Protein AF-A0A7R9BCK3-F1 (afdb_monomer_lite)

InterPro domains:
  IPR001380 Large ribosomal subunit protein eL13 [MF_00499] (46-128)
  IPR001380 Large ribosomal subunit protein eL13 [MF_00499] (229-311)
  IPR001380 Large ribosomal subunit protein eL13 [PF01294] (8-184)
  IPR001380 Large ribosomal subunit protein eL13 [PF01294] (191-369)
  IPR001380 Large ribosomal subunit protein eL13 [PTHR11722] (186-388)
  IPR018256 Large ribosomal subunit protein eL13, conserved site [PS01104] (70-84)
  IPR018256 Large ribosomal subunit protein eL13, conserved site [PS01104] (253-267)

Foldseek 3Di:
DDDPDDDDDDDDDDDDDPPPDDDDCPCVVVVVVVVVVVQVVCLVVPPPEASAAAFAWAADPDPVGRLPIDGDQFDEPLLCVLLVHDPVRSVVQRGGYDPPDDDPDPVSSVRSSVVSNVSLVVDAADAPDPVDRDVRHHDPVRVVPRHRDPDHPPDDDSPDDDDPDDDDDPVVVVDVVVVVVVPDPDPDDDDDDPDPPPDVVVVVDDDCPCVVVVVVVVVVVVVVCLVVPPPEASAADFAWDADDDPVGRLDIDGDQFDEPLLCVLLVHDPVNCVVQRGGYDPPDDDPDPVSSVRRNVVSNVVLVVGAADAPDPVDRDPRHHDPVVVVVRHRDDDHPPDDDSDDDDDDDDDDDPVNVVDDPVVVVVVVVVCVVCVVVVVVLVVCCVVPVPVSVVVVVVVVVVCVVVVHD

Structure (mmCIF, N/CA/C/O backbone):
data_AF-A0A7R9BCK3-F1
#
_entry.id   AF-A0A7R9BCK3-F1
#
loop_
_atom_site.group_PDB
_atom_site.id
_atom_site.type_symbol
_atom_site.label_atom_id
_atom_site.label_alt_id
_atom_site.label_comp_id
_atom_site.label_asym_id
_atom_site.label_entity_id
_atom_site.label_seq_id
_atom_site.pdbx_PDB_ins_code
_atom_site.Cartn_x
_atom_site.Cartn_y
_atom_site.Cartn_z
_atom_site.occupancy
_atom_site.B_iso_or_equiv
_atom_site.auth_seq_id
_atom_site.auth_comp_id
_atom_site.auth_asym_id
_atom_site.auth_atom_id
_atom_site.pdbx_PDB_model_num
ATOM 1 N N . MET A 1 1 ? 41.949 -13.911 36.868 1.00 35.81 1 MET A N 1
ATOM 2 C CA . MET A 1 1 ? 42.476 -13.340 35.606 1.00 35.81 1 MET A CA 1
ATOM 3 C C . MET A 1 1 ? 41.602 -13.816 34.442 1.00 35.81 1 MET A C 1
ATOM 5 O O . MET A 1 1 ? 41.817 -14.927 33.976 1.00 35.81 1 MET A O 1
ATOM 9 N N . PRO A 1 2 ? 40.575 -13.063 34.003 1.00 36.38 2 PRO A N 1
ATOM 10 C CA . PRO A 1 2 ? 39.756 -13.450 32.858 1.00 36.38 2 PRO A CA 1
ATOM 11 C C . PRO A 1 2 ? 40.395 -13.014 31.528 1.00 36.38 2 PRO A C 1
ATOM 13 O O . PRO A 1 2 ? 40.961 -11.929 31.403 1.00 36.38 2 PRO A O 1
ATOM 16 N N . SER A 1 3 ? 40.296 -13.904 30.544 1.00 37.00 3 SER A N 1
ATOM 17 C CA . SER A 1 3 ? 40.864 -13.859 29.194 1.00 37.00 3 SER A CA 1
ATOM 18 C C . SER A 1 3 ? 40.577 -12.560 28.433 1.00 37.00 3 SER A C 1
ATOM 20 O O . SER A 1 3 ? 39.418 -12.184 28.244 1.00 37.00 3 SER A O 1
ATOM 22 N N . LYS A 1 4 ? 41.635 -11.927 27.910 1.00 45.34 4 LYS A N 1
ATOM 23 C CA . LYS A 1 4 ? 41.593 -10.784 26.985 1.00 45.34 4 LYS A CA 1
ATOM 24 C C . LYS A 1 4 ? 41.013 -11.198 25.619 1.00 45.34 4 LYS A C 1
ATOM 26 O O . LYS A 1 4 ? 41.740 -11.366 24.646 1.00 45.34 4 LYS A O 1
ATOM 31 N N . GLY A 1 5 ? 39.695 -11.374 25.558 1.00 42.44 5 GLY A N 1
ATOM 32 C CA . GLY A 1 5 ? 38.917 -11.429 24.322 1.00 42.44 5 GLY A CA 1
ATOM 33 C C . GLY A 1 5 ? 38.633 -10.022 23.785 1.00 42.44 5 GLY A C 1
ATOM 34 O O . GLY A 1 5 ? 38.511 -9.063 24.550 1.00 42.44 5 GLY A O 1
ATOM 35 N N . ALA A 1 6 ? 38.561 -9.905 22.458 1.00 49.50 6 ALA A N 1
ATOM 36 C CA . ALA A 1 6 ? 38.445 -8.664 21.693 1.00 49.50 6 ALA A CA 1
ATOM 37 C C . ALA A 1 6 ? 37.470 -7.635 22.298 1.00 49.50 6 ALA A C 1
ATOM 39 O O . ALA A 1 6 ? 36.251 -7.784 22.234 1.00 49.50 6 ALA A O 1
ATOM 40 N N . THR A 1 7 ? 38.023 -6.554 22.849 1.00 50.28 7 THR A N 1
ATOM 41 C CA . THR A 1 7 ? 37.264 -5.447 23.440 1.00 50.28 7 THR A CA 1
ATOM 42 C C . THR A 1 7 ? 37.370 -4.219 22.536 1.00 50.28 7 THR A C 1
ATOM 44 O O . THR A 1 7 ? 38.455 -3.753 22.196 1.00 50.28 7 THR A O 1
ATOM 47 N N . MET A 1 8 ? 36.216 -3.730 22.084 1.00 48.41 8 MET A N 1
ATOM 48 C CA . MET A 1 8 ? 36.068 -2.610 21.154 1.00 48.41 8 MET A CA 1
ATOM 49 C C . MET A 1 8 ? 36.242 -1.280 21.901 1.00 48.41 8 MET A C 1
ATOM 51 O O . MET A 1 8 ? 35.466 -0.995 22.808 1.00 48.41 8 MET A O 1
ATOM 55 N N . VAL A 1 9 ? 37.218 -0.453 21.513 1.00 43.28 9 VAL A N 1
ATOM 56 C CA . VAL A 1 9 ? 37.417 0.887 22.099 1.00 43.28 9 VAL A CA 1
ATOM 57 C C . VAL A 1 9 ? 36.399 1.872 21.491 1.00 43.28 9 VAL A C 1
ATOM 59 O O . VAL A 1 9 ? 36.442 2.101 20.278 1.00 43.28 9 VAL A O 1
ATOM 62 N N . PRO A 1 10 ? 35.468 2.468 22.265 1.00 49.34 10 PRO A N 1
ATOM 63 C CA . PRO A 1 10 ? 34.520 3.450 21.745 1.00 49.34 10 PRO A CA 1
ATOM 64 C C . PRO A 1 10 ? 35.159 4.843 21.700 1.00 49.34 10 PRO A C 1
ATOM 66 O O . PRO A 1 10 ? 35.504 5.403 22.735 1.00 49.34 10 PRO A O 1
ATOM 69 N N . ASN A 1 11 ? 35.257 5.439 20.511 1.00 44.97 11 ASN A N 1
ATOM 70 C CA . ASN A 1 11 ? 35.619 6.849 20.355 1.00 44.97 11 ASN A CA 1
ATOM 71 C C . ASN A 1 11 ? 34.336 7.705 20.283 1.00 44.97 11 ASN A C 1
ATOM 73 O O . ASN A 1 11 ? 33.648 7.706 19.258 1.00 44.97 11 ASN A O 1
ATOM 77 N N . ALA A 1 12 ? 33.960 8.368 21.384 1.00 50.78 12 ALA A N 1
ATOM 78 C CA . ALA A 1 12 ? 32.728 9.155 21.501 1.00 50.78 12 ALA A CA 1
ATOM 79 C C . ALA A 1 12 ? 33.030 10.651 21.700 1.00 50.78 12 ALA A C 1
ATOM 81 O O . ALA A 1 12 ? 33.570 11.052 22.724 1.00 50.78 12 ALA A O 1
ATOM 82 N N . HIS A 1 13 ? 32.619 11.488 20.742 1.00 47.78 13 HIS A N 1
ATOM 83 C CA . HIS A 1 13 ? 32.737 12.950 20.814 1.00 47.78 13 HIS A CA 1
ATOM 84 C C . HIS A 1 13 ? 31.351 13.588 21.059 1.00 47.78 13 HIS A C 1
ATOM 86 O O . HIS A 1 13 ? 30.480 13.545 20.187 1.00 47.78 13 HIS A O 1
ATOM 92 N N . LEU A 1 14 ? 31.126 14.161 22.251 1.00 46.31 14 LEU A N 1
ATOM 93 C CA . LEU A 1 14 ? 29.849 14.727 22.729 1.00 46.31 14 LEU A CA 1
ATOM 94 C C . LEU A 1 14 ? 29.938 16.264 22.874 1.00 46.31 14 LEU A C 1
ATOM 96 O O . LEU A 1 14 ? 30.737 16.736 23.673 1.00 46.31 14 LEU A O 1
ATOM 100 N N . HIS A 1 15 ? 29.080 17.057 22.207 1.00 50.53 15 HIS A N 1
ATOM 101 C CA . HIS A 1 15 ? 28.989 18.518 22.446 1.00 50.53 15 HIS A CA 1
ATOM 102 C C . HIS A 1 15 ? 27.546 19.073 22.615 1.00 50.53 15 HIS A C 1
ATOM 104 O O . HIS A 1 15 ? 26.557 18.434 22.217 1.00 50.53 15 HIS A O 1
ATOM 110 N N . LYS A 1 16 ? 27.475 20.239 23.299 1.00 49.53 16 LYS A N 1
ATOM 111 C CA . LYS A 1 16 ? 26.356 20.886 24.039 1.00 49.53 16 LYS A CA 1
ATOM 112 C C . LYS A 1 16 ? 25.238 21.487 23.135 1.00 49.53 16 LYS A C 1
ATOM 114 O O . LYS A 1 16 ? 25.457 21.716 21.953 1.00 49.53 16 LYS A O 1
ATOM 119 N N . ASP A 1 17 ? 24.030 21.692 23.692 1.00 50.97 17 ASP A N 1
ATOM 120 C CA . ASP A 1 17 ? 22.833 22.391 23.121 1.00 50.97 17 ASP A CA 1
ATOM 121 C C . ASP A 1 17 ? 21.761 21.614 22.316 1.00 50.97 17 ASP A C 1
ATOM 123 O O . ASP A 1 17 ? 21.011 22.170 21.506 1.00 50.97 17 ASP A O 1
ATOM 127 N N . TRP A 1 18 ? 21.582 20.317 22.564 1.00 54.72 18 TRP A N 1
ATOM 128 C CA . TRP A 1 18 ? 20.636 19.476 21.806 1.00 54.72 18 TRP A CA 1
ATOM 129 C C . TRP A 1 18 ? 19.135 19.688 22.110 1.00 54.72 18 TRP A C 1
ATOM 131 O O . TRP A 1 18 ? 18.290 19.270 21.314 1.00 54.72 18 TRP A O 1
ATOM 141 N N . GLN A 1 19 ? 18.789 20.336 23.225 1.00 51.38 19 GLN A N 1
ATOM 142 C CA . GLN A 1 19 ? 17.412 20.447 23.737 1.00 51.38 19 GLN A CA 1
ATOM 143 C C . GLN A 1 19 ? 16.520 21.406 22.923 1.00 51.38 19 GLN A C 1
ATOM 145 O O . GLN A 1 19 ? 15.304 21.247 22.884 1.00 51.38 19 GLN A O 1
ATOM 150 N N . LYS A 1 20 ? 17.104 22.363 22.191 1.00 56.06 20 LYS A N 1
ATOM 151 C CA . LYS A 1 20 ? 16.361 23.441 21.507 1.00 56.06 20 LYS A CA 1
ATOM 152 C C . LYS A 1 20 ? 15.776 23.062 20.130 1.00 56.06 20 LYS A C 1
ATOM 154 O O . LYS A 1 20 ? 15.277 23.932 19.425 1.00 56.06 20 LYS A O 1
ATOM 159 N N . ARG A 1 21 ? 15.874 21.800 19.674 1.00 56.12 21 ARG A N 1
ATOM 160 C CA . ARG A 1 21 ? 15.635 21.429 18.250 1.00 56.12 21 ARG A CA 1
ATOM 161 C C . ARG A 1 21 ? 14.598 20.319 17.996 1.00 56.12 21 ARG A C 1
ATOM 163 O O . ARG A 1 21 ? 14.664 19.639 16.970 1.00 56.12 21 ARG A O 1
ATOM 170 N N . VAL A 1 22 ? 13.623 20.129 18.885 1.00 55.72 22 VAL A N 1
ATOM 171 C CA . VAL A 1 22 ? 12.512 19.173 18.681 1.00 55.72 22 VAL A CA 1
ATOM 172 C C . VAL A 1 22 ? 11.468 19.770 17.719 1.00 55.72 22 VAL A C 1
ATOM 174 O O . VAL A 1 22 ? 10.965 20.861 17.955 1.00 55.72 22 VAL A O 1
ATOM 177 N N . SER A 1 23 ? 11.124 19.075 16.624 1.00 56.28 23 SER A N 1
ATOM 178 C CA . SER A 1 23 ? 10.141 19.550 15.626 1.00 56.28 23 SER A CA 1
ATOM 179 C C . SER A 1 23 ? 9.014 18.534 15.385 1.00 56.28 23 SER A C 1
ATOM 181 O O . SER A 1 23 ? 9.279 17.342 15.210 1.00 56.28 23 SER A O 1
ATOM 183 N N . THR A 1 24 ? 7.758 19.001 15.346 1.00 62.00 24 THR A N 1
ATOM 184 C CA . THR A 1 24 ? 6.539 18.193 15.127 1.00 62.00 24 THR A CA 1
ATOM 185 C C . THR A 1 24 ? 5.952 18.401 13.715 1.00 62.00 24 THR A C 1
ATOM 187 O O . THR A 1 24 ? 6.012 19.485 13.136 1.00 62.00 24 THR A O 1
ATOM 190 N N . TRP A 1 25 ? 5.392 17.341 13.107 1.00 59.47 25 TRP A N 1
ATOM 191 C CA . TRP A 1 25 ? 5.105 17.266 11.655 1.00 59.47 25 TRP A CA 1
ATOM 192 C C . TRP A 1 25 ? 3.617 17.377 11.260 1.00 59.47 25 TRP A C 1
ATOM 194 O O . TRP A 1 25 ? 3.248 17.046 10.131 1.00 59.47 25 TRP A O 1
ATOM 204 N N . PHE A 1 26 ? 2.748 17.861 12.148 1.00 61.06 26 PHE A N 1
ATOM 205 C CA . PHE A 1 26 ? 1.286 17.824 11.969 1.00 61.06 26 PHE A CA 1
ATOM 206 C C . PHE A 1 26 ? 0.753 18.624 10.763 1.00 61.06 26 PHE A C 1
ATOM 208 O O . PHE A 1 26 ? -0.279 18.283 10.195 1.00 61.06 26 PHE A O 1
ATOM 215 N N . THR A 1 27 ? 1.484 19.638 10.292 1.00 72.62 27 THR A N 1
ATOM 216 C CA . THR A 1 27 ? 1.049 20.539 9.202 1.00 72.62 27 THR A CA 1
ATOM 217 C C . THR A 1 27 ? 1.561 20.143 7.810 1.00 72.62 27 THR A C 1
ATOM 219 O O . THR A 1 27 ? 1.348 20.855 6.824 1.00 72.62 27 THR A O 1
ATOM 222 N N . GLN A 1 28 ? 2.245 19.002 7.684 1.00 76.00 28 GLN A N 1
ATOM 223 C CA . GLN A 1 28 ? 2.864 18.567 6.429 1.00 76.00 28 GLN A CA 1
ATOM 224 C C . GLN A 1 28 ? 1.893 18.403 5.230 1.00 76.00 28 GLN A C 1
ATOM 226 O O . GLN A 1 28 ? 2.283 18.827 4.133 1.00 76.00 28 GLN A O 1
ATOM 231 N N . PRO A 1 29 ? 0.667 17.839 5.360 1.00 81.12 29 PRO A N 1
ATOM 232 C CA . PRO A 1 29 ? -0.267 17.728 4.231 1.00 81.12 29 PRO A CA 1
ATOM 233 C C . PRO A 1 29 ? -0.800 19.094 3.772 1.00 81.12 29 PRO A C 1
ATOM 235 O O . PRO A 1 29 ? -0.716 19.402 2.583 1.00 81.12 29 PRO A O 1
ATOM 238 N N . ALA A 1 30 ? -1.207 19.966 4.700 1.00 77.88 30 ALA A N 1
ATOM 239 C CA . ALA A 1 30 ? -1.649 21.328 4.383 1.00 77.88 30 ALA A CA 1
ATOM 240 C C . ALA A 1 30 ? -0.536 22.150 3.699 1.00 77.88 30 ALA A C 1
ATOM 242 O O . ALA A 1 30 ? -0.760 22.830 2.696 1.00 77.88 30 ALA A O 1
ATOM 243 N N . ARG A 1 31 ? 0.718 22.012 4.158 1.00 81.94 31 ARG A N 1
ATOM 244 C CA . ARG A 1 31 ? 1.891 22.625 3.504 1.00 81.94 31 ARG A CA 1
ATOM 245 C C . ARG A 1 31 ? 2.158 22.069 2.099 1.00 81.94 31 ARG A C 1
ATOM 247 O O . ARG A 1 31 ? 2.774 22.758 1.285 1.00 81.94 31 ARG A O 1
ATOM 254 N N . LYS A 1 32 ? 1.771 20.827 1.777 1.00 84.56 32 LYS A N 1
ATOM 255 C CA . LYS A 1 32 ? 1.898 20.281 0.409 1.00 84.56 32 LYS A CA 1
ATOM 256 C C . LYS A 1 32 ? 0.878 20.918 -0.533 1.00 84.56 32 LYS A C 1
ATOM 258 O O . LYS A 1 32 ? 1.271 21.336 -1.620 1.00 84.56 32 LYS A O 1
ATOM 263 N N . GLU A 1 33 ? -0.374 21.044 -0.106 1.00 87.81 33 GLU A N 1
ATOM 264 C CA . GLU A 1 33 ? -1.431 21.663 -0.910 1.00 87.81 33 GLU A CA 1
ATOM 265 C C . GLU A 1 33 ? -1.168 23.154 -1.145 1.00 87.81 33 GLU A C 1
ATOM 267 O O . GLU A 1 33 ? -1.170 23.604 -2.292 1.00 87.81 33 GLU A O 1
ATOM 272 N N . ARG A 1 34 ? -0.798 23.894 -0.089 1.00 88.12 34 ARG A N 1
ATOM 273 C CA . ARG A 1 34 ? -0.417 25.312 -0.189 1.00 88.12 34 ARG A CA 1
ATOM 274 C C . ARG A 1 34 ? 0.716 25.529 -1.196 1.00 88.12 34 ARG A C 1
ATOM 276 O O . ARG A 1 34 ? 0.623 26.391 -2.062 1.00 88.12 34 ARG A O 1
ATOM 283 N N . ARG A 1 35 ? 1.763 24.691 -1.148 1.00 88.81 35 ARG A N 1
ATOM 284 C CA . ARG A 1 35 ? 2.875 24.742 -2.116 1.00 88.81 35 ARG A CA 1
ATOM 285 C C . ARG A 1 35 ? 2.438 24.424 -3.546 1.00 88.81 35 ARG A C 1
ATOM 287 O O . ARG A 1 35 ? 3.059 24.932 -4.471 1.00 88.81 35 ARG A O 1
ATOM 294 N N . ARG A 1 36 ? 1.422 23.579 -3.754 1.00 86.62 36 ARG A N 1
ATOM 295 C CA . ARG A 1 36 ? 0.879 23.294 -5.092 1.00 86.62 36 ARG A CA 1
ATOM 296 C C . ARG A 1 36 ? 0.109 24.499 -5.631 1.00 86.62 36 ARG A C 1
ATOM 298 O O . ARG A 1 36 ? 0.411 24.917 -6.743 1.00 86.62 36 ARG A O 1
ATOM 305 N N . LYS A 1 37 ? -0.804 25.075 -4.840 1.00 89.12 37 LYS A N 1
ATOM 306 C CA . LYS A 1 37 ? -1.583 26.271 -5.213 1.00 89.12 37 LYS A CA 1
ATOM 307 C C . LYS A 1 37 ? -0.664 27.441 -5.577 1.00 89.12 37 LYS A C 1
ATOM 309 O O . LYS A 1 37 ? -0.723 27.913 -6.706 1.00 89.12 37 LYS A O 1
ATOM 314 N N . ALA A 1 38 ? 0.306 27.759 -4.716 1.00 88.00 38 ALA A N 1
ATOM 315 C CA . ALA A 1 38 ? 1.283 28.822 -4.970 1.00 88.00 38 ALA A CA 1
ATOM 316 C C . ALA A 1 38 ? 2.135 28.589 -6.235 1.00 88.00 38 ALA A C 1
ATOM 318 O O . ALA A 1 38 ? 2.500 29.535 -6.925 1.00 88.00 38 ALA A O 1
ATOM 319 N N . ARG A 1 39 ? 2.465 27.331 -6.578 1.00 84.75 39 ARG A N 1
ATOM 320 C CA . ARG A 1 39 ? 3.171 27.022 -7.837 1.00 84.75 39 ARG A CA 1
ATOM 321 C C . ARG A 1 39 ? 2.288 27.226 -9.064 1.00 84.75 39 ARG A C 1
ATOM 323 O O . ARG A 1 39 ? 2.807 27.703 -10.064 1.00 84.75 39 ARG A O 1
ATOM 330 N N . MET A 1 40 ? 1.006 26.857 -9.000 1.00 85.19 40 MET A N 1
ATOM 331 C CA . MET A 1 40 ? 0.061 27.053 -10.109 1.00 85.19 40 MET A CA 1
ATOM 332 C C . MET A 1 40 ? -0.214 28.538 -10.343 1.00 85.19 40 MET A C 1
ATOM 334 O O . MET A 1 40 ? -0.167 28.996 -11.476 1.00 85.19 40 MET A O 1
ATOM 338 N N . GLU A 1 41 ? -0.416 29.299 -9.271 1.00 88.50 41 GLU A N 1
ATOM 339 C CA . GLU A 1 41 ? -0.599 30.750 -9.326 1.00 88.50 41 GLU A CA 1
ATOM 340 C C . GLU A 1 41 ? 0.639 31.453 -9.902 1.00 88.50 41 GLU A C 1
ATOM 342 O O . GLU A 1 41 ? 0.546 32.218 -10.861 1.00 88.50 41 GLU A O 1
ATOM 347 N N . LYS A 1 42 ? 1.830 31.097 -9.404 1.00 86.12 42 LYS A N 1
ATOM 348 C CA . LYS A 1 42 ? 3.104 31.581 -9.944 1.00 86.12 42 LYS A CA 1
ATOM 349 C C . LYS A 1 42 ? 3.298 31.211 -11.422 1.00 86.12 42 LYS A C 1
ATOM 351 O O . LYS A 1 42 ? 3.883 31.996 -12.162 1.00 86.12 42 LYS A O 1
ATOM 356 N N . ALA A 1 43 ? 2.841 30.031 -11.847 1.00 83.50 43 ALA A N 1
ATOM 357 C CA . ALA A 1 43 ? 2.914 29.604 -13.242 1.00 83.50 43 ALA A CA 1
ATOM 358 C C . ALA A 1 43 ? 2.003 30.437 -14.146 1.00 83.50 43 ALA A C 1
ATOM 360 O O . ALA A 1 43 ? 2.475 30.934 -15.165 1.00 83.50 43 ALA A O 1
ATOM 361 N N . ARG A 1 44 ? 0.751 30.657 -13.720 1.00 85.12 44 ARG A N 1
ATOM 362 C CA . ARG A 1 44 ? -0.224 31.502 -14.423 1.00 85.12 44 ARG A CA 1
ATOM 363 C C . ARG A 1 44 ? 0.278 32.935 -14.583 1.00 85.12 44 ARG A C 1
ATOM 365 O O . ARG A 1 44 ? 0.255 33.454 -15.687 1.00 85.12 44 ARG A O 1
ATOM 372 N N . LYS A 1 45 ? 0.828 33.535 -13.520 1.00 86.25 45 LYS A 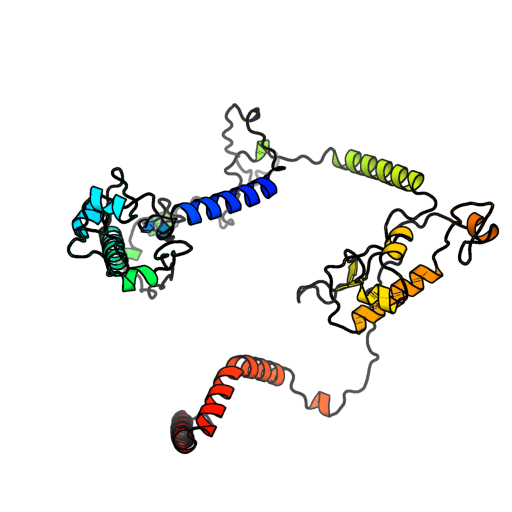N 1
ATOM 373 C CA . LYS A 1 45 ? 1.354 34.914 -13.555 1.00 86.25 45 LYS A CA 1
ATOM 374 C C . LYS A 1 45 ? 2.565 35.095 -14.481 1.00 86.25 45 LYS A C 1
ATOM 376 O O . LYS A 1 45 ? 2.802 36.193 -14.963 1.00 86.25 45 LYS A O 1
ATOM 381 N N . MET A 1 46 ? 3.371 34.050 -14.683 1.00 81.56 46 MET A N 1
ATOM 382 C CA . MET A 1 46 ? 4.567 34.119 -15.534 1.00 81.56 46 MET A CA 1
ATOM 383 C C . MET A 1 46 ? 4.341 33.613 -16.960 1.00 81.56 46 MET A C 1
ATOM 385 O O . MET A 1 46 ? 5.265 33.720 -17.764 1.00 81.56 46 MET A O 1
ATOM 389 N N . ALA A 1 47 ? 3.170 33.054 -17.279 1.00 78.75 47 ALA A N 1
ATOM 390 C CA . ALA A 1 47 ? 2.861 32.601 -18.631 1.00 78.75 47 ALA A CA 1
ATOM 391 C C . ALA A 1 47 ? 2.986 33.775 -19.626 1.00 78.75 47 ALA A C 1
ATOM 393 O O . ALA A 1 47 ? 2.586 34.887 -19.285 1.00 78.75 47 ALA A O 1
ATOM 394 N N . PRO A 1 48 ? 3.582 33.570 -20.817 1.00 77.19 48 PRO A N 1
ATOM 395 C CA . PRO A 1 48 ? 4.002 32.294 -21.417 1.00 77.19 48 PRO A CA 1
ATOM 396 C C . PRO A 1 48 ? 5.401 31.785 -20.999 1.00 77.19 48 PRO A C 1
ATOM 398 O O . PRO A 1 48 ? 5.805 30.691 -21.390 1.00 77.19 48 PRO A O 1
ATOM 401 N N . ARG A 1 49 ? 6.160 32.523 -20.174 1.00 78.25 49 ARG A N 1
ATOM 402 C CA . ARG A 1 49 ? 7.534 32.147 -19.783 1.00 78.25 49 ARG A CA 1
ATOM 403 C C . ARG A 1 49 ? 7.568 30.900 -18.888 1.00 78.25 49 ARG A C 1
ATOM 405 O O . ARG A 1 49 ? 6.687 30.716 -18.040 1.00 78.25 49 ARG A O 1
ATOM 412 N N . PRO A 1 50 ? 8.617 30.062 -18.985 1.00 81.69 50 PRO A N 1
ATOM 413 C CA . PRO A 1 50 ? 8.775 28.911 -18.103 1.00 81.69 50 PRO A CA 1
ATOM 414 C C . PRO A 1 50 ? 8.999 29.336 -16.644 1.00 81.69 50 PRO A C 1
ATOM 416 O O . PRO A 1 50 ? 9.708 30.295 -16.339 1.00 81.69 50 PRO A O 1
ATOM 419 N N . VAL A 1 51 ? 8.421 28.572 -15.712 1.00 81.56 51 VAL A N 1
ATOM 420 C CA . VAL A 1 51 ? 8.445 28.888 -14.269 1.00 81.56 51 VAL A CA 1
ATOM 421 C C . VAL A 1 51 ? 9.838 28.779 -13.657 1.00 81.56 51 VAL A C 1
ATOM 423 O O . VAL A 1 51 ? 10.172 29.482 -12.697 1.00 81.56 51 VAL A O 1
ATOM 426 N N . GLN A 1 52 ? 10.642 27.857 -14.179 1.00 85.06 52 GLN A N 1
ATOM 427 C CA . GLN A 1 52 ? 12.019 27.652 -13.761 1.00 85.06 52 GLN A CA 1
ATOM 428 C C . GLN A 1 52 ? 12.960 28.241 -14.802 1.00 85.06 52 GLN A C 1
ATOM 430 O O . GLN A 1 52 ? 12.785 28.028 -15.995 1.00 85.06 52 GLN A O 1
ATOM 435 N N . ARG A 1 53 ? 13.994 28.938 -14.328 1.00 89.62 53 ARG A N 1
ATOM 436 C CA . ARG A 1 53 ? 15.095 29.395 -15.176 1.00 89.62 53 ARG A CA 1
ATOM 437 C C . ARG A 1 53 ? 15.997 28.225 -15.564 1.00 89.62 53 ARG A C 1
ATOM 439 O O . ARG A 1 53 ? 16.176 27.305 -14.758 1.00 89.62 53 ARG A O 1
ATOM 446 N N . LEU A 1 54 ? 16.621 28.289 -16.739 1.00 91.56 54 LEU A N 1
ATOM 447 C CA . LEU A 1 54 ? 17.641 27.321 -17.133 1.00 91.56 54 LEU A CA 1
ATOM 448 C C . LEU A 1 54 ? 18.800 27.363 -16.129 1.00 91.56 54 LEU A C 1
ATOM 450 O O . LEU A 1 54 ? 19.316 28.430 -15.787 1.00 91.56 54 LEU A O 1
ATOM 454 N N . ARG A 1 55 ? 19.214 26.186 -15.662 1.00 91.62 55 ARG A N 1
ATOM 455 C CA . ARG A 1 55 ? 20.325 25.999 -14.723 1.00 91.62 55 ARG A CA 1
ATOM 456 C C . ARG A 1 55 ? 21.424 25.127 -15.339 1.00 91.62 55 ARG A C 1
ATOM 458 O O . ARG A 1 55 ? 21.102 24.281 -16.182 1.00 91.62 55 ARG A O 1
ATOM 465 N N . PRO A 1 56 ? 22.688 25.307 -14.915 1.00 92.06 56 PRO A N 1
ATOM 466 C CA . PRO A 1 56 ? 23.807 24.509 -15.402 1.00 92.06 56 PRO A CA 1
ATOM 467 C C . PRO A 1 56 ? 23.758 23.098 -14.834 1.00 92.06 56 PRO A C 1
ATOM 469 O O . PRO A 1 56 ? 23.201 22.856 -13.756 1.00 92.06 56 PRO A O 1
ATOM 472 N N . VAL A 1 57 ? 24.424 22.188 -15.526 1.00 90.06 57 VAL A N 1
ATOM 473 C CA . VAL A 1 57 ? 24.707 20.851 -15.030 1.00 90.06 57 VAL A CA 1
ATOM 474 C C . VAL A 1 57 ? 26.013 20.907 -14.240 1.00 90.06 57 VAL A C 1
ATOM 476 O O . VAL A 1 57 ? 27.032 21.398 -14.720 1.00 90.06 57 VAL A O 1
ATOM 479 N N . VAL A 1 58 ? 25.976 20.444 -12.992 1.00 88.56 58 VAL A N 1
ATOM 480 C CA . VAL A 1 58 ? 27.127 20.453 -12.080 1.00 88.56 58 VAL A CA 1
ATOM 481 C C . VAL A 1 58 ? 27.227 19.094 -11.391 1.00 88.56 58 VAL A C 1
ATOM 483 O O . VAL A 1 58 ? 26.211 18.497 -11.029 1.00 88.56 58 VAL A O 1
ATOM 486 N N . ARG A 1 59 ? 28.448 18.599 -11.176 1.00 85.00 59 ARG A N 1
ATOM 487 C CA . ARG A 1 59 ? 28.694 17.382 -10.389 1.00 85.00 59 ARG A CA 1
ATOM 488 C C . ARG A 1 59 ? 28.524 17.655 -8.891 1.00 85.00 59 ARG A C 1
ATOM 490 O O . ARG A 1 59 ? 28.695 18.779 -8.409 1.00 85.00 59 ARG A O 1
ATOM 497 N N . CYS A 1 60 ? 28.131 16.644 -8.123 1.00 82.38 60 CYS A N 1
ATOM 498 C CA . CYS A 1 60 ? 28.130 16.779 -6.666 1.00 82.38 60 CYS A CA 1
ATOM 499 C C . CYS A 1 60 ? 29.580 16.844 -6.138 1.00 82.38 60 CYS A C 1
ATOM 501 O O . CYS A 1 60 ? 30.437 16.154 -6.678 1.00 82.38 60 CYS A O 1
ATOM 503 N N . PRO A 1 61 ? 29.862 17.636 -5.087 1.00 79.19 61 PRO A N 1
ATOM 504 C CA . PRO A 1 61 ? 31.235 17.889 -4.635 1.00 79.19 61 PRO A CA 1
ATOM 505 C C . PRO A 1 61 ? 31.903 16.703 -3.923 1.00 79.19 61 PRO A C 1
ATOM 507 O O . PRO A 1 61 ? 33.122 16.641 -3.862 1.00 79.19 61 PRO A O 1
ATOM 510 N N . THR A 1 62 ? 31.138 15.764 -3.361 1.00 79.06 62 THR A N 1
ATOM 511 C CA . THR A 1 62 ? 31.706 14.662 -2.573 1.00 79.06 62 THR A CA 1
ATOM 512 C C . THR A 1 62 ? 32.036 13.452 -3.438 1.00 79.06 62 THR A C 1
ATOM 514 O O . THR A 1 62 ? 31.275 13.105 -4.344 1.00 79.06 62 THR A O 1
ATOM 517 N N . GLN A 1 63 ? 33.108 12.729 -3.095 1.00 76.62 63 GLN A N 1
ATOM 518 C CA . GLN A 1 63 ? 33.515 11.514 -3.812 1.00 76.62 63 GLN A CA 1
ATOM 519 C C . GLN A 1 63 ? 32.392 10.469 -3.908 1.00 76.62 63 GLN A C 1
ATOM 521 O O . GLN A 1 63 ? 32.215 9.838 -4.940 1.00 76.62 63 GLN A O 1
ATOM 526 N N . ARG A 1 64 ? 31.531 10.332 -2.899 1.00 74.75 64 ARG A N 1
ATOM 527 C CA . ARG A 1 64 ? 30.392 9.399 -2.970 1.00 74.75 64 ARG A CA 1
ATOM 528 C C . ARG A 1 64 ? 29.383 9.735 -4.078 1.00 74.75 64 ARG A C 1
ATOM 530 O O . ARG A 1 64 ? 28.687 8.852 -4.575 1.00 74.75 64 ARG A O 1
ATOM 537 N N . TYR A 1 65 ? 29.253 11.010 -4.441 1.00 81.19 65 TYR A N 1
ATOM 538 C CA . TYR A 1 65 ? 28.211 11.490 -5.350 1.00 81.19 65 TYR A CA 1
ATOM 539 C C . TYR A 1 65 ? 28.758 12.197 -6.595 1.00 81.19 65 TYR A C 1
ATOM 541 O O . TYR A 1 65 ? 27.956 12.672 -7.394 1.00 81.19 65 TYR A O 1
ATOM 549 N N . HIS A 1 66 ? 30.075 12.245 -6.806 1.00 78.19 66 HIS A N 1
ATOM 550 C CA . HIS A 1 66 ? 30.706 12.970 -7.919 1.00 78.19 66 HIS A CA 1
ATOM 551 C C . HIS A 1 66 ? 30.250 12.496 -9.313 1.00 78.19 66 HIS A C 1
ATOM 553 O O . HIS A 1 66 ? 30.269 13.263 -10.277 1.00 78.19 66 HIS A O 1
ATOM 559 N N . ARG A 1 67 ? 29.784 11.243 -9.422 1.00 78.12 67 ARG A N 1
ATOM 560 C CA . ARG A 1 67 ? 29.189 10.682 -10.649 1.00 78.12 67 ARG A CA 1
ATOM 561 C C . ARG A 1 67 ? 27.755 11.150 -10.902 1.00 78.12 67 ARG A C 1
ATOM 563 O O . ARG A 1 67 ? 27.248 11.003 -12.006 1.00 78.12 67 ARG A O 1
ATOM 570 N N . LYS A 1 68 ? 27.078 11.707 -9.895 1.00 82.44 68 LYS A N 1
ATOM 571 C CA . LYS A 1 68 ? 25.717 12.230 -10.033 1.00 82.44 68 LYS A CA 1
ATOM 572 C C . LYS A 1 68 ? 25.765 13.670 -10.525 1.00 82.44 68 LYS A C 1
ATOM 574 O O . LYS A 1 68 ? 26.306 14.548 -9.846 1.00 82.44 68 LYS A O 1
ATOM 579 N N . LEU A 1 69 ? 25.119 13.910 -11.660 1.00 85.12 69 LEU A N 1
ATOM 580 C CA . LEU A 1 69 ? 24.835 15.254 -12.142 1.00 85.12 69 LEU A CA 1
ATOM 581 C C . LEU A 1 69 ? 23.630 15.835 -11.393 1.00 85.12 69 LEU A C 1
ATOM 583 O O . LEU A 1 69 ? 22.651 15.136 -11.114 1.00 85.12 69 LEU A O 1
ATOM 587 N N . ARG A 1 70 ? 23.703 17.125 -11.067 1.00 86.81 70 ARG A N 1
ATOM 588 C CA . ARG A 1 70 ? 22.614 17.907 -10.476 1.00 86.81 70 ARG A CA 1
ATOM 589 C C . ARG A 1 70 ? 22.508 19.269 -11.150 1.00 86.81 70 ARG A C 1
ATOM 591 O O . ARG A 1 70 ? 23.473 19.773 -11.719 1.00 86.81 70 ARG A O 1
ATOM 598 N N . MET A 1 71 ? 21.348 19.901 -11.009 1.00 88.38 71 MET A N 1
ATOM 599 C CA . MET A 1 71 ? 21.164 21.283 -11.445 1.00 88.38 71 MET A CA 1
ATOM 600 C C . MET A 1 71 ? 21.860 22.227 -10.459 1.00 88.38 71 MET A C 1
ATOM 602 O O . MET A 1 71 ? 21.561 22.224 -9.260 1.00 88.38 71 MET A O 1
ATOM 606 N N . GLY A 1 72 ? 22.802 23.019 -10.960 1.00 88.31 72 GLY A N 1
ATOM 607 C CA . GLY A 1 72 ? 23.508 24.035 -10.188 1.00 88.31 72 GLY A CA 1
ATOM 608 C C . GLY A 1 72 ? 22.649 25.268 -9.897 1.00 88.31 72 GLY A C 1
ATOM 609 O O . GLY A 1 72 ? 21.475 25.351 -10.265 1.00 88.31 72 GLY A O 1
ATOM 610 N N . ARG A 1 73 ? 23.240 26.250 -9.208 1.00 89.00 73 ARG A N 1
ATOM 611 C CA . ARG A 1 73 ? 22.561 27.509 -8.859 1.00 89.00 73 ARG A CA 1
ATOM 612 C C . ARG A 1 73 ? 22.391 28.428 -10.074 1.00 89.00 73 ARG A C 1
ATOM 614 O O . ARG A 1 73 ? 21.288 28.941 -10.260 1.00 89.00 73 ARG A O 1
ATOM 621 N N . GLY A 1 74 ? 23.434 28.564 -10.896 1.00 92.06 74 GLY A N 1
ATOM 622 C CA . GLY A 1 74 ? 23.454 29.354 -12.130 1.00 92.06 74 GLY A CA 1
ATOM 623 C C . GLY A 1 74 ? 24.752 29.171 -12.932 1.00 92.06 74 GLY A C 1
ATOM 624 O O . GLY A 1 74 ? 25.751 28.666 -12.404 1.00 92.06 74 GLY A O 1
ATOM 625 N N . PHE A 1 75 ? 24.706 29.523 -14.216 1.00 93.56 75 PHE A N 1
ATOM 626 C CA . PHE A 1 75 ? 25.832 29.482 -15.152 1.00 93.56 75 PHE A CA 1
ATOM 627 C C . PHE A 1 75 ? 26.908 30.499 -14.762 1.00 93.56 75 PHE A C 1
ATOM 629 O O . PHE A 1 75 ? 26.582 31.563 -14.227 1.00 93.56 75 PHE A O 1
ATOM 636 N N . THR A 1 76 ? 28.174 30.154 -14.989 1.00 93.25 76 THR A N 1
ATOM 637 C CA . THR A 1 76 ? 29.300 31.073 -14.762 1.00 93.25 76 THR A CA 1
ATOM 638 C C . THR A 1 76 ? 29.352 32.136 -15.859 1.00 93.25 76 THR A C 1
ATOM 640 O O . THR A 1 76 ? 28.747 31.984 -16.921 1.00 93.25 76 THR A O 1
ATOM 643 N N . LEU A 1 77 ? 30.081 33.229 -15.619 1.00 92.50 77 LEU A N 1
ATOM 644 C CA . LEU A 1 77 ? 30.301 34.249 -16.651 1.00 92.50 77 LEU A CA 1
ATOM 645 C C . LEU A 1 77 ? 31.126 33.700 -17.825 1.00 92.50 77 LEU A C 1
ATOM 647 O O . LEU A 1 77 ? 30.849 34.046 -18.967 1.00 92.50 77 LEU A O 1
ATOM 651 N N . GLU A 1 78 ? 32.068 32.796 -17.551 1.00 91.56 78 GLU A N 1
ATOM 652 C CA . GLU A 1 78 ? 32.862 32.089 -18.566 1.00 91.56 78 GLU A CA 1
ATOM 653 C C . GLU A 1 78 ? 31.983 31.233 -19.489 1.00 91.56 78 GLU A C 1
ATOM 655 O O . GLU A 1 78 ? 32.111 31.314 -20.706 1.00 91.56 78 GLU A O 1
ATOM 660 N N . GLU A 1 79 ? 31.039 30.463 -18.927 1.00 92.75 79 GLU A N 1
ATOM 661 C CA . GLU A 1 79 ? 30.081 29.654 -19.702 1.00 92.75 79 GLU A CA 1
ATOM 662 C C . GLU A 1 79 ? 29.210 30.527 -20.613 1.00 92.75 79 GLU A C 1
ATOM 664 O O . GLU A 1 79 ? 28.939 30.157 -21.753 1.00 92.75 79 GLU A O 1
ATOM 669 N N . LEU A 1 80 ? 28.776 31.691 -20.121 1.00 93.12 80 LEU A N 1
ATOM 670 C CA . LEU A 1 80 ? 27.954 32.628 -20.889 1.00 93.12 80 LEU A CA 1
ATOM 671 C C . LEU A 1 80 ? 28.752 33.319 -21.997 1.00 93.12 80 LEU A C 1
ATOM 673 O O . LEU A 1 80 ? 28.269 33.395 -23.126 1.00 93.12 80 LEU A O 1
ATOM 677 N N . LYS A 1 81 ? 29.983 33.758 -21.700 1.00 92.56 81 LYS A N 1
ATOM 678 C CA . LYS A 1 81 ? 30.885 34.374 -22.681 1.00 92.56 81 LYS A CA 1
ATOM 679 C C . LYS A 1 81 ? 31.212 33.391 -23.808 1.00 92.56 81 LYS A C 1
ATOM 681 O O . LYS A 1 81 ? 31.062 33.741 -24.972 1.00 92.56 81 LYS A O 1
ATOM 686 N N . ALA A 1 82 ? 31.540 32.141 -23.475 1.00 92.62 82 ALA A N 1
ATOM 687 C CA . ALA A 1 82 ? 31.802 31.082 -24.456 1.00 92.62 82 ALA A CA 1
ATOM 688 C C . ALA A 1 82 ? 30.558 30.676 -25.277 1.00 92.62 82 ALA A C 1
ATOM 690 O O . ALA A 1 82 ? 30.680 30.164 -26.390 1.00 92.62 82 ALA A O 1
ATOM 691 N N . ALA A 1 83 ? 29.350 30.901 -24.751 1.00 91.69 83 ALA A N 1
ATOM 692 C CA . ALA A 1 83 ? 28.096 30.703 -25.478 1.00 91.69 83 ALA A CA 1
ATOM 693 C C . ALA A 1 83 ? 27.638 31.942 -26.278 1.00 91.69 83 ALA A C 1
ATOM 695 O O . ALA A 1 83 ? 26.603 31.871 -26.943 1.00 91.69 83 ALA A O 1
ATOM 696 N N . GLY A 1 84 ? 28.367 33.064 -26.213 1.00 91.31 84 GLY A N 1
ATOM 697 C CA . GLY A 1 84 ? 27.998 34.317 -26.878 1.00 91.31 84 GLY A CA 1
ATOM 698 C C . GLY A 1 84 ? 26.727 34.959 -26.310 1.00 91.31 84 GLY A C 1
ATOM 699 O O . GLY A 1 84 ? 25.924 35.501 -27.067 1.00 91.31 84 GLY A O 1
ATOM 700 N N . ILE A 1 85 ? 26.497 34.832 -24.997 1.00 89.88 85 ILE A N 1
ATOM 701 C CA . ILE A 1 85 ? 25.328 35.386 -24.298 1.00 89.88 85 ILE A CA 1
ATOM 702 C C . ILE A 1 85 ? 25.801 36.431 -23.290 1.00 89.88 85 ILE A C 1
ATOM 704 O O . ILE A 1 85 ? 26.622 36.142 -22.415 1.00 89.88 85 ILE A O 1
ATOM 708 N N . ASN A 1 86 ? 25.237 37.638 -23.347 1.00 91.00 86 ASN A N 1
ATOM 709 C CA . ASN A 1 86 ? 25.565 38.675 -22.372 1.00 91.00 86 ASN A CA 1
ATOM 710 C C . ASN A 1 86 ? 24.886 38.394 -21.010 1.00 91.00 86 ASN A C 1
ATOM 712 O O . ASN A 1 86 ? 23.773 37.876 -20.931 1.00 91.00 86 ASN A O 1
ATOM 716 N N . ARG A 1 87 ? 25.514 38.778 -19.893 1.00 87.62 87 ARG A N 1
ATOM 717 C CA . ARG A 1 87 ? 24.992 38.602 -18.522 1.00 87.62 87 ARG A CA 1
ATOM 718 C C . ARG A 1 87 ? 23.590 39.192 -18.328 1.00 87.62 87 ARG A C 1
ATOM 720 O O . ARG A 1 87 ? 22.756 38.593 -17.644 1.00 87.62 87 ARG A O 1
ATOM 727 N N . ASN A 1 88 ? 23.350 40.382 -18.874 1.00 87.38 88 ASN A N 1
ATOM 728 C CA . ASN A 1 88 ? 22.073 41.088 -18.719 1.00 87.38 88 ASN A CA 1
ATOM 729 C C . ASN A 1 88 ? 20.984 40.468 -19.610 1.00 87.38 88 ASN A C 1
ATOM 731 O O . ASN A 1 88 ? 19.832 40.311 -19.197 1.00 87.38 88 ASN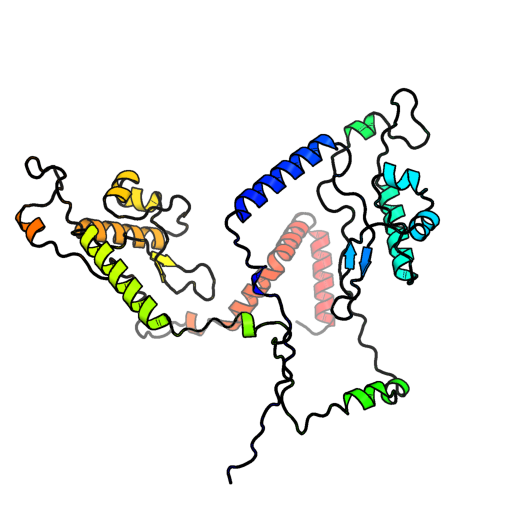 A O 1
ATOM 735 N N . GLU A 1 89 ? 21.379 40.027 -20.801 1.00 86.56 89 GLU A N 1
ATOM 736 C CA . GLU A 1 89 ? 20.543 39.286 -21.741 1.00 86.56 89 GLU A CA 1
ATOM 737 C C . GLU A 1 89 ? 20.125 37.925 -21.158 1.00 86.56 89 GLU A C 1
ATOM 739 O O . GLU A 1 89 ? 18.937 37.609 -21.112 1.00 86.56 89 GLU A O 1
ATOM 744 N N . ALA A 1 90 ? 21.062 37.177 -20.568 1.00 88.38 90 ALA A N 1
ATOM 745 C CA . ALA A 1 90 ? 20.817 35.877 -19.943 1.00 88.38 90 ALA A CA 1
ATOM 746 C C . ALA A 1 90 ? 19.673 35.920 -18.913 1.00 88.38 90 ALA A C 1
ATOM 748 O O . ALA A 1 90 ? 18.795 35.055 -18.906 1.00 88.38 90 ALA A O 1
ATOM 749 N N . LYS A 1 91 ? 19.632 36.956 -18.060 1.00 85.50 91 LYS A N 1
ATOM 750 C CA . LYS A 1 91 ? 18.554 37.132 -17.068 1.00 85.50 91 LYS A CA 1
ATOM 751 C C . LYS A 1 91 ? 17.189 37.356 -17.726 1.00 85.50 91 LYS A C 1
ATOM 753 O O . LYS A 1 91 ? 16.187 36.883 -17.187 1.00 85.50 91 LYS A O 1
ATOM 758 N N . THR A 1 92 ? 17.161 38.051 -18.861 1.00 84.25 92 THR A N 1
ATOM 759 C CA . THR A 1 92 ? 15.943 38.378 -19.621 1.00 84.25 92 THR A CA 1
ATOM 760 C C . THR A 1 92 ? 15.361 37.135 -20.291 1.00 84.25 92 THR A C 1
ATOM 762 O O . THR A 1 92 ? 14.157 36.907 -20.233 1.00 84.25 92 THR A O 1
ATOM 765 N N . ILE A 1 93 ? 16.235 36.283 -20.825 1.00 84.81 93 ILE A N 1
ATOM 766 C CA . ILE A 1 93 ? 15.902 35.053 -21.557 1.00 84.81 93 ILE A CA 1
ATOM 767 C C . ILE A 1 93 ? 15.627 33.859 -20.601 1.00 84.81 93 ILE A C 1
ATOM 769 O O . ILE A 1 93 ? 15.347 32.725 -20.994 1.00 84.81 93 ILE A O 1
ATOM 773 N N . GLY A 1 94 ? 15.660 34.102 -19.286 1.00 86.94 94 GLY A N 1
ATOM 774 C CA . GLY A 1 94 ? 15.321 33.092 -18.284 1.00 86.94 94 GLY A CA 1
ATOM 775 C C . GLY A 1 94 ? 16.463 32.125 -17.966 1.00 86.94 94 GLY A C 1
ATOM 776 O O . GLY A 1 94 ? 16.214 30.999 -17.546 1.00 86.94 94 GLY A O 1
ATOM 777 N N . ILE A 1 95 ? 17.716 32.555 -18.104 1.00 91.38 95 ILE A N 1
ATOM 778 C CA . ILE A 1 95 ? 18.908 31.804 -17.696 1.00 91.38 95 ILE A CA 1
ATOM 779 C C . ILE A 1 95 ? 19.317 32.244 -16.281 1.00 91.38 95 ILE A C 1
ATOM 781 O O . ILE A 1 95 ? 19.333 33.431 -15.940 1.00 91.38 95 ILE A O 1
ATOM 785 N N . ALA A 1 96 ? 19.614 31.285 -15.402 1.00 92.94 96 ALA A N 1
ATOM 786 C CA . ALA A 1 96 ? 20.129 31.574 -14.067 1.00 92.94 96 ALA A CA 1
ATOM 787 C C . ALA A 1 96 ? 21.638 31.817 -14.135 1.00 92.94 96 ALA A C 1
ATOM 789 O O . ALA A 1 96 ? 22.369 30.956 -14.614 1.00 92.94 96 ALA A O 1
ATOM 790 N N . VAL A 1 97 ? 22.112 32.940 -13.602 1.00 93.12 97 VAL A N 1
ATOM 791 C CA . VAL A 1 97 ? 23.536 33.303 -13.602 1.00 93.12 97 VAL A CA 1
ATOM 792 C C . VAL A 1 97 ? 24.075 33.263 -12.175 1.00 93.12 97 VAL A C 1
ATOM 794 O O . VAL A 1 97 ? 23.407 33.735 -11.254 1.00 93.12 97 VAL A O 1
ATOM 797 N N . ASP A 1 98 ? 25.262 32.691 -11.981 1.00 92.00 98 ASP A N 1
ATOM 798 C CA . ASP A 1 98 ? 25.976 32.699 -10.704 1.00 92.00 98 ASP A CA 1
ATOM 799 C C . ASP A 1 98 ? 27.379 33.285 -10.880 1.00 92.00 98 ASP A C 1
ATOM 801 O O . ASP A 1 98 ? 28.285 32.631 -11.389 1.00 92.00 98 ASP A O 1
ATOM 805 N N . HIS A 1 99 ? 27.555 34.526 -10.427 1.00 86.56 99 HIS A N 1
ATOM 806 C CA . HIS A 1 99 ? 28.821 35.260 -10.527 1.00 86.56 99 HIS A CA 1
ATOM 807 C C . HIS A 1 99 ? 29.924 34.696 -9.626 1.00 86.56 99 HIS A C 1
ATOM 809 O O . HIS A 1 99 ? 31.083 35.050 -9.792 1.00 86.56 99 HIS A O 1
ATOM 815 N N . ARG A 1 100 ? 29.575 33.830 -8.666 1.00 83.88 100 ARG A N 1
ATOM 816 C CA . ARG A 1 100 ? 30.514 33.326 -7.655 1.00 83.88 100 ARG A CA 1
ATOM 817 C C . ARG A 1 100 ? 31.148 31.991 -8.024 1.00 83.88 100 ARG A C 1
ATOM 819 O O . ARG A 1 100 ? 32.105 31.572 -7.382 1.00 83.88 100 ARG A O 1
ATOM 826 N N . ARG A 1 101 ? 30.599 31.279 -9.012 1.00 85.06 101 ARG A N 1
ATOM 827 C CA . ARG A 1 101 ? 31.135 29.980 -9.432 1.00 85.06 101 ARG A CA 1
ATOM 828 C C . ARG A 1 101 ? 32.214 30.201 -10.493 1.00 85.06 101 ARG A C 1
ATOM 830 O O . ARG A 1 101 ? 31.952 30.860 -11.492 1.00 85.06 101 ARG A O 1
ATOM 837 N N . LYS A 1 102 ? 33.386 29.603 -10.279 1.00 83.75 102 LYS A N 1
ATOM 838 C CA . LYS A 1 102 ? 34.484 29.511 -11.255 1.00 83.75 102 LYS A CA 1
ATOM 839 C C . LYS A 1 102 ? 34.538 28.091 -11.816 1.00 83.75 102 LYS A C 1
ATOM 841 O O . LYS A 1 102 ? 34.312 27.144 -11.052 1.00 83.75 102 LYS A O 1
ATOM 846 N N . ASN A 1 103 ? 34.794 27.926 -13.112 1.00 81.62 103 ASN A N 1
ATOM 847 C CA . ASN A 1 103 ? 34.987 26.594 -13.675 1.00 81.62 103 ASN A CA 1
ATOM 848 C C . ASN A 1 103 ? 36.435 26.148 -13.515 1.00 81.62 103 ASN A C 1
ATOM 850 O O . ASN A 1 103 ? 37.366 26.914 -13.703 1.00 81.62 103 ASN A O 1
ATOM 854 N N . LYS A 1 104 ? 36.602 24.882 -13.136 1.00 82.25 104 LYS A N 1
ATOM 855 C CA . LYS A 1 104 ? 37.909 24.227 -12.987 1.00 82.25 104 LYS A CA 1
ATOM 856 C C . LYS A 1 104 ? 38.044 22.992 -13.883 1.00 82.25 104 LYS A C 1
ATOM 858 O O . LYS A 1 104 ? 38.992 22.237 -13.748 1.00 82.25 104 LYS A O 1
ATOM 863 N N . ASN A 1 105 ? 37.045 22.733 -14.726 1.00 82.88 105 ASN A N 1
ATOM 864 C CA . ASN A 1 105 ? 36.974 21.554 -15.582 1.00 82.88 105 ASN A CA 1
ATOM 865 C C . ASN A 1 105 ? 36.452 21.963 -16.966 1.00 82.88 105 ASN A C 1
ATOM 867 O O . ASN A 1 105 ? 35.367 22.546 -17.072 1.00 82.88 105 ASN A O 1
ATOM 871 N N . VAL A 1 106 ? 37.220 21.615 -17.998 1.00 87.81 106 VAL A N 1
ATOM 872 C CA . VAL A 1 106 ? 36.935 21.896 -19.409 1.00 87.81 106 VAL A CA 1
ATOM 873 C C . VAL A 1 106 ? 35.704 21.132 -19.905 1.00 87.81 106 VAL A C 1
ATOM 875 O O . VAL A 1 106 ? 34.840 21.725 -20.545 1.00 87.81 106 VAL A O 1
ATOM 878 N N . GLU A 1 107 ? 35.540 19.857 -19.545 1.00 85.19 107 GLU A N 1
ATOM 879 C CA . GLU A 1 107 ? 34.376 19.054 -19.951 1.00 85.19 107 GLU A CA 1
ATOM 880 C C . GLU A 1 107 ? 33.067 19.653 -19.426 1.00 85.19 107 GLU A C 1
ATOM 882 O O . GLU A 1 107 ? 32.062 19.749 -20.132 1.00 85.19 107 GLU A O 1
ATOM 887 N N . GLY A 1 108 ? 33.080 20.084 -18.160 1.00 85.81 108 GLY A N 1
ATOM 888 C CA . GLY A 1 108 ? 31.927 20.710 -17.520 1.00 85.81 108 GLY A CA 1
ATOM 889 C C . GLY A 1 108 ? 31.561 22.042 -18.174 1.00 85.81 108 GLY A C 1
ATOM 890 O O . GLY A 1 108 ? 30.378 22.321 -18.382 1.00 85.81 108 GLY A O 1
ATOM 891 N N . LEU A 1 109 ? 32.575 22.834 -18.538 1.00 90.25 109 LEU A N 1
ATOM 892 C CA . LEU A 1 109 ? 32.413 24.072 -19.295 1.00 90.25 109 LEU A CA 1
ATOM 893 C C . LEU A 1 109 ? 31.773 23.787 -20.663 1.00 90.25 109 LEU A C 1
ATOM 895 O O . LEU A 1 109 ? 30.726 24.352 -20.970 1.00 90.25 109 LEU A O 1
ATOM 899 N N . GLN A 1 110 ? 32.334 22.863 -21.447 1.00 90.25 110 GLN A N 1
ATOM 900 C CA . GLN A 1 110 ? 31.834 22.516 -22.782 1.00 90.25 110 GLN A CA 1
ATOM 901 C C . GLN A 1 110 ? 30.399 21.975 -22.751 1.00 90.25 110 GLN A C 1
ATOM 903 O O . GLN A 1 110 ? 29.564 22.392 -23.557 1.00 90.25 110 GLN A O 1
ATOM 908 N N . LEU A 1 111 ? 30.075 21.098 -21.795 1.00 89.81 111 LEU A N 1
ATOM 909 C CA . LEU A 1 111 ? 28.721 20.570 -21.610 1.00 89.81 111 LEU A CA 1
ATOM 910 C C . LEU A 1 111 ? 27.708 21.695 -21.353 1.00 89.81 111 LEU A C 1
ATOM 912 O O . LEU A 1 111 ? 26.630 21.723 -21.950 1.00 89.81 111 LEU A O 1
ATOM 916 N N . ASN A 1 112 ? 28.056 22.638 -20.476 1.00 91.31 112 ASN A N 1
ATOM 917 C CA . ASN A 1 112 ? 27.187 23.763 -20.145 1.00 91.31 112 ASN A CA 1
ATOM 918 C C . ASN A 1 112 ? 27.075 24.776 -21.293 1.00 91.31 112 ASN A C 1
ATOM 920 O O . ASN A 1 112 ? 25.990 25.315 -21.502 1.00 91.31 112 ASN A O 1
ATOM 924 N N . VAL A 1 113 ? 28.133 24.984 -22.079 1.00 92.88 113 VAL A N 1
ATOM 925 C CA . VAL A 1 113 ? 28.091 25.815 -23.295 1.00 92.88 113 VAL A CA 1
ATOM 926 C C . VAL A 1 113 ? 27.177 25.192 -24.352 1.00 92.88 113 VAL A C 1
ATOM 928 O O . VAL A 1 113 ? 26.303 25.879 -24.878 1.00 92.88 113 VAL A O 1
ATOM 931 N N . ARG A 1 114 ? 27.301 23.882 -24.618 1.00 91.06 114 ARG A N 1
ATOM 932 C CA . ARG A 1 114 ? 26.396 23.156 -25.533 1.00 91.06 114 ARG A CA 1
ATOM 933 C C . ARG A 1 114 ? 24.941 23.291 -25.090 1.00 91.06 114 ARG A C 1
ATOM 935 O O . ARG A 1 114 ? 24.077 23.620 -25.894 1.00 91.06 114 ARG A O 1
ATOM 942 N N . ARG A 1 115 ? 24.689 23.138 -23.790 1.00 91.06 115 ARG A N 1
ATOM 943 C CA . ARG A 1 115 ? 23.366 23.312 -23.180 1.00 91.06 115 ARG A CA 1
ATOM 944 C C . ARG A 1 115 ? 22.798 24.725 -23.352 1.00 91.06 115 ARG A C 1
ATOM 946 O O . ARG A 1 115 ? 21.598 24.870 -23.559 1.00 91.06 115 ARG A O 1
ATOM 953 N N . LEU A 1 116 ? 23.628 25.761 -23.229 1.00 92.12 116 LEU A N 1
ATOM 954 C CA . LEU A 1 116 ? 23.208 27.148 -23.448 1.00 92.12 116 LEU A CA 1
ATOM 955 C C . LEU A 1 116 ? 22.842 27.393 -24.915 1.00 92.12 116 LEU A C 1
ATOM 957 O O . LEU A 1 116 ? 21.812 28.008 -25.179 1.00 92.12 116 LEU A O 1
ATOM 961 N N . LYS A 1 117 ? 23.639 26.866 -25.851 1.00 92.44 117 LYS A N 1
ATOM 962 C CA . LYS A 1 117 ? 23.361 26.944 -27.293 1.00 92.44 117 LYS A CA 1
ATOM 963 C C . LYS A 1 117 ? 22.066 26.211 -27.664 1.00 92.44 117 LYS A C 1
ATOM 965 O O . LYS A 1 117 ? 21.231 26.783 -28.352 1.00 92.44 117 LYS A O 1
ATOM 970 N N . GLU A 1 118 ? 21.856 25.006 -27.132 1.00 91.19 118 GLU A N 1
ATOM 971 C CA . GLU A 1 118 ? 20.626 24.226 -27.340 1.00 91.19 118 GLU A CA 1
ATOM 972 C C . GLU A 1 118 ? 19.387 24.916 -26.750 1.00 91.19 118 GLU A C 1
ATOM 974 O O . GLU A 1 118 ? 18.302 24.870 -27.322 1.00 91.19 118 GLU A O 1
ATOM 979 N N . TYR A 1 119 ? 19.520 25.566 -25.592 1.00 90.25 119 TYR A N 1
ATOM 980 C CA . TYR A 1 119 ? 18.420 26.348 -25.036 1.00 90.25 119 TYR A CA 1
ATOM 981 C C . TYR A 1 119 ? 18.103 27.559 -25.915 1.00 90.25 119 TYR A C 1
ATOM 983 O O . TYR A 1 119 ? 16.935 27.807 -26.187 1.00 90.25 119 TYR A O 1
ATOM 991 N N . ARG A 1 120 ? 19.130 28.278 -26.390 1.00 87.00 120 ARG A N 1
ATOM 992 C CA . ARG A 1 120 ? 18.984 29.449 -27.266 1.00 87.00 120 ARG A CA 1
ATOM 993 C C . ARG A 1 120 ? 18.296 29.112 -28.587 1.00 87.00 120 ARG A C 1
ATOM 995 O O . ARG A 1 120 ? 17.459 29.893 -29.013 1.00 87.00 120 ARG A O 1
ATOM 1002 N N . SER A 1 121 ? 18.592 27.964 -29.197 1.00 87.06 121 SER A N 1
ATOM 1003 C CA . SER A 1 121 ? 17.931 27.551 -30.444 1.00 87.06 121 SER A CA 1
ATOM 1004 C C . SER A 1 121 ? 16.463 27.157 -30.263 1.00 87.06 121 SER A C 1
ATOM 1006 O O . SER A 1 121 ? 15.698 27.215 -31.215 1.00 87.06 121 SER A O 1
ATOM 1008 N N . LYS A 1 122 ? 16.053 26.769 -29.049 1.00 86.44 122 LYS A N 1
ATOM 1009 C CA . LYS A 1 122 ? 14.671 26.369 -28.721 1.00 86.44 122 LYS A CA 1
ATOM 1010 C C . LYS A 1 122 ? 13.813 27.519 -28.184 1.00 86.44 122 LYS A C 1
ATOM 1012 O O . LYS A 1 122 ? 12.690 27.285 -27.741 1.00 86.44 122 LYS A O 1
ATOM 1017 N N . LEU A 1 123 ? 14.353 28.734 -28.128 1.00 83.88 123 LEU A N 1
ATOM 1018 C CA . LEU A 1 123 ? 13.678 29.880 -27.535 1.00 83.88 123 LEU A CA 1
ATOM 1019 C C . LEU A 1 123 ? 12.913 30.685 -28.575 1.00 83.88 123 LEU A C 1
ATOM 1021 O O . LEU A 1 123 ? 13.480 31.124 -29.565 1.00 83.88 123 LEU A O 1
ATOM 1025 N N . ILE A 1 124 ? 11.652 30.957 -28.256 1.00 83.25 124 ILE A N 1
ATOM 1026 C CA . ILE A 1 124 ? 10.807 31.919 -28.958 1.00 83.25 124 ILE A CA 1
ATOM 1027 C C . ILE A 1 124 ? 10.835 33.215 -28.133 1.00 83.25 124 ILE A C 1
ATOM 1029 O O . ILE A 1 124 ? 10.430 33.226 -26.963 1.00 83.25 124 ILE A O 1
ATOM 1033 N N . LEU A 1 125 ? 11.396 34.288 -28.697 1.00 81.19 125 LEU A N 1
ATOM 1034 C CA . LEU A 1 125 ? 11.615 35.565 -28.010 1.00 81.19 125 LEU A CA 1
ATOM 1035 C C . LEU A 1 125 ? 10.464 36.530 -28.289 1.00 81.19 125 LEU A C 1
ATOM 1037 O O . LEU A 1 125 ? 10.249 36.940 -29.418 1.00 81.19 125 LEU A O 1
ATOM 1041 N N . PHE A 1 126 ? 9.731 36.919 -27.248 1.00 81.88 126 PHE A N 1
ATOM 1042 C CA . PHE A 1 126 ? 8.665 37.909 -27.390 1.00 81.88 126 PHE A CA 1
ATOM 1043 C C . PHE A 1 126 ? 9.252 39.330 -27.433 1.00 81.88 126 PHE A C 1
ATOM 1045 O O . PHE A 1 126 ? 10.040 39.670 -26.534 1.00 81.88 126 PHE A O 1
ATOM 1052 N N . PRO A 1 127 ? 8.827 40.181 -28.389 1.00 82.06 127 PRO A N 1
ATOM 1053 C CA . PRO A 1 127 ? 9.284 41.561 -28.472 1.00 82.06 127 PRO A CA 1
ATOM 1054 C C . PRO A 1 127 ? 8.901 42.338 -27.208 1.00 82.06 127 PRO A C 1
ATOM 1056 O O . PRO A 1 127 ? 7.787 42.237 -26.695 1.00 82.06 127 PRO A O 1
ATOM 1059 N N . LYS A 1 128 ? 9.830 43.151 -26.686 1.00 78.38 128 LYS A N 1
ATOM 1060 C CA . LYS A 1 128 ? 9.575 43.978 -25.485 1.00 78.38 128 LYS A CA 1
ATOM 1061 C C . LYS A 1 128 ? 8.531 45.070 -25.729 1.00 78.38 128 LYS A C 1
ATOM 1063 O O . LYS A 1 128 ? 7.825 45.448 -24.800 1.00 78.38 128 LYS A O 1
ATOM 1068 N N . LYS A 1 129 ? 8.481 45.598 -26.954 1.00 80.12 129 LYS A N 1
ATOM 1069 C CA . LYS A 1 129 ? 7.457 46.524 -27.444 1.00 80.12 129 LYS A CA 1
ATOM 1070 C C . LYS A 1 129 ? 6.893 45.921 -28.723 1.00 80.12 129 LYS A C 1
ATOM 1072 O O . LYS A 1 129 ? 7.623 45.818 -29.702 1.00 80.12 129 LYS A O 1
ATOM 1077 N N . MET A 1 130 ? 5.618 45.536 -28.712 1.00 76.81 130 MET A N 1
ATOM 1078 C CA . MET A 1 130 ? 4.976 44.914 -29.877 1.00 76.81 130 MET A CA 1
ATOM 1079 C C . MET A 1 130 ? 4.981 45.811 -31.120 1.00 76.81 130 MET A C 1
ATOM 1081 O O . MET A 1 130 ? 5.028 45.303 -32.229 1.00 76.81 130 MET A O 1
ATOM 1085 N N . SER A 1 131 ? 4.998 47.132 -30.935 1.00 78.81 131 SER A N 1
ATOM 1086 C CA . SER A 1 131 ? 5.049 48.109 -32.025 1.00 78.81 131 SER A CA 1
ATOM 1087 C C . SER A 1 131 ? 6.421 48.256 -32.691 1.00 78.81 131 SER A C 1
ATOM 1089 O O . SER A 1 131 ? 6.507 48.867 -33.749 1.00 78.81 131 SER A O 1
ATOM 1091 N N . LYS A 1 132 ? 7.506 47.752 -32.082 1.00 81.06 132 LYS A N 1
ATOM 1092 C CA . LYS A 1 132 ? 8.879 47.855 -32.615 1.00 81.06 132 LYS A CA 1
ATOM 1093 C C . LYS A 1 132 ? 9.667 46.561 -32.341 1.00 81.06 132 LYS A C 1
ATOM 1095 O O . LYS A 1 132 ? 10.516 46.559 -31.438 1.00 81.06 132 LYS A O 1
ATOM 1100 N N . PRO A 1 133 ? 9.372 45.461 -33.060 1.00 80.50 133 PRO A N 1
ATOM 1101 C CA . PRO A 1 133 ? 10.116 44.211 -32.931 1.00 80.50 133 PRO A CA 1
ATOM 1102 C C . PRO A 1 133 ? 11.562 44.384 -33.413 1.00 80.50 133 PRO A C 1
ATOM 1104 O O . PRO A 1 133 ? 11.841 45.125 -34.355 1.00 80.50 133 PRO A O 1
ATOM 1107 N N . LYS A 1 134 ? 12.503 43.720 -32.742 1.00 79.50 134 LYS A N 1
ATOM 1108 C CA . LYS A 1 134 ? 13.919 43.687 -33.122 1.00 79.50 134 LYS A CA 1
ATOM 1109 C C . LYS A 1 134 ? 14.230 42.424 -33.922 1.00 79.50 134 LYS A C 1
ATOM 1111 O O . LYS A 1 134 ? 13.513 41.430 -33.857 1.00 79.50 134 LYS A O 1
ATOM 1116 N N . LYS A 1 135 ? 15.362 42.436 -34.633 1.00 74.00 135 LYS A N 1
ATOM 1117 C CA . LYS A 1 135 ? 15.892 41.257 -35.333 1.00 74.00 135 LYS A CA 1
ATOM 1118 C C . LYS A 1 135 ? 16.073 40.093 -34.342 1.00 74.00 135 LYS A C 1
ATOM 1120 O O . LYS A 1 135 ? 16.884 40.199 -33.423 1.00 74.00 135 LYS A O 1
ATOM 1125 N N . GLY A 1 136 ? 15.321 39.007 -34.539 1.00 71.62 136 GLY A N 1
ATOM 1126 C CA . GLY A 1 136 ? 15.313 37.818 -33.674 1.00 71.62 136 GLY A CA 1
ATOM 1127 C C . GLY A 1 136 ? 14.134 37.708 -32.694 1.00 71.62 136 GLY A C 1
ATOM 1128 O O . GLY A 1 136 ? 14.099 36.742 -31.932 1.00 71.62 136 GLY A O 1
ATOM 1129 N N . ASP A 1 137 ? 13.194 38.660 -32.699 1.00 80.12 137 ASP A N 1
ATOM 1130 C CA . ASP A 1 137 ? 11.895 38.513 -32.028 1.00 80.12 137 ASP A CA 1
ATOM 1131 C C . ASP A 1 137 ? 10.940 37.635 -32.866 1.00 80.12 137 ASP A C 1
ATOM 1133 O O . ASP A 1 137 ? 11.045 37.574 -34.090 1.00 80.12 137 ASP A O 1
ATOM 1137 N N . ALA A 1 138 ? 10.019 36.951 -32.190 1.00 79.19 138 ALA A N 1
ATOM 1138 C CA . ALA A 1 138 ? 9.077 36.004 -32.776 1.00 79.19 138 ALA A CA 1
ATOM 1139 C C . ALA A 1 138 ? 7.982 36.692 -33.598 1.00 79.19 138 ALA A C 1
ATOM 1141 O O . ALA A 1 138 ? 7.520 37.785 -33.246 1.00 79.19 138 ALA A O 1
ATOM 1142 N N . THR A 1 139 ? 7.515 36.022 -34.651 1.00 82.62 139 THR A N 1
ATOM 1143 C CA . THR A 1 139 ? 6.391 36.510 -35.462 1.00 82.62 139 THR A CA 1
ATOM 1144 C C . THR A 1 139 ? 5.053 36.362 -34.713 1.00 82.62 139 THR A C 1
ATOM 1146 O O . THR A 1 139 ? 4.933 35.554 -33.784 1.00 82.62 139 THR A O 1
ATOM 1149 N N . PRO A 1 140 ? 4.004 37.127 -35.077 1.00 77.62 140 PRO A N 1
ATOM 1150 C CA . PRO A 1 140 ? 2.685 37.021 -34.442 1.00 77.62 140 PRO A CA 1
ATOM 1151 C C . PRO A 1 140 ? 2.066 35.616 -34.476 1.00 77.62 140 PRO A C 1
ATOM 1153 O O . PRO A 1 140 ? 1.304 35.260 -33.576 1.00 77.62 140 PRO A O 1
ATOM 1156 N N . GLU A 1 141 ? 2.410 34.810 -35.478 1.00 77.94 141 GLU A N 1
ATOM 1157 C CA . GLU A 1 141 ? 1.950 33.426 -35.630 1.00 77.94 141 GLU A CA 1
ATOM 1158 C C . GLU A 1 141 ? 2.701 32.468 -34.695 1.00 77.94 141 GLU A C 1
ATOM 1160 O O . GLU A 1 141 ? 2.075 31.681 -33.980 1.00 77.94 141 GLU A O 1
ATOM 1165 N N . GLU A 1 142 ? 4.027 32.605 -34.591 1.00 77.69 142 GLU A N 1
ATOM 1166 C CA . GLU A 1 142 ? 4.857 31.847 -33.645 1.00 77.69 142 GLU A CA 1
ATOM 1167 C C . GLU A 1 142 ? 4.444 32.105 -32.192 1.00 77.69 142 GLU A C 1
ATOM 1169 O O . GLU A 1 142 ? 4.450 31.185 -31.373 1.00 77.69 142 GLU A O 1
ATOM 1174 N N . MET A 1 143 ? 4.026 33.337 -31.875 1.00 77.75 143 MET A N 1
ATOM 1175 C CA . MET A 1 143 ? 3.553 33.724 -30.542 1.00 77.75 143 MET A CA 1
ATOM 1176 C C . MET A 1 143 ? 2.265 32.998 -30.119 1.00 77.75 143 MET A C 1
ATOM 1178 O O . MET A 1 143 ? 2.096 32.718 -28.929 1.00 77.75 143 MET A O 1
ATOM 1182 N N . LYS A 1 144 ? 1.374 32.655 -31.061 1.00 77.69 144 LYS A N 1
ATOM 1183 C CA . LYS A 1 144 ? 0.112 31.943 -30.774 1.00 77.69 144 LYS A CA 1
ATOM 1184 C C . LYS A 1 144 ? 0.322 30.452 -30.493 1.00 77.69 144 LYS A C 1
ATOM 1186 O O . LYS A 1 144 ? -0.446 29.863 -29.737 1.00 77.69 144 LYS A O 1
ATOM 1191 N N . LEU A 1 145 ? 1.377 29.855 -31.047 1.00 79.88 145 LEU A N 1
ATOM 1192 C CA . LEU A 1 145 ? 1.721 28.439 -30.862 1.00 79.88 145 LEU A CA 1
ATOM 1193 C C . LEU A 1 145 ? 2.452 28.157 -29.534 1.00 79.88 145 LEU A C 1
ATOM 1195 O O . LEU A 1 145 ? 2.723 27.000 -29.199 1.00 79.88 145 LEU A O 1
ATOM 1199 N N . VAL A 1 146 ? 2.784 29.192 -28.753 1.00 76.38 146 VAL A N 1
ATOM 1200 C CA . VAL A 1 146 ? 3.600 29.045 -27.542 1.00 76.38 146 VAL A CA 1
ATOM 1201 C C . VAL A 1 146 ? 2.813 28.406 -26.402 1.00 76.38 146 VAL A C 1
ATOM 1203 O O . VAL A 1 146 ? 1.939 29.012 -25.784 1.00 76.38 146 VAL A O 1
ATOM 1206 N N . VAL A 1 147 ? 3.233 27.202 -26.020 1.00 77.19 147 VAL A N 1
ATOM 1207 C CA . VAL A 1 147 ? 2.789 26.537 -24.792 1.00 77.19 147 VAL A CA 1
ATOM 1208 C C . VAL A 1 147 ? 3.843 26.707 -23.699 1.00 77.19 147 VAL A C 1
ATOM 1210 O O . VAL A 1 147 ? 5.037 26.490 -23.909 1.00 77.19 147 VAL A O 1
ATOM 1213 N N . GLN A 1 148 ? 3.408 27.057 -22.485 1.00 78.62 148 GLN A N 1
ATOM 1214 C CA . GLN A 1 148 ? 4.309 27.164 -21.338 1.00 78.62 148 GLN A CA 1
ATOM 1215 C C . GLN A 1 148 ? 4.923 25.793 -21.003 1.00 78.62 148 GLN A C 1
ATOM 1217 O O . GLN A 1 148 ? 4.225 24.871 -20.576 1.00 78.62 148 GLN A O 1
ATOM 1222 N N . ALA A 1 149 ? 6.249 25.673 -21.113 1.00 74.56 149 ALA A N 1
ATOM 1223 C CA . ALA A 1 149 ? 6.960 24.454 -20.738 1.00 74.56 149 ALA A CA 1
ATOM 1224 C C . ALA A 1 149 ? 6.784 24.137 -19.236 1.00 74.56 149 ALA A C 1
ATOM 1226 O O . ALA A 1 149 ? 7.203 24.904 -18.360 1.00 74.56 149 ALA A O 1
ATOM 1227 N N . GLN A 1 150 ? 6.187 22.979 -18.932 1.00 68.19 150 GLN A N 1
ATOM 1228 C CA . GLN A 1 150 ? 6.008 22.482 -17.567 1.00 68.19 150 GLN A CA 1
ATOM 1229 C C . GLN A 1 150 ? 7.143 21.520 -17.185 1.00 68.19 150 GLN A C 1
ATOM 1231 O O . GLN A 1 150 ? 7.330 20.483 -17.812 1.00 68.19 150 GLN A O 1
ATOM 1236 N N . GLY A 1 151 ? 7.887 21.833 -16.118 1.00 73.06 151 GLY A N 1
ATOM 1237 C CA . GLY A 1 151 ? 8.926 20.951 -15.569 1.00 73.06 151 GLY A CA 1
ATOM 1238 C C . GLY A 1 151 ? 10.333 21.551 -15.574 1.00 73.06 151 GLY A C 1
ATOM 1239 O O . GLY A 1 151 ? 10.509 22.768 -15.593 1.00 73.06 151 GLY A O 1
ATOM 1240 N N . VAL A 1 152 ? 11.346 20.686 -15.469 1.00 74.81 152 VAL A N 1
ATOM 1241 C CA . VAL A 1 152 ? 12.762 21.085 -15.490 1.00 74.81 152 VAL A CA 1
ATOM 1242 C C . VAL A 1 152 ? 13.211 21.214 -16.942 1.00 74.81 152 VAL A C 1
ATOM 1244 O O . VAL A 1 152 ? 13.193 20.232 -17.681 1.00 74.81 152 VAL A O 1
ATOM 1247 N N . LEU A 1 153 ? 13.647 22.410 -17.334 1.00 76.38 153 LEU A N 1
ATOM 1248 C CA . LEU A 1 153 ? 14.125 22.685 -18.690 1.00 76.38 153 LEU A CA 1
ATOM 1249 C C . LEU A 1 153 ? 15.381 21.862 -19.010 1.00 76.38 153 LEU A C 1
ATOM 1251 O O . LEU A 1 153 ? 16.352 21.893 -18.244 1.00 76.38 153 LEU A O 1
ATOM 1255 N N . LEU A 1 154 ? 15.358 21.156 -20.147 1.00 77.75 154 LEU A N 1
ATOM 1256 C CA . LEU A 1 154 ? 16.453 20.328 -20.672 1.00 77.75 154 LEU A CA 1
ATOM 1257 C C . LEU A 1 154 ? 17.041 19.384 -19.606 1.00 77.75 154 LEU A C 1
ATOM 1259 O O . LEU A 1 154 ? 18.212 19.487 -19.266 1.00 77.75 154 LEU A O 1
ATOM 1263 N N . ALA A 1 155 ? 16.254 18.514 -18.974 1.00 74.69 155 ALA A N 1
ATOM 1264 C CA . ALA A 1 155 ? 16.769 17.683 -17.879 1.00 74.69 155 ALA A CA 1
ATOM 1265 C C . ALA A 1 155 ? 17.980 16.812 -18.314 1.00 74.69 155 ALA A C 1
ATOM 1267 O O . ALA A 1 155 ? 17.895 16.130 -19.335 1.00 74.69 155 ALA A O 1
ATOM 1268 N N . PRO A 1 156 ? 19.102 16.802 -17.564 1.00 69.50 156 PRO A N 1
ATOM 1269 C CA . PRO A 1 156 ? 20.252 15.971 -17.913 1.00 69.50 156 PRO A CA 1
ATOM 1270 C C . PRO A 1 156 ? 19.926 14.484 -17.729 1.00 69.50 156 PRO A C 1
ATOM 1272 O O . PRO A 1 156 ? 19.412 14.079 -16.683 1.00 69.50 156 PRO A O 1
ATOM 1275 N N . SER A 1 157 ? 20.266 13.652 -18.715 1.00 65.56 157 SER A N 1
ATOM 1276 C CA . SER A 1 157 ? 20.159 12.198 -18.589 1.00 65.56 157 SER A CA 1
ATOM 1277 C C . SER A 1 157 ? 21.419 11.624 -17.937 1.00 65.56 157 SER A C 1
ATOM 1279 O O . SER A 1 157 ? 22.487 11.632 -18.542 1.00 65.56 157 SER A O 1
ATOM 1281 N N . ASN A 1 158 ? 21.297 11.063 -16.731 1.00 64.38 158 ASN A N 1
ATOM 1282 C CA . ASN A 1 158 ? 22.355 10.256 -16.104 1.00 64.38 158 ASN A CA 1
ATOM 1283 C C . ASN A 1 158 ? 22.386 8.840 -16.714 1.00 64.38 158 ASN A C 1
ATOM 1285 O O . ASN A 1 158 ? 22.212 7.853 -15.999 1.00 64.38 158 ASN A O 1
ATOM 1289 N N . LYS A 1 159 ? 22.546 8.718 -18.037 1.00 60.97 159 LYS A N 1
ATOM 1290 C CA . LYS A 1 159 ? 22.845 7.418 -18.649 1.00 60.97 159 LYS A CA 1
ATOM 1291 C C . LYS A 1 159 ? 24.333 7.158 -18.439 1.00 60.97 159 LYS A C 1
ATOM 1293 O O . LYS A 1 159 ? 25.168 7.743 -19.115 1.00 60.97 159 LYS A O 1
ATOM 1298 N N . PHE A 1 160 ? 24.650 6.351 -17.431 1.00 57.12 160 PHE A N 1
ATOM 1299 C CA . PHE A 1 160 ? 26.003 5.848 -17.240 1.00 57.12 160 PHE A CA 1
ATOM 1300 C C . PHE A 1 160 ? 26.304 4.871 -18.376 1.00 57.12 160 PHE A C 1
ATOM 1302 O O . PHE A 1 160 ? 25.638 3.842 -18.483 1.00 57.12 160 PHE A O 1
ATOM 1309 N N . VAL A 1 161 ? 27.264 5.222 -19.226 1.00 60.97 161 VAL A N 1
ATOM 1310 C CA . VAL A 1 161 ? 27.852 4.287 -20.183 1.00 60.97 161 VAL A CA 1
ATOM 1311 C C . VAL A 1 161 ? 29.058 3.681 -19.468 1.00 60.97 161 VAL A C 1
ATOM 1313 O O . VAL A 1 161 ? 29.979 4.432 -19.144 1.00 60.97 161 VAL A O 1
ATOM 1316 N N . PRO A 1 162 ? 29.030 2.388 -19.102 1.00 53.22 162 PRO A N 1
ATOM 1317 C CA . PRO A 1 162 ? 30.203 1.745 -18.537 1.00 53.22 162 PRO A CA 1
ATOM 1318 C C . PRO A 1 162 ? 31.312 1.752 -19.586 1.00 53.22 162 PRO A C 1
ATOM 1320 O O . PRO A 1 162 ? 31.112 1.295 -20.709 1.00 53.22 162 PRO A O 1
ATOM 1323 N N . GLU A 1 163 ? 32.463 2.291 -19.210 1.00 58.69 163 GLU A N 1
ATOM 1324 C CA . GLU A 1 163 ? 33.692 2.130 -19.975 1.00 58.69 163 GLU A CA 1
ATOM 1325 C C . GLU A 1 163 ? 34.067 0.641 -19.962 1.00 58.69 163 GLU A C 1
ATOM 1327 O O . GLU A 1 163 ? 33.900 -0.034 -18.938 1.00 58.69 163 GLU A O 1
ATOM 1332 N N . ALA A 1 164 ? 34.482 0.102 -21.110 1.00 62.62 164 ALA A N 1
ATOM 1333 C CA . ALA A 1 164 ? 34.881 -1.297 -21.206 1.00 62.62 164 ALA A CA 1
ATOM 1334 C C . ALA A 1 164 ? 36.057 -1.556 -20.252 1.00 62.62 164 ALA A C 1
ATOM 1336 O O . ALA A 1 164 ? 36.954 -0.723 -20.132 1.00 62.62 164 ALA A O 1
ATOM 1337 N N . ALA A 1 165 ? 36.036 -2.687 -19.543 1.00 52.53 165 ALA A N 1
ATOM 1338 C CA . ALA A 1 165 ? 37.086 -3.024 -18.589 1.00 52.53 165 ALA A CA 1
ATOM 1339 C C . ALA A 1 165 ? 38.440 -3.097 -19.312 1.00 52.53 165 ALA A C 1
ATOM 1341 O O . ALA A 1 165 ? 38.657 -3.982 -20.139 1.00 52.53 165 ALA A O 1
ATOM 1342 N N . ARG A 1 166 ? 39.332 -2.149 -19.013 1.00 67.88 166 ARG A N 1
ATOM 1343 C CA . ARG A 1 166 ? 40.709 -2.144 -19.511 1.00 67.88 166 ARG A CA 1
ATOM 1344 C C . ARG A 1 166 ? 41.567 -3.054 -18.632 1.00 67.88 166 ARG A C 1
ATOM 1346 O O . ARG A 1 166 ? 41.411 -3.060 -17.411 1.00 67.88 166 ARG A O 1
ATOM 1353 N N . VAL A 1 167 ? 42.470 -3.809 -19.254 1.00 71.00 167 VAL A N 1
ATOM 1354 C CA . VAL A 1 167 ? 43.488 -4.596 -18.543 1.00 71.00 167 VAL A CA 1
ATOM 1355 C C . VAL A 1 167 ? 44.508 -3.625 -17.921 1.00 71.00 167 VAL A C 1
ATOM 1357 O O . VAL A 1 167 ? 45.053 -2.806 -18.666 1.00 71.00 167 VAL A O 1
ATOM 1360 N N . PRO A 1 168 ? 44.749 -3.665 -16.594 1.00 62.41 168 PRO A N 1
ATOM 1361 C CA . PRO A 1 168 ? 45.697 -2.768 -15.927 1.00 62.41 168 PRO A CA 1
ATOM 1362 C C . PRO A 1 168 ? 47.127 -2.957 -16.438 1.00 62.41 168 PRO A C 1
ATOM 1364 O O . PRO A 1 168 ? 47.557 -4.095 -16.658 1.00 62.41 168 PRO A O 1
ATOM 1367 N N . THR A 1 169 ? 47.868 -1.859 -16.586 1.00 75.75 169 THR A N 1
ATOM 1368 C CA . THR A 1 169 ? 49.273 -1.889 -17.026 1.00 75.75 169 THR A CA 1
ATOM 1369 C C . THR A 1 169 ? 50.205 -2.320 -15.885 1.00 75.75 169 THR A C 1
ATOM 1371 O O . THR A 1 169 ? 49.837 -2.289 -14.708 1.00 75.75 169 THR A O 1
ATOM 1374 N N . GLU A 1 170 ? 51.425 -2.766 -16.200 1.00 66.00 170 GLU A N 1
ATOM 1375 C CA . GLU A 1 170 ? 52.374 -3.241 -15.177 1.00 66.00 170 GLU A CA 1
ATOM 1376 C C . GLU A 1 170 ? 52.858 -2.143 -14.218 1.00 66.00 170 GLU A C 1
ATOM 1378 O O . GLU A 1 170 ? 53.186 -2.421 -13.065 1.00 66.00 170 GLU A O 1
ATOM 1383 N N . GLU A 1 171 ? 52.837 -0.888 -14.657 1.00 64.88 171 GLU A N 1
ATOM 1384 C CA . GLU A 1 171 ? 53.205 0.281 -13.855 1.00 64.88 171 GLU A CA 1
ATOM 1385 C C . GLU A 1 171 ? 52.133 0.622 -12.806 1.00 64.88 171 GLU A C 1
ATOM 1387 O O . GLU A 1 171 ? 52.454 0.937 -11.659 1.00 64.88 171 GLU A O 1
ATOM 1392 N N . GLU A 1 172 ? 50.848 0.457 -13.140 1.00 60.06 172 GLU A N 1
ATOM 1393 C CA . GLU A 1 172 ? 49.728 0.646 -12.205 1.00 60.06 172 GLU A CA 1
ATOM 1394 C C . GLU A 1 172 ? 49.736 -0.404 -11.084 1.00 60.06 172 GLU A C 1
ATOM 1396 O O . GLU A 1 172 ? 49.349 -0.111 -9.949 1.00 60.06 172 GLU A O 1
ATOM 1401 N N . LYS A 1 173 ? 50.243 -1.613 -11.371 1.00 59.22 173 LYS A N 1
ATOM 1402 C CA . LYS A 1 173 ? 50.446 -2.677 -10.371 1.00 59.22 173 LYS A CA 1
ATOM 1403 C C . LYS A 1 173 ? 51.554 -2.339 -9.364 1.00 59.22 173 LYS A C 1
ATOM 1405 O O . LYS A 1 173 ? 51.538 -2.873 -8.255 1.00 59.22 173 LYS A O 1
ATOM 1410 N N . LYS A 1 174 ? 52.492 -1.454 -9.724 1.00 58.69 174 LYS A N 1
ATOM 1411 C CA . LYS A 1 174 ? 53.605 -0.992 -8.873 1.00 58.69 174 LYS A CA 1
ATOM 1412 C C . LYS A 1 174 ? 53.287 0.311 -8.112 1.00 58.69 174 LYS A C 1
ATOM 1414 O O . LYS A 1 174 ? 54.076 0.735 -7.272 1.00 58.69 174 LYS A O 1
ATOM 1419 N N . PHE A 1 175 ? 52.130 0.937 -8.355 1.00 57.09 175 PHE A N 1
ATOM 1420 C CA . PHE A 1 175 ? 51.740 2.220 -7.757 1.00 57.09 175 PHE A CA 1
ATOM 1421 C C . PHE A 1 175 ? 51.447 2.109 -6.244 1.00 57.09 175 PHE A C 1
ATOM 1423 O O . PHE A 1 175 ? 50.708 1.230 -5.796 1.00 57.09 175 PHE A O 1
ATOM 1430 N N . SER A 1 176 ? 51.978 3.034 -5.430 1.00 54.12 176 SER A N 1
ATOM 1431 C CA . SER A 1 176 ? 51.969 2.931 -3.954 1.00 54.12 176 SER A CA 1
ATOM 1432 C C . SER A 1 176 ? 50.570 2.877 -3.321 1.00 54.12 176 SER A C 1
ATOM 1434 O O . SER A 1 176 ? 50.411 2.311 -2.240 1.00 54.12 176 SER A O 1
ATOM 1436 N N . ALA A 1 177 ? 49.529 3.374 -4.001 1.00 53.66 177 ALA A N 1
ATOM 1437 C CA . ALA A 1 177 ? 48.144 3.257 -3.537 1.00 53.66 177 ALA A CA 1
ATOM 1438 C C . ALA A 1 177 ? 47.636 1.800 -3.522 1.00 53.66 177 ALA A C 1
ATOM 1440 O O . ALA A 1 177 ? 46.804 1.451 -2.681 1.00 53.66 177 ALA A O 1
ATOM 1441 N N . TYR A 1 178 ? 48.172 0.936 -4.394 1.00 52.47 178 TYR A N 1
ATOM 1442 C CA . TYR A 1 178 ? 47.901 -0.504 -4.390 1.00 52.47 178 TYR A CA 1
ATOM 1443 C C . TYR A 1 178 ? 48.539 -1.186 -3.165 1.00 52.47 178 TYR A C 1
ATOM 1445 O O . TYR A 1 178 ? 47.928 -2.040 -2.524 1.00 52.47 178 TYR A O 1
ATOM 1453 N N . ILE A 1 179 ? 49.728 -0.727 -2.760 1.00 52.84 179 ILE A N 1
ATOM 1454 C CA . ILE A 1 179 ? 50.425 -1.182 -1.546 1.00 52.84 179 ILE A CA 1
ATOM 1455 C C . ILE A 1 179 ? 49.763 -0.620 -0.269 1.00 52.84 179 ILE A C 1
ATOM 1457 O O . ILE A 1 179 ? 49.657 -1.327 0.734 1.00 52.84 179 ILE A O 1
ATOM 1461 N N . ALA A 1 180 ? 49.245 0.612 -0.301 1.00 50.69 180 ALA A N 1
ATOM 1462 C CA . ALA A 1 180 ? 48.561 1.251 0.827 1.00 50.69 180 ALA A CA 1
ATOM 1463 C C . ALA A 1 180 ? 47.194 0.615 1.151 1.00 50.69 180 ALA A C 1
ATOM 1465 O O . ALA A 1 180 ? 46.849 0.473 2.322 1.00 50.69 180 ALA A O 1
ATOM 1466 N N . LEU A 1 181 ? 46.442 0.150 0.143 1.00 51.16 181 LEU A N 1
ATOM 1467 C CA . LEU A 1 181 ? 45.203 -0.624 0.341 1.00 51.16 181 LEU A CA 1
ATOM 1468 C C . LEU A 1 181 ? 45.442 -1.978 1.032 1.00 51.16 181 LEU A C 1
ATOM 1470 O O . LEU A 1 181 ? 44.549 -2.488 1.706 1.00 51.16 181 LEU A O 1
ATOM 1474 N N . ARG A 1 182 ? 46.652 -2.536 0.908 1.00 49.12 182 ARG A N 1
ATOM 1475 C CA . ARG A 1 182 ? 47.075 -3.779 1.573 1.00 49.12 182 ARG A CA 1
ATOM 1476 C C . ARG A 1 182 ? 47.487 -3.564 3.038 1.00 49.12 182 ARG A C 1
ATOM 1478 O O . ARG A 1 182 ? 47.467 -4.510 3.817 1.00 49.12 182 ARG A O 1
ATOM 1485 N N . LYS A 1 183 ? 47.822 -2.329 3.428 1.00 47.69 183 LYS A N 1
ATOM 1486 C CA . LYS A 1 183 ? 48.234 -1.927 4.786 1.00 47.69 183 LYS A CA 1
ATOM 1487 C C . LYS A 1 183 ? 47.090 -1.239 5.553 1.00 47.69 183 LYS A C 1
ATOM 1489 O O . LYS A 1 183 ? 47.279 -0.190 6.159 1.00 47.69 183 LYS A O 1
ATOM 1494 N N . MET A 1 184 ? 45.885 -1.812 5.560 1.00 47.16 184 MET A N 1
ATOM 1495 C CA . MET A 1 184 ? 44.910 -1.462 6.604 1.00 47.16 184 MET A CA 1
ATOM 1496 C C . MET A 1 184 ? 45.177 -2.311 7.851 1.00 47.16 184 MET A C 1
ATOM 1498 O O . MET A 1 184 ? 45.389 -3.516 7.716 1.00 47.16 184 MET A O 1
ATOM 1502 N N . PRO A 1 185 ? 45.155 -1.735 9.067 1.00 51.91 185 PRO A N 1
ATOM 1503 C CA . PRO A 1 185 ? 45.383 -2.489 10.285 1.00 51.91 185 PRO A CA 1
ATOM 1504 C C . PRO A 1 185 ? 44.095 -3.242 10.640 1.00 51.91 185 PRO A C 1
ATOM 1506 O O . PRO A 1 185 ? 43.377 -2.861 11.560 1.00 51.91 185 PRO A O 1
ATOM 1509 N N . SER A 1 186 ? 43.768 -4.309 9.909 1.00 49.47 186 SER A N 1
ATOM 1510 C CA . SER A 1 186 ? 42.943 -5.373 10.476 1.00 49.47 186 SER A CA 1
ATOM 1511 C C . SER A 1 186 ? 43.904 -6.418 11.019 1.00 49.47 186 SER A C 1
ATOM 1513 O O . SER A 1 186 ? 44.601 -7.106 10.277 1.00 49.47 186 SER A O 1
ATOM 1515 N N . LYS A 1 187 ? 43.995 -6.527 12.346 1.00 54.72 187 LYS A N 1
ATOM 1516 C CA . LYS A 1 187 ? 44.569 -7.734 12.941 1.00 54.72 187 LYS A CA 1
ATOM 1517 C C . LYS A 1 187 ? 43.616 -8.885 12.571 1.00 54.72 187 LYS A C 1
ATOM 1519 O O . LYS A 1 187 ? 42.566 -9.033 13.186 1.00 54.72 187 LYS A O 1
ATOM 1524 N N . GLY A 1 188 ? 43.937 -9.617 11.501 1.00 59.75 188 GLY A N 1
ATOM 1525 C CA . GLY A 1 188 ? 43.204 -10.794 11.016 1.00 59.75 188 GLY A CA 1
ATOM 1526 C C . GLY A 1 188 ? 42.101 -10.538 9.975 1.00 59.75 188 GLY A C 1
ATOM 1527 O O . GLY A 1 188 ? 41.747 -9.398 9.664 1.00 59.75 188 GLY A O 1
ATOM 1528 N N . ALA A 1 189 ? 41.545 -11.639 9.453 1.00 68.25 189 ALA A N 1
ATOM 1529 C CA . ALA A 1 189 ? 40.466 -11.706 8.459 1.00 68.25 189 ALA A CA 1
ATOM 1530 C C . ALA A 1 189 ? 39.081 -11.379 9.059 1.00 68.25 189 ALA A C 1
ATOM 1532 O O . ALA A 1 189 ? 38.156 -12.187 9.023 1.00 68.25 189 ALA A O 1
ATOM 1533 N N . THR A 1 190 ? 38.934 -10.195 9.654 1.00 64.75 190 THR A N 1
ATOM 1534 C CA . THR A 1 190 ? 37.669 -9.775 10.275 1.00 64.75 190 THR A CA 1
ATOM 1535 C C . THR A 1 190 ? 36.808 -8.985 9.284 1.00 64.75 190 THR A C 1
ATOM 1537 O O . THR A 1 190 ? 37.317 -8.175 8.511 1.00 64.75 190 THR A O 1
ATOM 1540 N N . MET A 1 191 ? 35.488 -9.204 9.307 1.00 74.56 191 MET A N 1
ATOM 1541 C CA . MET A 1 191 ? 34.518 -8.485 8.471 1.00 74.56 191 MET A CA 1
ATOM 1542 C C . MET A 1 191 ? 34.630 -6.963 8.657 1.00 74.56 191 MET A C 1
ATOM 1544 O O . MET A 1 191 ? 34.618 -6.462 9.781 1.00 74.56 191 MET A O 1
ATOM 1548 N N . VAL A 1 192 ? 34.661 -6.217 7.547 1.00 75.62 192 VAL A N 1
ATOM 1549 C CA . VAL A 1 192 ? 34.703 -4.747 7.565 1.00 75.62 192 VAL A CA 1
ATOM 1550 C C . VAL A 1 192 ? 33.433 -4.189 8.232 1.00 75.62 192 VAL A C 1
ATOM 1552 O O . VAL A 1 192 ? 32.325 -4.423 7.730 1.00 75.62 192 VAL A O 1
ATOM 1555 N N . PRO A 1 193 ? 33.545 -3.433 9.341 1.00 73.88 193 PRO A N 1
ATOM 1556 C CA . PRO A 1 193 ? 32.381 -2.927 10.054 1.00 73.88 193 PRO A CA 1
ATOM 1557 C C . PRO A 1 193 ? 31.695 -1.792 9.279 1.00 73.88 193 PRO A C 1
ATOM 1559 O O . PRO A 1 193 ? 32.303 -0.779 8.946 1.00 73.88 193 PRO A O 1
ATOM 1562 N N . ASN A 1 194 ? 30.384 -1.926 9.050 1.00 81.62 194 ASN A N 1
ATOM 1563 C CA . ASN A 1 194 ? 29.522 -0.884 8.474 1.00 81.62 194 ASN A CA 1
ATOM 1564 C C . ASN A 1 194 ? 28.585 -0.284 9.545 1.00 81.62 194 ASN A C 1
ATOM 1566 O O . ASN A 1 194 ? 27.353 -0.288 9.421 1.00 81.62 194 ASN A O 1
ATOM 1570 N N . ALA A 1 195 ? 29.172 0.174 10.654 1.00 83.38 195 ALA A N 1
ATOM 1571 C CA . ALA A 1 195 ? 28.435 0.713 11.794 1.00 83.38 195 ALA A CA 1
ATOM 1572 C C . ALA A 1 195 ? 27.975 2.156 11.524 1.00 83.38 195 ALA A C 1
ATOM 1574 O O . ALA A 1 195 ? 28.769 3.088 11.465 1.00 83.38 195 ALA A O 1
ATOM 1575 N N . HIS A 1 196 ? 26.664 2.374 11.412 1.00 84.44 196 HIS A N 1
ATOM 1576 C CA . HIS A 1 196 ? 26.077 3.686 11.109 1.00 84.44 196 HIS A CA 1
ATOM 1577 C C . HIS A 1 196 ? 25.906 4.574 12.362 1.00 84.44 196 HIS A C 1
ATOM 1579 O O . HIS A 1 196 ? 24.870 5.218 12.542 1.00 84.44 196 HIS A O 1
ATOM 1585 N N . LEU A 1 197 ? 26.921 4.616 13.229 1.00 82.25 197 LEU A N 1
ATOM 1586 C CA . LEU A 1 197 ? 26.914 5.329 14.517 1.00 82.25 197 LEU A CA 1
ATOM 1587 C C . LEU A 1 197 ? 27.592 6.715 14.455 1.00 82.25 197 LEU A C 1
ATOM 1589 O O . LEU A 1 197 ? 27.828 7.337 15.480 1.00 82.25 197 LEU A O 1
ATOM 1593 N N . HIS A 1 198 ? 27.848 7.241 13.252 1.00 68.88 198 HIS A N 1
ATOM 1594 C CA . HIS A 1 198 ? 28.537 8.524 13.011 1.00 68.88 198 HIS A CA 1
ATOM 1595 C C . HIS A 1 198 ? 27.733 9.795 13.357 1.00 68.88 198 HIS A C 1
ATOM 1597 O O . HIS A 1 198 ? 28.144 10.903 13.027 1.00 68.88 198 HIS A O 1
ATOM 1603 N N . LYS A 1 199 ? 26.532 9.654 13.917 1.00 80.62 199 LYS A N 1
ATOM 1604 C CA . LYS A 1 199 ? 25.653 10.766 14.313 1.00 80.62 199 LYS A CA 1
ATOM 1605 C C . LYS A 1 199 ? 25.364 10.637 15.801 1.00 80.62 199 LYS A C 1
ATOM 1607 O O . LYS A 1 199 ? 25.569 9.561 16.347 1.00 80.62 199 LYS A O 1
ATOM 1612 N N . ASP A 1 200 ? 24.775 11.665 16.407 1.00 73.25 200 ASP A N 1
ATOM 1613 C CA . ASP A 1 200 ? 24.293 11.672 17.798 1.00 73.25 200 ASP A CA 1
ATOM 1614 C C . ASP A 1 200 ? 23.163 10.641 18.059 1.00 73.25 200 ASP A C 1
ATOM 1616 O O . ASP A 1 200 ? 22.016 10.992 18.350 1.00 73.25 200 ASP A O 1
ATOM 1620 N N . TRP A 1 201 ? 23.454 9.348 17.914 1.00 79.31 201 TRP A N 1
ATOM 1621 C CA . TRP A 1 201 ? 22.514 8.243 18.073 1.00 79.31 201 TRP A CA 1
ATOM 1622 C C . TRP A 1 201 ? 22.180 8.013 19.545 1.00 79.31 201 TRP A C 1
ATOM 1624 O O . TRP A 1 201 ? 21.029 7.709 19.839 1.00 79.31 201 TRP A O 1
ATOM 1634 N N . GLN A 1 202 ? 23.137 8.249 20.454 1.00 79.38 202 GLN A N 1
ATOM 1635 C CA . GLN A 1 202 ? 22.968 8.123 21.908 1.00 79.38 202 GLN A CA 1
ATOM 1636 C C . GLN A 1 202 ? 21.834 9.024 22.428 1.00 79.38 202 GLN A C 1
ATOM 1638 O O . GLN A 1 202 ? 20.996 8.589 23.210 1.00 79.38 202 GLN A O 1
ATOM 1643 N N . LYS A 1 203 ? 21.704 10.243 21.880 1.00 69.00 203 LYS A N 1
ATOM 1644 C CA . LYS A 1 203 ? 20.594 11.173 22.178 1.00 69.00 203 LYS A CA 1
ATOM 1645 C C . LYS A 1 203 ? 19.236 10.709 21.629 1.00 69.00 203 LYS A C 1
ATOM 1647 O O . LYS A 1 203 ? 18.201 11.277 21.955 1.00 69.00 203 LYS A O 1
ATOM 1652 N N . ARG A 1 204 ? 19.227 9.715 20.740 1.00 80.50 204 ARG A N 1
ATOM 1653 C CA . ARG A 1 204 ? 18.029 9.125 20.118 1.00 80.50 204 ARG A CA 1
ATOM 1654 C C . ARG A 1 204 ? 17.857 7.663 20.510 1.00 80.50 204 ARG A C 1
ATOM 1656 O O . ARG A 1 204 ? 17.152 6.921 19.823 1.00 80.50 204 ARG A O 1
ATOM 1663 N N . VAL A 1 205 ? 18.486 7.256 21.611 1.00 84.62 205 VAL A N 1
ATOM 1664 C CA . VAL A 1 205 ? 18.263 5.945 22.203 1.00 84.62 205 VAL A CA 1
ATOM 1665 C C . VAL A 1 205 ? 16.874 5.958 22.820 1.00 84.62 205 VAL A C 1
ATOM 1667 O O . VAL A 1 205 ? 16.629 6.544 23.869 1.00 84.62 205 VAL A O 1
ATOM 1670 N N . SER A 1 206 ? 15.933 5.319 22.133 1.00 88.44 206 SER A N 1
ATOM 1671 C CA . SER A 1 206 ? 14.642 5.005 22.726 1.00 88.44 206 SER A CA 1
ATOM 1672 C C . SER A 1 206 ? 14.822 3.782 23.613 1.00 88.44 206 SER A C 1
ATOM 1674 O O . SER A 1 206 ? 14.917 2.662 23.109 1.00 88.44 206 SER A O 1
ATOM 1676 N N . THR A 1 207 ? 14.827 3.983 24.926 1.00 89.50 207 THR A N 1
ATOM 1677 C CA . THR A 1 207 ? 14.732 2.877 25.879 1.00 89.50 207 THR A CA 1
ATOM 1678 C C . THR A 1 207 ? 13.291 2.362 25.945 1.00 89.50 207 THR A C 1
ATOM 1680 O O . THR A 1 207 ? 12.319 3.072 25.657 1.00 89.50 207 THR A O 1
ATOM 1683 N N . TRP A 1 208 ? 13.129 1.082 26.282 1.00 92.50 208 TRP A N 1
ATOM 1684 C CA . TRP A 1 208 ? 11.826 0.408 26.320 1.00 92.50 208 TRP A CA 1
ATOM 1685 C C . TRP A 1 208 ? 11.379 0.053 27.745 1.00 92.50 208 TRP A C 1
ATOM 1687 O O . TRP A 1 208 ? 10.466 -0.750 27.903 1.00 92.50 208 TRP A O 1
ATOM 1697 N N . PHE A 1 209 ? 11.934 0.702 28.776 1.00 88.81 209 PHE A N 1
ATOM 1698 C CA . PHE A 1 209 ? 11.572 0.466 30.186 1.00 88.81 209 PHE A CA 1
ATOM 1699 C C . PHE A 1 209 ? 10.082 0.702 30.473 1.00 88.81 209 PHE A C 1
ATOM 1701 O O . PHE A 1 209 ? 9.462 -0.008 31.251 1.00 88.81 209 PHE A O 1
ATOM 1708 N N . THR A 1 210 ? 9.450 1.632 29.751 1.00 91.50 210 THR A N 1
ATOM 1709 C CA . THR A 1 210 ? 8.006 1.905 29.864 1.00 91.50 210 THR A CA 1
ATOM 1710 C C . THR A 1 210 ? 7.121 0.902 29.114 1.00 91.50 210 THR A C 1
ATOM 1712 O O . THR A 1 210 ? 5.908 1.097 29.023 1.00 91.50 210 THR A O 1
ATOM 1715 N N . GLN A 1 211 ? 7.680 -0.141 28.493 1.00 93.06 211 GLN A N 1
ATOM 1716 C CA . GLN A 1 211 ? 6.915 -1.132 27.732 1.00 93.06 211 GLN A CA 1
ATOM 1717 C C . GLN A 1 211 ? 5.865 -1.886 28.581 1.00 93.06 211 GLN A C 1
ATOM 1719 O O . GLN A 1 211 ? 4.721 -1.935 28.111 1.00 93.06 211 GLN A O 1
ATOM 1724 N N . PRO A 1 212 ? 6.168 -2.429 29.784 1.00 95.19 212 PRO A N 1
ATOM 1725 C CA . PRO A 1 212 ? 5.165 -3.044 30.664 1.00 95.19 212 PRO A CA 1
ATOM 1726 C C . PRO A 1 212 ? 4.061 -2.057 31.070 1.00 95.19 212 PRO A C 1
ATOM 1728 O O . PRO A 1 212 ? 2.891 -2.321 30.792 1.00 95.19 212 PRO A O 1
ATOM 1731 N N . ALA A 1 213 ? 4.415 -0.860 31.554 1.00 94.44 213 ALA A N 1
ATOM 1732 C CA . ALA A 1 213 ? 3.440 0.182 31.899 1.00 94.44 213 ALA A CA 1
ATOM 1733 C C . ALA A 1 213 ? 2.546 0.570 30.699 1.00 94.44 213 ALA A C 1
ATOM 1735 O O . ALA A 1 213 ? 1.325 0.697 30.808 1.00 94.44 213 ALA A O 1
ATOM 1736 N N . ARG A 1 214 ? 3.114 0.675 29.486 1.00 96.00 214 ARG A N 1
ATOM 1737 C CA . ARG A 1 214 ? 2.340 0.901 28.250 1.00 96.00 214 ARG A CA 1
ATOM 1738 C C . ARG A 1 214 ? 1.438 -0.284 27.885 1.00 96.00 214 ARG A C 1
ATOM 1740 O O . ARG A 1 214 ? 0.403 -0.067 27.248 1.00 96.00 214 ARG A O 1
ATOM 1747 N N . LYS A 1 215 ? 1.811 -1.533 28.192 1.00 96.25 215 LYS A N 1
ATOM 1748 C CA . LYS A 1 215 ? 0.947 -2.715 27.989 1.00 96.25 215 LYS A CA 1
ATOM 1749 C C . LYS A 1 215 ? -0.252 -2.660 28.936 1.00 96.25 215 LYS A C 1
ATOM 1751 O O . LYS A 1 215 ? -1.376 -2.773 28.449 1.00 96.25 215 LYS A O 1
ATOM 1756 N N . GLU A 1 216 ? -0.023 -2.390 30.217 1.00 97.50 216 GLU A N 1
ATOM 1757 C CA . GLU A 1 216 ? -1.080 -2.278 31.226 1.00 97.50 216 GLU A CA 1
ATOM 1758 C C . GLU A 1 216 ? -2.030 -1.110 30.935 1.00 97.50 216 GLU A C 1
ATOM 1760 O O . GLU A 1 216 ? -3.237 -1.316 30.819 1.00 97.50 216 GLU A O 1
ATOM 1765 N N . ARG A 1 217 ? -1.501 0.091 30.661 1.00 97.94 217 ARG A N 1
ATOM 1766 C CA . ARG A 1 217 ? -2.312 1.259 30.276 1.00 97.94 217 ARG A CA 1
ATOM 1767 C C . ARG A 1 217 ? -3.201 0.972 29.064 1.00 97.94 217 ARG A C 1
ATOM 1769 O O . ARG A 1 217 ? -4.380 1.312 29.054 1.00 97.94 217 ARG A O 1
ATOM 1776 N N . ARG A 1 218 ? -2.662 0.308 28.030 1.00 97.88 218 ARG A N 1
ATOM 1777 C CA . ARG A 1 218 ? -3.456 -0.101 26.854 1.00 97.88 218 ARG A CA 1
ATOM 1778 C C . ARG A 1 218 ? -4.491 -1.175 27.190 1.00 97.88 218 ARG A C 1
ATOM 1780 O O . ARG A 1 218 ? -5.521 -1.205 26.525 1.00 97.88 218 ARG A O 1
ATOM 1787 N N . ARG A 1 219 ? -4.230 -2.060 28.159 1.00 96.88 219 ARG A N 1
ATOM 1788 C CA . ARG A 1 219 ? -5.206 -3.045 28.651 1.00 96.88 219 ARG A CA 1
ATOM 1789 C C . ARG A 1 219 ? -6.352 -2.338 29.377 1.00 96.88 219 ARG A C 1
ATOM 1791 O O . ARG A 1 219 ? -7.488 -2.549 28.973 1.00 96.88 219 ARG A O 1
ATOM 1798 N N . LYS A 1 220 ? -6.062 -1.449 30.337 1.00 97.69 220 LYS A N 1
ATOM 1799 C CA . LYS A 1 220 ? -7.066 -0.645 31.064 1.00 97.69 220 LYS A CA 1
ATOM 1800 C C . LYS A 1 220 ? -7.951 0.158 30.108 1.00 97.69 220 LYS A C 1
ATOM 1802 O O . LYS A 1 220 ? -9.157 -0.046 30.103 1.00 97.69 220 LYS A O 1
ATOM 1807 N N . ALA A 1 221 ? -7.355 0.912 29.181 1.00 97.19 221 ALA A N 1
ATOM 1808 C CA . ALA A 1 221 ? -8.110 1.664 28.172 1.00 97.19 221 ALA A CA 1
ATOM 1809 C C . ALA A 1 221 ? -8.960 0.766 27.247 1.00 97.19 221 ALA A C 1
ATOM 1811 O O . ALA A 1 221 ? -10.035 1.157 26.799 1.00 97.19 221 ALA A O 1
ATOM 1812 N N . ARG A 1 222 ? -8.496 -0.456 26.937 1.00 95.19 222 ARG A N 1
ATOM 1813 C CA . ARG A 1 222 ? -9.295 -1.435 26.182 1.00 95.19 222 ARG A CA 1
ATOM 1814 C C . ARG A 1 222 ? -10.474 -1.969 27.000 1.00 95.19 222 ARG A C 1
ATOM 1816 O O . ARG A 1 222 ? -11.545 -2.115 26.423 1.00 95.19 222 ARG A O 1
ATOM 1823 N N . MET A 1 223 ? -10.290 -2.232 28.296 1.00 94.56 223 MET A N 1
ATOM 1824 C CA . MET A 1 223 ? -11.356 -2.680 29.203 1.00 94.56 223 MET A CA 1
ATOM 1825 C C . MET A 1 223 ? -12.399 -1.583 29.429 1.00 94.56 223 MET A C 1
ATOM 1827 O O . MET A 1 223 ? -13.587 -1.843 29.298 1.00 94.56 223 MET A O 1
ATOM 1831 N N . GLU A 1 224 ? -11.967 -0.346 29.671 1.00 96.25 224 GLU A N 1
ATOM 1832 C CA . GLU A 1 224 ? -12.851 0.818 29.797 1.00 96.25 224 GLU A CA 1
ATOM 1833 C C . GLU A 1 224 ? -13.682 1.027 28.524 1.00 96.25 224 GLU A C 1
ATOM 1835 O O . GLU A 1 224 ? -14.905 1.144 28.569 1.00 96.25 224 GLU A O 1
ATOM 1840 N N . LYS A 1 225 ? -13.030 0.962 27.356 1.00 95.31 225 LYS A N 1
ATOM 1841 C CA . LYS A 1 225 ? -13.708 1.023 26.059 1.00 95.31 225 LYS A CA 1
ATOM 1842 C C . LYS A 1 225 ? -14.715 -0.120 25.861 1.00 95.31 225 LYS A C 1
ATOM 1844 O O . LYS A 1 225 ? -15.744 0.100 25.224 1.00 95.31 225 LYS A O 1
ATOM 1849 N N . ALA A 1 226 ? -14.413 -1.322 26.352 1.00 94.00 226 ALA A N 1
ATOM 1850 C CA . ALA A 1 226 ? -15.316 -2.468 26.281 1.00 94.00 226 ALA A CA 1
ATOM 1851 C C . ALA A 1 226 ? -16.546 -2.268 27.174 1.00 94.00 226 ALA A C 1
ATOM 1853 O O . ALA A 1 226 ? -17.660 -2.396 26.673 1.00 94.00 226 ALA A O 1
ATOM 1854 N N . ARG A 1 227 ? -16.347 -1.843 28.429 1.00 94.19 227 ARG A N 1
ATOM 1855 C CA . ARG A 1 227 ? -17.425 -1.509 29.375 1.00 94.19 227 ARG A CA 1
ATOM 1856 C C . ARG A 1 227 ? -18.343 -0.416 28.824 1.00 94.19 227 ARG A C 1
ATOM 1858 O O . ARG A 1 227 ? -19.551 -0.593 28.810 1.00 94.19 227 ARG A O 1
ATOM 1865 N N . LYS A 1 228 ? -17.777 0.659 28.261 1.00 95.06 228 LYS A N 1
ATOM 1866 C CA . LYS A 1 228 ? -18.551 1.771 27.675 1.00 95.06 228 LYS A CA 1
ATOM 1867 C C . LYS A 1 228 ? -19.402 1.370 26.463 1.00 95.06 228 LYS A C 1
ATOM 1869 O O . LYS A 1 228 ? -20.408 2.011 26.189 1.00 95.06 228 LYS A O 1
ATOM 1874 N N . MET A 1 229 ? -18.971 0.374 25.688 1.00 91.56 229 MET A N 1
ATOM 1875 C CA . MET A 1 229 ? -19.702 -0.079 24.497 1.00 91.56 229 MET A CA 1
ATOM 1876 C C . MET A 1 229 ? -20.608 -1.281 24.750 1.00 91.56 229 MET A C 1
ATOM 1878 O O . MET A 1 229 ? -21.320 -1.670 23.822 1.00 91.56 229 MET A O 1
ATOM 1882 N N . ALA A 1 230 ? -20.583 -1.872 25.947 1.00 89.38 230 ALA A N 1
ATOM 1883 C CA . ALA A 1 230 ? -21.443 -2.997 26.287 1.00 89.38 230 ALA A CA 1
ATOM 1884 C C . ALA A 1 230 ? -22.919 -2.635 26.015 1.00 89.38 230 ALA A C 1
ATOM 1886 O O . ALA A 1 230 ? -23.326 -1.507 26.299 1.00 89.38 230 ALA A O 1
ATOM 1887 N N . PRO A 1 231 ? -23.704 -3.534 25.393 1.00 90.38 231 PRO A N 1
ATOM 1888 C CA . PRO A 1 231 ? -23.396 -4.941 25.094 1.00 90.38 231 PRO A CA 1
ATOM 1889 C C . PRO A 1 231 ? -22.621 -5.195 23.778 1.00 90.38 231 PRO A C 1
ATOM 1891 O O . PRO A 1 231 ? -22.280 -6.333 23.460 1.00 90.38 231 PRO A O 1
ATOM 1894 N N . ARG A 1 232 ? -22.307 -4.165 22.981 1.00 91.25 232 ARG A N 1
ATOM 1895 C CA . ARG A 1 232 ? -21.714 -4.333 21.640 1.00 91.25 232 ARG A CA 1
ATOM 1896 C C . ARG A 1 232 ? -20.254 -4.801 21.689 1.00 91.25 232 ARG A C 1
ATOM 1898 O O . ARG A 1 232 ? -19.488 -4.336 22.538 1.00 91.25 232 ARG A O 1
ATOM 1905 N N . PRO A 1 233 ? -19.797 -5.612 20.718 1.00 92.50 233 PRO A N 1
ATOM 1906 C CA . PRO A 1 233 ? -18.378 -5.925 20.568 1.00 92.50 233 PRO A CA 1
ATOM 1907 C C . PRO A 1 233 ? -17.523 -4.680 20.287 1.00 92.50 233 PRO A C 1
ATOM 1909 O O . PRO A 1 233 ? -17.936 -3.752 19.591 1.00 92.50 233 PRO A O 1
ATOM 1912 N N . VAL A 1 234 ? -16.273 -4.681 20.764 1.00 91.88 234 VAL A N 1
ATOM 1913 C CA . VAL A 1 234 ? -15.359 -3.525 20.638 1.00 91.88 234 VAL A CA 1
ATOM 1914 C C . VAL A 1 234 ? -14.949 -3.236 19.188 1.00 91.88 234 VAL A C 1
ATOM 1916 O O . VAL A 1 234 ? -14.651 -2.090 18.830 1.00 91.88 234 VAL A O 1
ATOM 1919 N N . GLN A 1 235 ? -14.868 -4.276 18.356 1.00 91.56 235 GLN A N 1
ATOM 1920 C CA . GLN A 1 235 ? -14.466 -4.175 16.955 1.00 91.56 235 GLN A CA 1
ATOM 1921 C C . GLN A 1 235 ? -15.671 -4.327 16.029 1.00 91.56 235 GLN A C 1
ATOM 1923 O O . GLN A 1 235 ? -16.548 -5.145 16.262 1.00 91.56 235 GLN A O 1
ATOM 1928 N N . ARG A 1 236 ? -15.672 -3.564 14.933 1.00 94.44 236 ARG A N 1
ATOM 1929 C CA . ARG A 1 236 ? -16.656 -3.689 13.848 1.00 94.44 236 ARG A CA 1
ATOM 1930 C C . ARG A 1 236 ? -16.314 -4.866 12.942 1.00 94.44 236 ARG A C 1
ATOM 1932 O O . ARG A 1 236 ? -15.127 -5.139 12.731 1.00 94.44 236 ARG A O 1
ATOM 1939 N N . LEU A 1 237 ? -17.321 -5.486 12.327 1.00 96.00 237 LEU A N 1
ATOM 1940 C CA . LEU A 1 237 ? -17.096 -6.531 11.332 1.00 96.00 237 LEU A CA 1
ATOM 1941 C C . LEU A 1 237 ? -16.331 -5.956 10.132 1.00 96.00 237 LEU A C 1
ATOM 1943 O O . LEU A 1 237 ? -16.705 -4.931 9.555 1.00 96.00 237 LEU A O 1
ATOM 1947 N N . ARG A 1 238 ? -15.253 -6.638 9.748 1.00 96.19 238 ARG A N 1
ATOM 1948 C CA . ARG A 1 238 ? -14.418 -6.314 8.586 1.00 96.19 238 ARG A CA 1
ATOM 1949 C C . ARG A 1 238 ? -14.453 -7.472 7.577 1.00 96.19 238 ARG A C 1
ATOM 1951 O O . ARG A 1 238 ? -14.628 -8.619 7.998 1.00 96.19 238 ARG A O 1
ATOM 1958 N N . PRO A 1 239 ? -14.277 -7.199 6.272 1.00 96.56 239 PRO A N 1
ATOM 1959 C CA . PRO A 1 239 ? -14.260 -8.236 5.243 1.00 96.56 239 PRO A CA 1
ATOM 1960 C C . PRO A 1 239 ? -12.951 -9.019 5.263 1.00 96.56 239 PRO A C 1
ATOM 1962 O O . PRO A 1 239 ? -11.930 -8.543 5.775 1.00 96.56 239 PRO A O 1
ATOM 1965 N N . VAL A 1 240 ? -12.968 -10.172 4.613 1.00 95.56 240 VAL A N 1
ATOM 1966 C CA . VAL A 1 240 ? -11.784 -10.978 4.330 1.00 95.56 240 VAL A CA 1
ATOM 1967 C C . VAL A 1 240 ? -11.216 -10.546 2.981 1.00 95.56 240 VAL A C 1
ATOM 1969 O O . VAL A 1 240 ? -11.933 -10.429 1.989 1.00 95.56 240 VAL A O 1
ATOM 1972 N N . VAL A 1 241 ? -9.920 -10.240 2.947 1.00 94.56 241 VAL A N 1
ATOM 1973 C CA . VAL A 1 241 ? -9.239 -9.717 1.755 1.00 94.56 241 VAL A CA 1
ATOM 1974 C C . VAL A 1 241 ? -7.890 -10.414 1.583 1.00 94.56 241 VAL A C 1
ATOM 1976 O O . VAL A 1 241 ? -7.166 -10.616 2.559 1.00 94.56 241 VAL A O 1
ATOM 1979 N N . ARG A 1 242 ? -7.517 -10.741 0.340 1.00 93.12 242 ARG A N 1
ATOM 1980 C CA . ARG A 1 242 ? -6.178 -11.255 0.003 1.00 93.12 242 ARG A CA 1
ATOM 1981 C C . ARG A 1 242 ? -5.122 -10.143 0.034 1.00 93.12 242 ARG A C 1
ATOM 1983 O O . ARG A 1 242 ? -5.397 -8.976 -0.261 1.00 93.12 242 ARG A O 1
ATOM 1990 N N . CYS A 1 243 ? -3.891 -10.478 0.408 1.00 93.06 243 CYS A N 1
ATOM 1991 C CA . CYS A 1 243 ? -2.779 -9.528 0.319 1.00 93.06 243 CYS A CA 1
ATOM 1992 C C . CYS A 1 243 ? -2.399 -9.242 -1.152 1.00 93.06 243 CYS A C 1
ATOM 1994 O O . CYS A 1 243 ? -2.505 -10.132 -1.989 1.00 93.06 243 CYS A O 1
ATOM 1996 N N . PRO A 1 244 ? -1.945 -8.018 -1.484 1.00 92.44 244 PRO A N 1
ATOM 1997 C CA . PRO A 1 244 ? -1.849 -7.568 -2.878 1.00 92.44 244 PRO A CA 1
ATOM 1998 C C . PRO A 1 244 ? -0.636 -8.091 -3.665 1.00 92.44 244 PRO A C 1
ATOM 2000 O O . PRO A 1 244 ? -0.651 -8.031 -4.887 1.00 92.44 244 PRO A O 1
ATOM 2003 N N . THR A 1 245 ? 0.436 -8.548 -3.009 1.00 95.44 245 THR A N 1
ATOM 2004 C CA . THR A 1 245 ? 1.679 -8.945 -3.698 1.00 95.44 245 THR A CA 1
ATOM 2005 C C . THR A 1 245 ? 1.749 -10.449 -3.94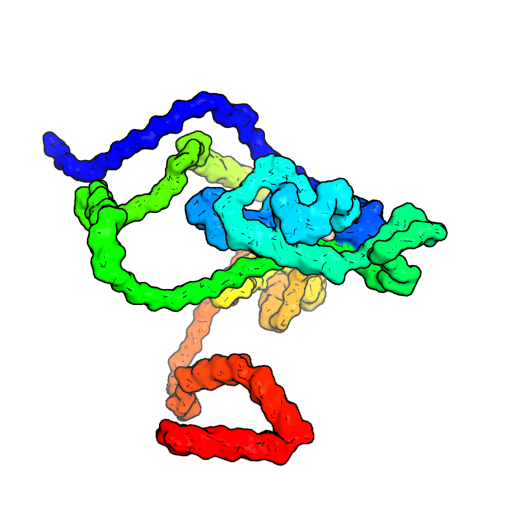0 1.00 95.44 245 THR A C 1
ATOM 2007 O O . THR A 1 245 ? 1.247 -11.234 -3.136 1.00 95.44 245 THR A O 1
ATOM 2010 N N . GLN A 1 246 ? 2.466 -10.870 -4.989 1.00 94.31 246 GLN A N 1
ATOM 2011 C CA . GLN A 1 246 ? 2.669 -12.290 -5.307 1.00 94.31 246 GLN A CA 1
ATOM 2012 C C . GLN A 1 246 ? 3.282 -13.078 -4.137 1.00 94.31 246 GLN A C 1
ATOM 2014 O O . GLN A 1 246 ? 2.906 -14.216 -3.903 1.00 94.31 246 GLN A O 1
ATOM 2019 N N . ARG A 1 247 ? 4.147 -12.478 -3.314 1.00 95.75 247 ARG A N 1
ATOM 2020 C CA . ARG A 1 247 ? 4.689 -13.162 -2.126 1.00 95.75 247 ARG A CA 1
ATOM 2021 C C . ARG A 1 247 ? 3.617 -13.516 -1.084 1.00 95.75 247 ARG A C 1
ATOM 2023 O O . ARG A 1 247 ? 3.770 -14.492 -0.358 1.00 95.75 247 ARG A O 1
ATOM 2030 N N . TYR A 1 248 ? 2.550 -12.721 -0.981 1.00 95.56 248 TYR A N 1
ATOM 2031 C CA . TYR A 1 248 ? 1.564 -12.832 0.099 1.00 95.56 248 TYR A CA 1
ATOM 2032 C C . TYR A 1 248 ? 0.136 -13.131 -0.372 1.00 95.56 248 TYR A C 1
ATOM 2034 O O . TYR A 1 248 ? -0.742 -13.235 0.476 1.00 95.56 248 TYR A O 1
ATOM 2042 N N . HIS A 1 249 ? -0.124 -13.305 -1.670 1.00 93.31 249 HIS A N 1
ATOM 2043 C CA . HIS A 1 249 ? -1.480 -13.478 -2.220 1.00 93.31 249 HIS A CA 1
ATOM 2044 C C . HIS A 1 249 ? -2.266 -14.671 -1.632 1.00 93.31 249 HIS A C 1
ATOM 2046 O O . HIS A 1 249 ? -3.497 -14.633 -1.559 1.00 93.31 249 HIS A O 1
ATOM 2052 N N . ARG A 1 250 ? -1.566 -15.712 -1.154 1.00 91.19 250 ARG A N 1
ATOM 2053 C CA . ARG A 1 250 ? -2.162 -16.862 -0.446 1.00 91.19 250 ARG A CA 1
ATOM 2054 C C . ARG A 1 250 ? -2.614 -16.534 0.981 1.00 91.19 250 ARG A C 1
ATOM 2056 O O . ARG A 1 250 ? -3.386 -17.290 1.557 1.00 91.19 250 ARG A O 1
ATOM 2063 N N . LYS A 1 251 ? -2.139 -15.431 1.569 1.00 91.75 251 LYS A N 1
ATOM 2064 C CA . LYS A 1 251 ? -2.516 -14.998 2.919 1.00 91.75 251 LYS A CA 1
ATOM 2065 C C . LYS A 1 251 ? -3.789 -14.158 2.872 1.00 91.75 251 LYS A C 1
ATOM 2067 O O . LYS A 1 251 ? -3.876 -13.173 2.130 1.00 91.75 251 LYS A O 1
ATOM 2072 N N . LEU A 1 252 ? -4.740 -14.522 3.725 1.00 93.00 252 LEU A N 1
ATOM 2073 C CA . LEU A 1 252 ? -5.927 -13.728 4.018 1.00 93.00 252 LEU A CA 1
ATOM 2074 C C . LEU A 1 252 ? -5.644 -12.759 5.168 1.00 93.00 252 LEU A C 1
ATOM 2076 O O . LEU A 1 252 ? -4.847 -13.035 6.063 1.00 93.00 252 LEU A O 1
ATOM 2080 N N . ARG A 1 253 ? -6.299 -11.601 5.136 1.00 93.00 253 ARG A N 1
ATOM 2081 C CA . ARG A 1 253 ? -6.259 -10.603 6.208 1.00 93.00 253 ARG A CA 1
ATOM 2082 C C . ARG A 1 253 ? -7.598 -9.893 6.331 1.00 93.00 253 ARG A C 1
ATOM 2084 O O . ARG A 1 253 ? -8.388 -9.853 5.388 1.00 93.00 253 ARG A O 1
ATOM 2091 N N . MET A 1 254 ? -7.797 -9.230 7.463 1.00 94.69 254 MET A N 1
ATOM 2092 C CA . MET A 1 254 ? -8.934 -8.333 7.638 1.00 94.69 254 MET A CA 1
ATOM 2093 C C . MET A 1 254 ? -8.746 -7.071 6.788 1.00 94.69 254 MET A C 1
ATOM 2095 O O . MET A 1 254 ? -7.720 -6.382 6.854 1.00 94.69 254 MET A O 1
ATOM 2099 N N . GLY A 1 255 ? -9.744 -6.769 5.963 1.00 95.00 255 GLY A N 1
ATOM 2100 C CA . GLY A 1 255 ? -9.811 -5.542 5.185 1.00 95.00 255 GLY A CA 1
ATOM 2101 C C . GLY A 1 255 ? -10.190 -4.324 6.030 1.00 95.00 255 GLY A C 1
ATOM 2102 O O . GLY A 1 255 ? -10.359 -4.394 7.248 1.00 95.00 255 GLY A O 1
ATOM 2103 N N . ARG A 1 256 ? -10.326 -3.172 5.367 1.00 95.69 256 ARG A N 1
ATOM 2104 C CA . ARG A 1 256 ? -10.777 -1.930 6.012 1.00 95.69 256 ARG A CA 1
ATOM 2105 C C . ARG A 1 256 ? -12.297 -1.898 6.198 1.00 95.69 256 ARG A C 1
ATOM 2107 O O . ARG A 1 256 ? -12.754 -1.474 7.254 1.00 95.69 256 ARG A O 1
ATOM 2114 N N . GLY A 1 257 ? -13.046 -2.345 5.191 1.00 96.94 257 GLY A N 1
ATOM 2115 C CA . GLY A 1 257 ? -14.507 -2.386 5.185 1.00 96.94 257 GLY A CA 1
ATOM 2116 C C . GLY A 1 257 ? -15.064 -3.063 3.928 1.00 96.94 257 GLY A C 1
ATOM 2117 O O . GLY A 1 257 ? -14.348 -3.230 2.932 1.00 96.94 257 GLY A O 1
ATOM 2118 N N . PHE A 1 258 ? -16.319 -3.494 4.008 1.00 98.12 258 PHE A N 1
ATOM 2119 C CA . PHE A 1 258 ? -17.077 -4.115 2.925 1.00 98.12 258 PHE A CA 1
ATOM 2120 C C . PHE A 1 258 ? -17.327 -3.122 1.787 1.00 98.12 258 PHE A C 1
ATOM 2122 O O . PHE A 1 258 ? -17.434 -1.913 2.011 1.00 98.12 258 PHE A O 1
ATOM 2129 N N . THR A 1 259 ? -17.363 -3.641 0.566 1.00 97.50 259 THR A N 1
ATOM 2130 C CA . THR A 1 259 ? -17.733 -2.879 -0.633 1.00 97.50 259 THR A CA 1
ATOM 2131 C C . THR A 1 259 ? -19.236 -2.619 -0.665 1.00 97.50 259 THR A C 1
ATOM 2133 O O . THR A 1 259 ? -20.008 -3.294 0.012 1.00 97.50 259 THR A O 1
ATOM 2136 N N . LEU A 1 260 ? -19.662 -1.649 -1.476 1.00 96.94 260 LEU A N 1
ATOM 2137 C CA . LEU A 1 260 ? -21.089 -1.392 -1.697 1.00 96.94 260 LEU A CA 1
ATOM 2138 C C . LEU A 1 260 ? -21.779 -2.558 -2.417 1.00 96.94 260 LEU A C 1
ATOM 2140 O O . LEU A 1 260 ? -22.930 -2.852 -2.125 1.00 96.94 260 LEU A O 1
ATOM 2144 N N . GLU A 1 261 ? -21.060 -3.233 -3.311 1.00 96.69 261 GLU A N 1
ATOM 2145 C CA . GLU A 1 261 ? -21.546 -4.397 -4.050 1.00 96.69 261 GLU A CA 1
ATOM 2146 C C . GLU A 1 261 ? -21.809 -5.589 -3.120 1.00 96.69 261 GLU A C 1
ATOM 2148 O O . GLU A 1 261 ? -22.920 -6.100 -3.101 1.00 96.69 261 GLU A O 1
ATOM 2153 N N . GLU A 1 262 ? -20.849 -5.951 -2.259 1.00 97.19 262 GLU A N 1
ATOM 2154 C CA . GLU A 1 262 ? -21.033 -7.013 -1.251 1.00 97.19 262 GLU A CA 1
ATOM 2155 C C . GLU A 1 262 ? -22.238 -6.736 -0.339 1.00 97.19 262 GLU A C 1
ATOM 2157 O O . GLU A 1 262 ? -22.995 -7.648 -0.019 1.00 97.19 262 GLU A O 1
ATOM 2162 N N . LEU A 1 263 ? -22.428 -5.478 0.078 1.00 97.44 263 LEU A N 1
ATOM 2163 C CA . LEU A 1 263 ? -23.563 -5.081 0.913 1.00 97.44 263 LEU A CA 1
ATOM 2164 C C . LEU A 1 263 ? -24.890 -5.184 0.156 1.00 97.44 263 LEU A C 1
ATOM 2166 O O . LEU A 1 263 ? -25.854 -5.710 0.705 1.00 97.44 263 LEU A O 1
ATOM 2170 N N . LYS A 1 264 ? -24.925 -4.740 -1.107 1.00 96.69 264 LYS A N 1
ATOM 2171 C CA . LYS A 1 264 ? -26.109 -4.839 -1.968 1.00 96.69 264 LYS A CA 1
ATOM 2172 C C . LYS A 1 264 ? -26.506 -6.302 -2.184 1.00 96.69 264 LYS A C 1
ATOM 2174 O O . LYS A 1 264 ? -27.665 -6.638 -1.980 1.00 96.69 264 LYS A O 1
ATOM 2179 N N . THR A 1 265 ? -25.554 -7.178 -2.508 1.00 96.88 265 THR A N 1
ATOM 2180 C CA . THR A 1 265 ? -25.801 -8.622 -2.684 1.00 96.88 265 THR A CA 1
ATOM 2181 C C . THR A 1 265 ? -26.216 -9.310 -1.379 1.00 96.88 265 THR A C 1
ATOM 2183 O O . THR A 1 265 ? -26.967 -10.281 -1.402 1.00 96.88 265 THR A O 1
ATOM 2186 N N . ALA A 1 266 ? -25.758 -8.814 -0.226 1.00 97.12 266 ALA A N 1
ATOM 2187 C CA . ALA A 1 266 ? -26.197 -9.295 1.083 1.00 97.12 266 ALA A CA 1
ATOM 2188 C C . ALA A 1 266 ? -27.548 -8.708 1.543 1.00 97.12 266 ALA A C 1
ATOM 2190 O O . ALA A 1 266 ? -28.023 -9.097 2.607 1.00 97.12 266 ALA A O 1
ATOM 2191 N N . GLY A 1 267 ? -28.150 -7.780 0.789 1.00 96.06 267 GLY A N 1
ATOM 2192 C CA . GLY A 1 267 ? -29.408 -7.121 1.156 1.00 96.06 267 GLY A CA 1
ATOM 2193 C C . GLY A 1 267 ? -29.281 -6.121 2.310 1.00 96.06 267 GLY A C 1
ATOM 2194 O O . GLY A 1 267 ? -30.257 -5.864 3.004 1.00 96.06 267 GLY A O 1
ATOM 2195 N N . ILE A 1 268 ? -28.087 -5.566 2.550 1.00 96.19 268 ILE A N 1
ATOM 2196 C CA . ILE A 1 268 ? -27.826 -4.636 3.657 1.00 96.19 268 ILE A CA 1
ATOM 2197 C C . ILE A 1 268 ? -27.592 -3.230 3.103 1.00 96.19 268 ILE A C 1
ATOM 2199 O O . ILE A 1 268 ? -26.688 -3.000 2.296 1.00 96.19 268 ILE A O 1
ATOM 2203 N N . ASN A 1 269 ? -28.346 -2.243 3.589 1.00 96.38 269 ASN A N 1
ATOM 2204 C CA . ASN A 1 269 ? -28.127 -0.853 3.194 1.00 96.38 269 ASN A CA 1
ATOM 2205 C C . ASN A 1 269 ? -26.819 -0.306 3.807 1.00 96.38 269 ASN A C 1
ATOM 2207 O O . ASN A 1 269 ? -26.491 -0.563 4.963 1.00 96.38 269 ASN A O 1
ATOM 2211 N N . ARG A 1 270 ? -26.064 0.522 3.069 1.00 94.94 270 ARG A N 1
ATOM 2212 C CA . ARG A 1 270 ? -24.800 1.135 3.531 1.00 94.94 270 ARG A CA 1
ATOM 2213 C C . ARG A 1 270 ? -24.937 1.930 4.837 1.00 94.94 270 ARG A C 1
ATOM 2215 O O . ARG A 1 270 ? -23.977 2.009 5.607 1.00 94.94 270 ARG A O 1
ATOM 2222 N N . ASN A 1 271 ? -26.092 2.561 5.058 1.00 95.12 271 ASN A N 1
ATOM 2223 C CA . ASN A 1 271 ? -26.349 3.365 6.253 1.00 95.12 271 ASN A CA 1
ATOM 2224 C C . ASN A 1 271 ? -26.672 2.457 7.446 1.00 95.12 271 ASN A C 1
ATOM 2226 O O . ASN A 1 271 ? -26.061 2.602 8.506 1.00 95.12 271 ASN A O 1
ATOM 2230 N N . GLU A 1 272 ? -27.531 1.460 7.229 1.00 94.12 272 GLU A N 1
ATOM 2231 C CA . GLU A 1 272 ? -27.867 0.417 8.204 1.00 94.12 272 GLU A CA 1
ATOM 2232 C C . GLU A 1 272 ? -26.615 -0.364 8.636 1.00 94.12 272 GLU A C 1
ATOM 2234 O O . GLU A 1 272 ? -26.342 -0.498 9.830 1.00 94.12 272 GLU A O 1
ATOM 2239 N N . ALA A 1 273 ? -25.769 -0.762 7.680 1.00 96.06 273 ALA A N 1
ATOM 2240 C CA . ALA A 1 273 ? -24.510 -1.460 7.931 1.00 96.06 273 ALA A CA 1
ATOM 2241 C C . ALA A 1 273 ? -23.652 -0.730 8.974 1.00 96.06 273 ALA A C 1
ATOM 2243 O O . ALA A 1 273 ? -23.107 -1.342 9.895 1.00 96.06 273 ALA A O 1
ATOM 2244 N N . LYS A 1 274 ? -23.559 0.605 8.878 1.00 93.38 274 LYS A N 1
ATOM 2245 C CA . LYS A 1 274 ? -22.785 1.386 9.845 1.00 93.38 274 LYS A CA 1
ATOM 2246 C C . LYS A 1 274 ? -23.397 1.312 11.245 1.00 93.38 274 LYS A C 1
ATOM 2248 O O . LYS A 1 274 ? -22.634 1.158 12.200 1.00 93.38 274 LYS A O 1
ATOM 2253 N N . THR A 1 275 ? -24.719 1.410 11.363 1.00 93.12 275 THR A N 1
ATOM 2254 C CA . THR A 1 275 ? -25.424 1.377 12.656 1.00 93.12 275 THR A CA 1
ATOM 2255 C C . THR A 1 275 ? -25.315 0.023 13.352 1.00 93.12 275 THR A C 1
ATOM 2257 O O . THR A 1 275 ? -25.093 -0.025 14.558 1.00 93.12 275 THR A O 1
ATOM 2260 N N . ILE A 1 276 ? -25.337 -1.056 12.571 1.00 93.06 276 ILE A N 1
ATOM 2261 C CA . ILE A 1 276 ? -25.266 -2.443 13.037 1.00 93.06 276 ILE A CA 1
ATOM 2262 C C . ILE A 1 276 ? -23.826 -2.889 13.369 1.00 93.06 276 ILE A C 1
ATOM 2264 O O . ILE A 1 276 ? -23.600 -3.954 13.926 1.00 93.06 276 ILE A O 1
ATOM 2268 N N . GLY A 1 277 ? -22.814 -2.061 13.090 1.00 93.81 277 GLY A N 1
ATOM 2269 C CA . GLY A 1 277 ? -21.425 -2.380 13.440 1.00 93.81 277 GLY A CA 1
ATOM 2270 C C . GLY A 1 277 ? -20.630 -3.059 12.322 1.00 93.81 277 GLY A C 1
ATOM 2271 O O . GLY A 1 277 ? -19.562 -3.612 12.576 1.00 93.81 277 GLY A O 1
ATOM 2272 N N . ILE A 1 278 ? -21.067 -2.933 11.070 1.00 97.06 278 ILE A N 1
ATOM 2273 C CA . ILE A 1 278 ? -20.329 -3.368 9.879 1.00 97.06 278 ILE A CA 1
ATOM 2274 C C . ILE A 1 278 ? -19.479 -2.199 9.353 1.00 97.06 278 ILE A C 1
ATOM 2276 O O . ILE A 1 278 ? -19.934 -1.056 9.241 1.00 97.06 278 ILE A O 1
ATOM 2280 N N . ALA A 1 279 ? -18.201 -2.448 9.055 1.00 97.38 279 ALA A N 1
ATOM 2281 C CA . ALA A 1 279 ? -17.316 -1.441 8.472 1.00 97.38 279 ALA A CA 1
ATOM 2282 C C . ALA A 1 279 ? -17.508 -1.362 6.950 1.00 97.38 279 ALA A C 1
ATOM 2284 O O . ALA A 1 279 ? -17.452 -2.382 6.276 1.00 97.38 279 ALA A O 1
ATOM 2285 N N . VAL A 1 280 ? -17.646 -0.157 6.390 1.00 97.38 280 VAL A N 1
ATOM 2286 C CA . VAL A 1 280 ? -17.877 0.063 4.947 1.00 97.38 280 VAL A CA 1
ATOM 2287 C C . VAL A 1 280 ? -16.693 0.812 4.327 1.00 97.38 280 VAL A C 1
ATOM 2289 O O . VAL A 1 280 ? -16.221 1.803 4.888 1.00 97.38 280 VAL A O 1
ATOM 2292 N N . ASP A 1 281 ? -16.207 0.360 3.169 1.00 96.75 281 ASP A N 1
ATOM 2293 C CA . ASP A 1 281 ? -15.152 1.019 2.388 1.00 96.75 281 ASP A CA 1
ATOM 2294 C C . ASP A 1 281 ? -15.573 1.171 0.921 1.00 96.75 281 ASP A C 1
ATOM 2296 O O . ASP A 1 281 ? -15.356 0.291 0.092 1.00 96.75 281 ASP A O 1
ATOM 2300 N N . HIS A 1 282 ? -16.129 2.339 0.594 1.00 94.38 282 HIS A N 1
ATOM 2301 C CA . HIS A 1 282 ? -16.620 2.692 -0.745 1.00 94.38 282 HIS A CA 1
ATOM 2302 C C . HIS A 1 282 ? -15.527 2.746 -1.831 1.00 94.38 282 HIS A C 1
ATOM 2304 O O . HIS A 1 282 ? -15.835 2.891 -3.008 1.00 94.38 282 HIS A O 1
ATOM 2310 N N . ARG A 1 283 ? -14.244 2.675 -1.453 1.00 95.25 283 ARG A N 1
ATOM 2311 C CA . ARG A 1 283 ? -13.109 2.761 -2.388 1.00 95.25 283 ARG A CA 1
ATOM 2312 C C . ARG A 1 283 ? -12.686 1.404 -2.942 1.00 95.25 283 ARG A C 1
ATOM 2314 O O . ARG A 1 283 ? -11.994 1.354 -3.955 1.00 95.25 283 ARG A O 1
ATOM 2321 N N . ARG A 1 284 ? -13.028 0.310 -2.255 1.00 94.56 284 ARG A N 1
ATOM 2322 C CA . ARG A 1 284 ? -12.669 -1.041 -2.693 1.00 94.56 284 ARG A CA 1
ATOM 2323 C C . ARG A 1 284 ? -13.676 -1.510 -3.746 1.00 94.56 284 ARG A C 1
ATOM 2325 O O . ARG A 1 284 ? -14.872 -1.302 -3.584 1.00 94.56 284 ARG A O 1
ATOM 2332 N N . LYS A 1 285 ? -13.172 -2.153 -4.799 1.00 93.12 285 LYS A N 1
ATOM 2333 C CA . LYS A 1 285 ? -13.958 -2.794 -5.861 1.00 93.12 285 LYS A CA 1
ATOM 2334 C C . LYS A 1 285 ? -13.657 -4.289 -5.869 1.00 93.12 285 LYS A C 1
ATOM 2336 O O . LYS A 1 285 ? -12.503 -4.658 -5.618 1.00 93.12 285 LYS A O 1
ATOM 2341 N N . ASN A 1 286 ? -14.653 -5.122 -6.146 1.00 92.50 286 ASN A N 1
ATOM 2342 C CA . ASN A 1 286 ? -14.426 -6.547 -6.354 1.00 92.50 286 ASN A CA 1
ATOM 2343 C C . ASN A 1 286 ? -14.039 -6.779 -7.813 1.00 92.50 286 ASN A C 1
ATOM 2345 O O . ASN A 1 286 ? -14.519 -6.098 -8.713 1.00 92.50 286 ASN A O 1
ATOM 2349 N N . LYS A 1 287 ? -13.094 -7.693 -8.025 1.00 93.06 287 LYS A N 1
ATOM 2350 C CA . LYS A 1 287 ? -12.671 -8.138 -9.362 1.00 93.06 287 LYS A CA 1
ATOM 2351 C C . LYS A 1 287 ? -12.920 -9.629 -9.571 1.00 93.06 287 LYS A C 1
ATOM 2353 O O . LYS A 1 287 ? -12.796 -10.115 -10.683 1.00 93.06 287 LYS A O 1
ATOM 2358 N N . ASN A 1 288 ? -13.190 -10.348 -8.487 1.00 93.19 288 ASN A N 1
ATOM 2359 C CA . ASN A 1 288 ? -13.329 -11.789 -8.445 1.00 93.19 288 ASN A CA 1
ATOM 2360 C C . ASN A 1 288 ? -14.638 -12.160 -7.747 1.00 93.19 288 ASN A C 1
ATOM 2362 O O . ASN A 1 288 ? -14.962 -11.616 -6.688 1.00 93.19 288 ASN A O 1
ATOM 2366 N N . VAL A 1 289 ? -15.352 -13.120 -8.328 1.00 95.56 289 VAL A N 1
ATOM 2367 C CA . VAL A 1 289 ? -16.646 -13.592 -7.821 1.00 95.56 289 VAL A CA 1
ATOM 2368 C C . VAL A 1 289 ? -16.475 -14.347 -6.501 1.00 95.56 289 VAL A C 1
ATOM 2370 O O . VAL A 1 289 ? -17.200 -14.084 -5.548 1.00 95.56 289 VAL A O 1
ATOM 2373 N N . GLU A 1 290 ? -15.445 -15.186 -6.380 1.00 93.12 290 GLU A N 1
ATOM 2374 C CA . GLU A 1 290 ? -15.139 -15.936 -5.150 1.00 93.12 290 GLU A CA 1
ATOM 2375 C C . GLU A 1 290 ? -14.971 -15.025 -3.923 1.00 93.12 290 GLU A C 1
ATOM 2377 O O . GLU A 1 290 ? -15.464 -15.307 -2.832 1.00 93.12 290 GLU A O 1
ATOM 2382 N N . GLY A 1 291 ? -14.265 -13.899 -4.095 1.00 92.81 291 GLY A N 1
ATOM 2383 C CA . GLY A 1 291 ? -14.025 -12.938 -3.018 1.00 92.81 291 GLY A CA 1
ATOM 2384 C C . GLY A 1 291 ? -15.302 -12.213 -2.597 1.00 92.81 291 GLY A C 1
ATOM 2385 O O . GLY A 1 291 ? -15.522 -12.002 -1.402 1.00 92.81 291 GLY A O 1
ATOM 2386 N N . LEU A 1 292 ? -16.147 -11.872 -3.574 1.00 96.00 292 LEU A N 1
ATOM 2387 C CA . LEU A 1 292 ? -17.477 -11.311 -3.350 1.00 96.00 292 LEU A CA 1
ATOM 2388 C C . LEU A 1 292 ? -18.348 -12.305 -2.567 1.00 96.00 292 LEU A C 1
ATOM 2390 O O . LEU A 1 292 ? -18.836 -11.961 -1.493 1.00 96.00 292 LEU A O 1
ATOM 2394 N N . GLN A 1 293 ? -18.472 -13.547 -3.040 1.00 95.94 293 GLN A N 1
ATOM 2395 C CA . GLN A 1 293 ? -19.280 -14.595 -2.407 1.00 95.94 293 GLN A CA 1
ATOM 2396 C C . GLN A 1 293 ? -18.815 -14.915 -0.982 1.00 95.94 293 GLN A C 1
ATOM 2398 O O . GLN A 1 293 ? -19.641 -14.984 -0.071 1.00 95.94 293 GLN A O 1
ATOM 2403 N N . LEU A 1 294 ? -17.502 -15.029 -0.752 1.00 94.69 294 LEU A N 1
ATOM 2404 C CA . LEU A 1 294 ? -16.934 -15.249 0.582 1.00 94.69 294 LEU A CA 1
ATOM 2405 C C . LEU A 1 294 ? -17.357 -14.149 1.567 1.00 94.69 294 LEU A C 1
ATOM 2407 O O . LEU A 1 294 ? -17.748 -14.429 2.702 1.00 94.69 294 LEU A O 1
ATOM 2411 N N . ASN A 1 295 ? -17.296 -12.887 1.138 1.00 96.38 295 ASN A N 1
ATOM 2412 C CA . ASN A 1 295 ? -17.670 -11.754 1.980 1.00 96.38 295 ASN A CA 1
ATOM 2413 C C . ASN A 1 295 ? -19.188 -11.608 2.141 1.00 96.38 295 ASN A C 1
ATOM 2415 O O . ASN A 1 295 ? -19.633 -11.216 3.217 1.00 96.38 295 ASN A O 1
ATOM 2419 N N . VAL A 1 296 ? -19.983 -11.965 1.131 1.00 97.12 296 VAL A N 1
ATOM 2420 C CA . VAL A 1 296 ? -21.450 -12.023 1.236 1.00 97.12 296 VAL A CA 1
ATOM 2421 C C . VAL A 1 296 ? -21.873 -13.108 2.226 1.00 97.12 296 VAL A C 1
ATOM 2423 O O . VAL A 1 296 ? -22.660 -12.824 3.127 1.00 97.12 296 VAL A O 1
ATOM 2426 N N . ARG A 1 297 ? -21.301 -14.319 2.140 1.00 95.69 297 ARG A N 1
ATOM 2427 C CA . ARG A 1 297 ? -21.533 -15.400 3.115 1.00 95.69 297 ARG A CA 1
ATOM 2428 C C . ARG A 1 297 ? -21.203 -14.936 4.530 1.00 95.69 297 ARG A C 1
ATOM 2430 O O . ARG A 1 297 ? -21.999 -15.126 5.441 1.00 95.69 297 ARG A O 1
ATOM 2437 N N . ARG A 1 298 ? -20.073 -14.247 4.696 1.00 95.81 298 ARG A N 1
ATOM 2438 C CA . ARG A 1 298 ? -19.659 -13.657 5.974 1.00 95.81 298 ARG A CA 1
ATOM 2439 C C . ARG A 1 298 ? -20.637 -12.604 6.506 1.00 95.81 298 ARG A C 1
ATOM 2441 O O . ARG A 1 298 ? -20.841 -12.532 7.713 1.00 95.81 298 ARG A O 1
ATOM 2448 N N . LEU A 1 299 ? -21.205 -11.762 5.641 1.00 97.12 299 LEU A N 1
ATOM 2449 C CA . LEU A 1 299 ? -22.215 -10.773 6.038 1.00 97.12 299 LEU A CA 1
ATOM 2450 C C . LEU A 1 299 ? -23.511 -11.450 6.487 1.00 97.12 299 LEU A C 1
ATOM 2452 O O . LEU A 1 299 ? -24.065 -11.057 7.511 1.00 97.12 299 LEU A O 1
ATOM 2456 N N . LYS A 1 300 ? -23.955 -12.481 5.759 1.00 96.69 300 LYS A N 1
ATOM 2457 C CA . LYS A 1 300 ? -25.134 -13.279 6.122 1.00 96.69 300 LYS A CA 1
ATOM 2458 C C . LYS A 1 300 ? -24.936 -13.997 7.460 1.00 96.69 300 LYS A C 1
ATOM 2460 O O . LYS A 1 300 ? -25.784 -13.871 8.333 1.00 96.69 300 LYS A O 1
ATOM 2465 N N . GLU A 1 301 ? -23.783 -14.638 7.662 1.00 96.00 301 GLU A N 1
ATOM 2466 C CA . GLU A 1 301 ? -23.427 -15.289 8.933 1.00 96.00 301 GLU A CA 1
ATOM 2467 C C . GLU A 1 301 ? -23.349 -14.291 10.100 1.00 96.00 301 GLU A C 1
ATOM 2469 O O . GLU A 1 301 ? -23.747 -14.588 11.222 1.00 96.00 301 GLU A O 1
ATOM 2474 N N . TYR A 1 302 ? -22.839 -13.082 9.856 1.00 95.69 302 TYR A N 1
ATOM 2475 C CA . TYR A 1 302 ? -22.844 -12.043 10.881 1.00 95.69 302 TYR A CA 1
ATOM 2476 C C . TYR A 1 302 ? -24.261 -11.582 11.223 1.00 95.69 302 TYR A C 1
ATOM 2478 O O . TYR A 1 302 ? -24.553 -11.378 12.395 1.00 95.69 302 TYR A O 1
ATOM 2486 N N . ARG A 1 303 ? -25.135 -11.422 10.221 1.00 93.88 303 ARG A N 1
ATOM 2487 C CA . ARG A 1 303 ? -26.516 -10.985 10.440 1.00 93.88 303 ARG A CA 1
ATOM 2488 C C . ARG A 1 303 ? -27.352 -12.036 11.166 1.00 93.88 303 ARG A C 1
ATOM 2490 O O . ARG A 1 303 ? -28.155 -11.641 11.994 1.00 93.88 303 ARG A O 1
ATOM 2497 N N . SER A 1 304 ? -27.127 -13.328 10.923 1.00 93.69 304 SER A N 1
ATOM 2498 C CA . SER A 1 304 ? -27.814 -14.395 11.667 1.00 93.69 304 SER A CA 1
ATOM 2499 C C . SER A 1 304 ? -27.380 -14.475 13.134 1.00 93.69 304 SER A C 1
ATOM 2501 O O . SER A 1 304 ? -28.161 -14.888 13.976 1.00 93.69 304 SER A O 1
ATOM 2503 N N . LYS A 1 305 ? -26.141 -14.075 13.454 1.00 92.50 305 LYS A N 1
ATOM 2504 C CA . LYS A 1 305 ? -25.600 -14.043 14.828 1.00 92.50 305 LYS A CA 1
ATOM 2505 C C . LYS A 1 305 ? -25.824 -12.706 15.544 1.00 92.50 305 LYS A C 1
ATOM 2507 O O . LYS A 1 305 ? -25.362 -12.525 16.670 1.00 92.50 305 LYS A O 1
ATOM 2512 N N . LEU A 1 306 ? -26.430 -11.728 14.876 1.00 92.62 306 LEU A N 1
ATOM 2513 C CA . LEU A 1 306 ? -26.612 -10.388 15.413 1.00 92.62 306 LEU A CA 1
ATOM 2514 C C . LEU A 1 306 ? -27.931 -10.307 16.181 1.00 92.62 306 LEU A C 1
ATOM 2516 O O . LEU A 1 306 ? -28.993 -10.390 15.579 1.00 92.62 306 LEU A O 1
ATOM 2520 N N . ILE A 1 307 ? -27.841 -10.008 17.472 1.00 92.62 307 ILE A N 1
ATOM 2521 C CA . ILE A 1 307 ? -28.989 -9.661 18.313 1.00 92.62 307 ILE A CA 1
ATOM 2522 C C . ILE A 1 307 ? -29.126 -8.131 18.320 1.00 92.62 307 ILE A C 1
ATOM 2524 O O . ILE A 1 307 ? -28.199 -7.420 18.730 1.00 92.62 307 ILE A O 1
ATOM 2528 N N . LEU A 1 308 ? -30.246 -7.605 17.811 1.00 92.56 308 LEU A N 1
ATOM 2529 C CA . LEU A 1 308 ? -30.499 -6.164 17.718 1.00 92.56 308 LEU A CA 1
ATOM 2530 C C . LEU A 1 308 ? -31.415 -5.707 18.854 1.00 92.56 308 LEU A C 1
ATOM 2532 O O . LEU A 1 308 ? -32.557 -6.129 18.947 1.00 92.56 308 LEU A O 1
ATOM 2536 N N . PHE A 1 309 ? -30.922 -4.812 19.706 1.00 91.44 309 PHE A N 1
ATOM 2537 C CA . PHE A 1 309 ? -31.724 -4.268 20.800 1.00 91.44 309 PHE A CA 1
ATOM 2538 C C . PHE A 1 309 ? -32.702 -3.203 20.280 1.00 91.44 309 PHE A C 1
ATOM 2540 O O . PHE A 1 309 ? -32.276 -2.336 19.499 1.00 91.44 309 PHE A O 1
ATOM 2547 N N . PRO A 1 310 ? -33.960 -3.198 20.762 1.00 92.31 310 PRO A N 1
ATOM 2548 C CA . PRO A 1 310 ? -34.921 -2.167 20.409 1.00 92.31 310 PRO A CA 1
ATOM 2549 C C . PRO A 1 310 ? -34.448 -0.798 20.900 1.00 92.31 310 PRO A C 1
ATOM 2551 O O . PRO A 1 310 ? -33.894 -0.647 21.988 1.00 92.31 310 PRO A O 1
ATOM 2554 N N . LYS A 1 311 ? -34.687 0.249 20.100 1.00 90.06 311 LYS A N 1
ATOM 2555 C CA . LYS A 1 311 ? -34.339 1.629 20.500 1.00 90.06 311 LYS A CA 1
ATOM 2556 C C . LYS A 1 311 ? -35.151 2.114 21.701 1.00 90.06 311 LYS A C 1
ATOM 2558 O O . LYS A 1 311 ? -34.665 2.938 22.469 1.00 90.06 311 LYS A O 1
ATOM 2563 N N . LYS A 1 312 ? -36.401 1.660 21.806 1.00 90.50 312 LYS A N 1
ATOM 2564 C CA . LYS A 1 312 ? -37.304 1.917 22.928 1.00 90.50 312 LYS A CA 1
ATOM 2565 C C . LYS A 1 312 ? -37.818 0.570 23.418 1.00 90.50 312 LYS A C 1
ATOM 2567 O O . LYS A 1 312 ? -38.503 -0.114 22.665 1.00 90.50 312 LYS A O 1
ATOM 2572 N N . MET A 1 313 ? -37.515 0.231 24.668 1.00 87.12 313 MET A N 1
ATOM 2573 C CA . MET A 1 313 ? -37.902 -1.044 25.288 1.00 87.12 313 MET A CA 1
ATOM 2574 C C . MET A 1 313 ? -39.416 -1.283 25.288 1.00 87.12 313 MET A C 1
ATOM 2576 O O . MET A 1 313 ? -39.855 -2.414 25.142 1.00 87.12 313 MET A O 1
ATOM 2580 N N . SER A 1 314 ? -40.209 -0.216 25.387 1.00 90.31 314 SER A N 1
ATOM 2581 C CA . SER A 1 314 ? -41.673 -0.284 25.383 1.00 90.31 314 SER A CA 1
ATOM 2582 C C . SER A 1 314 ? -42.302 -0.475 24.000 1.00 90.31 314 SER A C 1
ATOM 2584 O O . SER A 1 314 ? -43.484 -0.786 23.915 1.00 90.31 314 SER A O 1
ATOM 2586 N N . LYS A 1 315 ? -41.557 -0.242 22.909 1.00 89.81 315 LYS A N 1
ATOM 2587 C CA . LYS A 1 315 ? -42.073 -0.316 21.529 1.00 89.81 315 LYS A CA 1
ATOM 2588 C C . LYS A 1 315 ? -41.061 -1.017 20.611 1.00 89.81 315 LYS A C 1
ATOM 2590 O O . LYS A 1 315 ? -40.438 -0.337 19.781 1.00 89.81 315 LYS A O 1
ATOM 2595 N N . PRO A 1 316 ? -40.856 -2.339 20.773 1.00 90.81 316 PRO A N 1
ATOM 2596 C CA . PRO A 1 316 ? -39.986 -3.113 19.894 1.00 90.81 316 PRO A CA 1
ATOM 2597 C C . PRO A 1 316 ? -40.540 -3.135 18.463 1.00 90.81 316 PRO A C 1
ATOM 2599 O O . PRO A 1 316 ? -41.750 -3.158 18.242 1.00 90.81 316 PRO A O 1
ATOM 2602 N N . LYS A 1 317 ? -39.647 -3.082 17.473 1.00 91.31 317 LYS A N 1
ATOM 2603 C CA . LYS A 1 317 ? -39.976 -3.155 16.045 1.00 91.31 317 LYS A CA 1
ATOM 2604 C C . LYS A 1 317 ? -39.673 -4.544 15.487 1.00 91.31 317 LYS A C 1
ATOM 2606 O O . LYS A 1 317 ? -38.975 -5.350 16.094 1.00 91.31 317 LYS A O 1
ATOM 2611 N N . LYS A 1 318 ? -40.153 -4.803 14.267 1.00 85.94 318 LYS A N 1
ATOM 2612 C CA . LYS A 1 318 ? -39.839 -6.029 13.522 1.00 85.94 318 LYS A CA 1
ATOM 2613 C C . LYS A 1 318 ? -38.319 -6.186 13.362 1.00 85.94 318 LYS A C 1
ATOM 2615 O O . LYS A 1 318 ? -37.678 -5.341 12.736 1.00 85.94 318 LYS A O 1
ATOM 2620 N N . GLY A 1 319 ? -37.777 -7.282 13.891 1.00 83.06 319 GLY A N 1
ATOM 2621 C CA . GLY A 1 319 ? -36.347 -7.605 13.857 1.00 83.06 319 GLY A CA 1
ATOM 2622 C C . GLY A 1 319 ? -35.542 -7.139 15.075 1.00 83.06 319 GLY A C 1
ATOM 2623 O O . GLY A 1 319 ? -34.325 -7.321 15.075 1.00 83.06 319 GLY A O 1
ATOM 2624 N N . ASP A 1 320 ? -36.193 -6.545 16.081 1.00 89.62 320 ASP A N 1
ATOM 2625 C CA . ASP A 1 320 ? -35.603 -6.374 17.409 1.00 89.62 320 ASP A CA 1
ATOM 2626 C C . ASP A 1 320 ? -35.674 -7.694 18.200 1.00 89.62 320 ASP A C 1
ATOM 2628 O O . ASP A 1 320 ? -36.534 -8.538 17.952 1.00 89.62 320 ASP A O 1
ATOM 2632 N N . ALA A 1 321 ? -34.744 -7.862 19.136 1.00 89.38 321 ALA A N 1
ATOM 2633 C CA . ALA A 1 321 ? -34.586 -9.059 19.952 1.00 89.38 321 ALA A CA 1
ATOM 2634 C C . ALA A 1 321 ? -35.710 -9.227 20.980 1.00 89.38 321 ALA A C 1
ATOM 2636 O O . ALA A 1 321 ? -36.233 -8.239 21.511 1.00 89.38 321 ALA A O 1
ATOM 2637 N N . THR A 1 322 ? -36.030 -10.477 21.315 1.00 89.19 322 THR A N 1
ATOM 2638 C CA . THR A 1 322 ? -36.968 -10.780 22.406 1.00 89.19 322 THR A CA 1
ATOM 2639 C C . THR A 1 322 ? -36.325 -10.506 23.776 1.00 89.19 322 THR A C 1
ATOM 2641 O O . THR A 1 322 ? -35.094 -10.496 23.900 1.00 89.19 322 THR A O 1
ATOM 2644 N N . PRO A 1 323 ? -37.115 -10.288 24.846 1.00 86.62 323 PRO A N 1
ATOM 2645 C CA . PRO A 1 323 ? -36.567 -10.044 26.182 1.00 86.62 323 PRO A CA 1
ATOM 2646 C C . PRO A 1 323 ? -35.648 -11.167 26.690 1.00 86.62 323 PRO A C 1
ATOM 2648 O O . PRO A 1 323 ? -34.707 -10.896 27.437 1.00 86.62 323 PRO A O 1
ATOM 2651 N N . GLU A 1 324 ? -35.897 -12.410 26.274 1.00 88.00 324 GLU A N 1
ATOM 2652 C CA . GLU A 1 324 ? -35.086 -13.584 26.614 1.00 88.00 324 GLU A CA 1
ATOM 2653 C C . GLU A 1 324 ? -33.725 -13.556 25.910 1.00 88.00 324 GLU A C 1
ATOM 2655 O O . GLU A 1 324 ? -32.687 -13.681 26.562 1.00 88.00 324 GLU A O 1
ATOM 2660 N N . GLU A 1 325 ? -33.706 -13.276 24.602 1.00 87.06 325 GLU A N 1
ATOM 2661 C CA . GLU A 1 325 ? -32.470 -13.126 23.825 1.00 87.06 325 GLU A CA 1
ATOM 2662 C C . GLU A 1 325 ? -31.588 -12.010 24.382 1.00 87.06 325 GLU A C 1
ATOM 2664 O O . GLU A 1 325 ? -30.368 -12.156 24.445 1.00 87.06 325 GLU A O 1
ATOM 2669 N N . MET A 1 326 ? -32.187 -10.904 24.833 1.00 87.31 326 MET A N 1
ATOM 2670 C CA . MET A 1 326 ? -31.425 -9.799 25.411 1.00 87.31 326 MET A CA 1
ATOM 2671 C C . MET A 1 326 ? -30.687 -10.181 26.699 1.00 87.31 326 MET A C 1
ATOM 2673 O O . MET A 1 326 ? -29.590 -9.672 26.932 1.00 87.31 326 MET A O 1
ATOM 2677 N N . LYS A 1 327 ? -31.267 -11.054 27.535 1.00 87.69 327 LYS A N 1
ATOM 2678 C CA . LYS A 1 327 ? -30.638 -11.511 28.787 1.00 87.69 327 LYS A CA 1
ATOM 2679 C C . LYS A 1 327 ? -29.448 -12.434 28.521 1.00 87.69 327 LYS A C 1
ATOM 2681 O O . LYS A 1 327 ? -28.481 -12.411 29.276 1.00 87.69 327 LYS A O 1
ATOM 2686 N N . LEU A 1 328 ? -29.487 -13.191 27.423 1.00 88.12 328 LEU A N 1
ATOM 2687 C CA . LEU A 1 328 ? -28.411 -14.093 26.999 1.00 88.12 328 LEU A CA 1
ATOM 2688 C C . LEU A 1 328 ? -27.208 -13.361 26.378 1.00 88.12 328 LEU A C 1
ATOM 2690 O O . LEU A 1 328 ? -26.168 -13.972 26.118 1.00 88.12 328 LEU A O 1
ATOM 2694 N N . VAL A 1 329 ? -27.323 -12.057 26.103 1.00 87.50 329 VAL A N 1
ATOM 2695 C CA . VAL A 1 329 ? -26.288 -11.316 25.377 1.00 87.50 329 VAL A CA 1
ATOM 2696 C C . VAL A 1 329 ? -25.044 -11.124 26.237 1.00 87.50 329 VAL A C 1
ATOM 2698 O O . VAL A 1 329 ? -24.992 -10.305 27.154 1.00 87.50 329 VAL A O 1
ATOM 2701 N N . VAL A 1 330 ? -23.976 -11.804 25.832 1.00 89.25 330 VAL A N 1
ATOM 2702 C CA . VAL A 1 330 ? -22.622 -11.583 26.338 1.00 89.25 330 VAL A CA 1
ATOM 2703 C C . VAL A 1 330 ? -21.804 -10.815 25.301 1.00 89.25 330 VAL A C 1
ATOM 2705 O O . VAL A 1 330 ? -21.871 -11.065 24.095 1.00 89.25 330 VAL A O 1
ATOM 2708 N N . GLN A 1 331 ? -20.987 -9.865 25.761 1.00 89.19 331 GLN A N 1
ATOM 2709 C CA . GLN A 1 331 ? -20.098 -9.113 24.880 1.00 89.19 331 GLN A CA 1
ATOM 2710 C C . GLN A 1 331 ? -19.046 -10.043 24.253 1.00 89.19 331 GLN A C 1
ATOM 2712 O O . GLN A 1 331 ? -18.143 -10.531 24.935 1.00 89.19 331 GLN A O 1
ATOM 2717 N N . ALA A 1 332 ? -19.113 -10.231 22.931 1.00 87.50 332 ALA A N 1
ATOM 2718 C CA . ALA A 1 332 ? -18.143 -11.052 22.212 1.00 87.50 332 ALA A CA 1
ATOM 2719 C C . ALA A 1 332 ? -16.711 -10.502 22.363 1.00 87.50 332 ALA A C 1
ATOM 2721 O O . ALA A 1 332 ? -16.425 -9.341 22.034 1.00 87.50 332 ALA A O 1
ATOM 2722 N N . GLN A 1 333 ? -15.800 -11.357 22.829 1.00 86.06 333 GLN A N 1
ATOM 2723 C CA . GLN A 1 333 ? -14.381 -11.044 22.970 1.00 86.06 333 GLN A CA 1
ATOM 2724 C C . GLN A 1 333 ? -13.593 -11.424 21.705 1.00 86.06 333 GLN A C 1
ATOM 2726 O O . GLN A 1 333 ? -13.937 -12.352 20.978 1.00 86.06 333 GLN A O 1
ATOM 2731 N N . GLY A 1 334 ? -12.501 -10.705 21.437 1.00 86.62 334 GLY A N 1
ATOM 2732 C CA . GLY A 1 334 ? -11.606 -11.005 20.317 1.00 86.62 334 GLY A CA 1
ATOM 2733 C C . GLY A 1 334 ? -12.059 -10.451 18.960 1.00 86.62 334 GLY A C 1
ATOM 2734 O O . GLY A 1 334 ? -12.693 -9.398 18.864 1.00 86.62 334 GLY A O 1
ATOM 2735 N N . VAL A 1 335 ? -11.624 -11.113 17.883 1.00 86.94 335 VAL A N 1
ATOM 2736 C CA . VAL A 1 335 ? -11.919 -10.708 16.501 1.00 86.94 335 VAL A CA 1
ATOM 2737 C C . VAL A 1 335 ? -13.202 -11.389 16.042 1.00 86.94 335 VAL A C 1
ATOM 2739 O O . VAL A 1 335 ? -13.266 -12.614 15.984 1.00 86.94 335 VAL A O 1
ATOM 2742 N N . LEU A 1 336 ? -14.196 -10.591 15.649 1.00 87.56 336 LEU A N 1
ATOM 2743 C CA . LEU A 1 336 ? -15.470 -11.100 15.141 1.00 87.56 336 LEU A CA 1
ATOM 2744 C C . LEU A 1 336 ? -15.271 -11.978 13.899 1.00 87.56 336 LEU A C 1
ATOM 2746 O O . LEU A 1 336 ? -14.729 -11.511 12.888 1.00 87.56 336 LEU A O 1
ATOM 2750 N N . LEU A 1 337 ? -15.759 -13.222 13.973 1.00 87.88 337 LEU A N 1
ATOM 2751 C CA . LEU A 1 337 ? -15.718 -14.222 12.901 1.00 87.88 337 LEU A CA 1
ATOM 2752 C C . LEU A 1 337 ? -14.313 -14.348 12.289 1.00 87.88 337 LEU A C 1
ATOM 2754 O O . LEU A 1 337 ? -14.124 -14.032 11.120 1.00 87.88 337 LEU A O 1
ATOM 2758 N N . ALA A 1 338 ? -13.284 -14.701 13.056 1.00 85.94 338 ALA A N 1
ATOM 2759 C CA . ALA A 1 338 ? -11.915 -14.720 12.531 1.00 85.94 338 ALA A CA 1
ATOM 2760 C C . ALA A 1 338 ? -11.792 -15.574 11.240 1.00 85.94 338 ALA A C 1
ATOM 2762 O O . ALA A 1 338 ? -12.274 -16.705 11.208 1.00 85.94 338 ALA A O 1
ATOM 2763 N N . PRO A 1 339 ? -11.181 -15.055 10.154 1.00 82.62 339 PRO A N 1
ATOM 2764 C CA . PRO A 1 339 ? -11.041 -15.812 8.918 1.00 82.62 339 PRO A CA 1
ATOM 2765 C C . PRO A 1 339 ? -10.070 -16.971 9.108 1.00 82.62 339 PRO A C 1
ATOM 2767 O O . PRO A 1 339 ? -8.943 -16.777 9.563 1.00 82.62 339 PRO A O 1
ATOM 2770 N N . SER A 1 340 ? -10.492 -18.159 8.691 1.00 82.62 340 SER A N 1
ATOM 2771 C CA . SER A 1 340 ? -9.638 -19.338 8.663 1.00 82.62 340 SER A CA 1
ATOM 2772 C C . SER A 1 340 ? -9.021 -19.489 7.274 1.00 82.62 340 SER A C 1
ATOM 2774 O O . SER A 1 340 ? -9.735 -19.476 6.276 1.00 82.62 340 SER A O 1
ATOM 2776 N N . ASN A 1 341 ? -7.695 -19.605 7.196 1.00 82.81 341 ASN A N 1
ATOM 2777 C CA . ASN A 1 341 ? -6.983 -19.885 5.947 1.00 82.81 341 ASN A CA 1
ATOM 2778 C C . ASN A 1 341 ? -6.550 -21.355 5.927 1.00 82.81 341 ASN A C 1
ATOM 2780 O O . ASN A 1 341 ? -5.355 -21.646 5.873 1.00 82.81 341 ASN A O 1
ATOM 2784 N N . LYS A 1 342 ? -7.515 -22.269 6.077 1.00 84.50 342 LYS A N 1
ATOM 2785 C CA . LYS A 1 342 ? -7.248 -23.708 6.022 1.00 84.50 342 LYS A CA 1
ATOM 2786 C C . LYS A 1 342 ? -6.947 -24.086 4.579 1.00 84.50 342 LYS A C 1
ATOM 2788 O O . LYS A 1 342 ? -7.740 -23.810 3.683 1.00 84.50 342 LYS A O 1
ATOM 2793 N N . PHE A 1 343 ? -5.777 -24.670 4.370 1.00 86.94 343 PHE A N 1
ATOM 2794 C CA . PHE A 1 343 ? -5.465 -25.354 3.128 1.00 86.94 343 PHE A CA 1
ATOM 2795 C C . PHE A 1 343 ? -6.071 -26.750 3.218 1.00 86.94 343 PHE A C 1
ATOM 2797 O O . PHE A 1 343 ? -5.795 -27.463 4.180 1.00 86.94 343 PHE A O 1
ATOM 2804 N N . VAL A 1 344 ? -6.915 -27.098 2.253 1.00 89.25 344 VAL A N 1
ATOM 2805 C CA . VAL A 1 344 ? -7.447 -28.452 2.116 1.00 89.25 344 VAL A CA 1
ATOM 2806 C C . VAL A 1 344 ? -6.572 -29.141 1.069 1.00 89.25 344 VAL A C 1
ATOM 2808 O O . VAL A 1 344 ? -6.613 -28.714 -0.086 1.00 89.25 344 VAL A O 1
ATOM 2811 N N . PRO A 1 345 ? -5.711 -30.100 1.457 1.00 90.75 345 PRO A N 1
ATOM 2812 C CA . PRO A 1 345 ? -4.974 -30.897 0.488 1.00 90.75 345 PRO A CA 1
ATOM 2813 C C . PRO A 1 345 ? -5.948 -31.792 -0.283 1.00 90.75 345 PRO A C 1
ATOM 2815 O O . PRO A 1 345 ? -6.914 -32.301 0.284 1.00 90.75 345 PRO A O 1
ATOM 2818 N N . GLU A 1 346 ? -5.690 -31.967 -1.574 1.00 92.25 346 GLU A N 1
ATOM 2819 C CA . GLU A 1 346 ? -6.408 -32.946 -2.389 1.00 92.25 346 GLU A CA 1
ATOM 2820 C C . GLU A 1 346 ? -5.983 -34.367 -1.990 1.00 92.25 346 GLU A C 1
ATOM 2822 O O . GLU A 1 346 ? -4.844 -34.583 -1.564 1.00 92.25 346 GLU A O 1
ATOM 2827 N N . ALA A 1 347 ? -6.902 -35.329 -2.104 1.00 93.69 347 ALA A N 1
ATOM 2828 C CA . ALA A 1 347 ? -6.607 -36.734 -1.842 1.00 93.69 347 ALA A CA 1
ATOM 2829 C C . ALA A 1 347 ? -5.612 -37.292 -2.875 1.00 93.69 347 ALA A C 1
ATOM 2831 O O . ALA A 1 347 ? -5.551 -36.824 -4.015 1.00 93.69 347 ALA A O 1
ATOM 2832 N N . ALA A 1 348 ? -4.835 -38.303 -2.476 1.00 93.50 348 ALA A N 1
ATOM 2833 C CA . ALA A 1 348 ? -3.923 -38.980 -3.388 1.00 93.50 348 ALA A CA 1
ATOM 2834 C C . ALA A 1 348 ? -4.712 -39.629 -4.535 1.00 93.50 348 ALA A C 1
ATOM 2836 O O . ALA A 1 348 ? -5.696 -40.330 -4.304 1.00 93.50 348 ALA A O 1
ATOM 2837 N N . ARG A 1 349 ? -4.272 -39.387 -5.772 1.00 94.81 349 ARG A N 1
ATOM 2838 C CA . ARG A 1 349 ? -4.884 -39.927 -6.989 1.00 94.81 349 ARG A CA 1
ATOM 2839 C C . ARG A 1 349 ? -3.818 -40.461 -7.933 1.00 94.81 349 ARG A C 1
ATOM 2841 O O . ARG A 1 349 ? -2.696 -39.952 -7.949 1.00 94.81 349 ARG A O 1
ATOM 2848 N N . VAL A 1 350 ? -4.180 -41.463 -8.731 1.00 94.19 350 VAL A N 1
ATOM 2849 C CA . VAL A 1 350 ? -3.301 -41.996 -9.777 1.00 94.19 350 VAL A CA 1
ATOM 2850 C C . VAL A 1 350 ? -3.116 -40.919 -10.861 1.00 94.19 350 VAL A C 1
ATOM 2852 O O . VAL A 1 350 ? -4.116 -40.372 -11.335 1.00 94.19 350 VAL A O 1
ATOM 2855 N N . PRO A 1 351 ? -1.872 -40.569 -11.246 1.00 93.75 351 PRO A N 1
ATOM 2856 C CA . PRO A 1 351 ? -1.627 -39.588 -12.300 1.00 93.75 351 PRO A CA 1
ATOM 2857 C C . PRO A 1 351 ? -2.169 -40.055 -13.651 1.00 93.75 351 PRO A C 1
ATOM 2859 O O . PRO A 1 351 ? -1.935 -41.197 -14.058 1.00 93.75 351 PRO A O 1
ATOM 2862 N N . THR A 1 352 ? -2.831 -39.148 -14.364 1.00 95.94 352 THR A N 1
ATOM 2863 C CA . THR A 1 352 ? -3.350 -39.403 -15.718 1.00 95.94 352 THR A CA 1
ATOM 2864 C C . THR A 1 352 ? -2.214 -3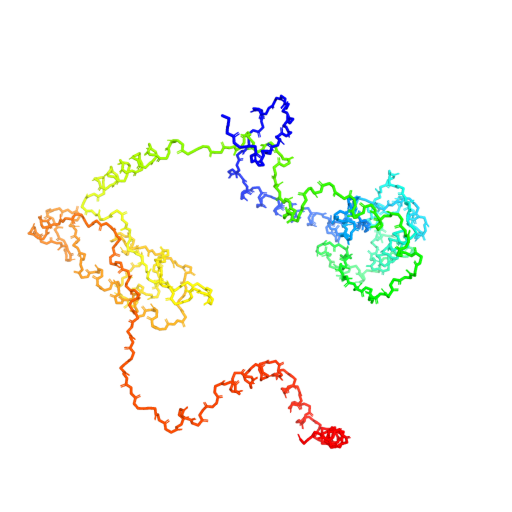9.501 -16.743 1.00 95.94 352 THR A C 1
ATOM 2866 O O . THR A 1 352 ? -1.109 -38.996 -16.522 1.00 95.94 352 THR A O 1
ATOM 2869 N N . GLU A 1 353 ? -2.458 -40.136 -17.894 1.00 94.75 353 GLU A N 1
ATOM 2870 C CA . GLU A 1 353 ? -1.447 -40.207 -18.961 1.00 94.75 353 GLU A CA 1
ATOM 2871 C C . GLU A 1 353 ? -1.020 -38.827 -19.481 1.00 94.75 353 GLU A C 1
ATOM 2873 O O . GLU A 1 353 ? 0.148 -38.625 -19.816 1.00 94.75 353 GLU A O 1
ATOM 2878 N N . GLU A 1 354 ? -1.943 -37.865 -19.527 1.00 94.12 354 GLU A N 1
ATOM 2879 C CA . GLU A 1 354 ? -1.664 -36.493 -19.957 1.00 94.12 354 GLU A CA 1
ATOM 2880 C C . GLU A 1 354 ? -0.708 -35.778 -18.998 1.00 94.12 354 GLU A C 1
ATOM 2882 O O . GLU A 1 354 ? 0.249 -35.137 -19.435 1.00 94.12 354 GLU A O 1
ATOM 2887 N N . GLU A 1 355 ? -0.911 -35.939 -17.687 1.00 92.88 355 GLU A N 1
ATOM 2888 C CA . GLU A 1 355 ? -0.026 -35.383 -16.659 1.00 92.88 355 GLU A CA 1
ATOM 2889 C C . GLU A 1 355 ? 1.379 -35.990 -16.735 1.00 92.88 355 GLU A C 1
ATOM 2891 O O . GLU A 1 355 ? 2.361 -35.274 -16.538 1.00 92.88 355 GLU A O 1
ATOM 2896 N N . LYS A 1 356 ? 1.487 -37.281 -17.084 1.00 93.25 356 LYS A N 1
ATOM 2897 C CA . LYS A 1 356 ? 2.778 -37.952 -17.312 1.00 93.25 356 LYS A CA 1
ATOM 2898 C C . LYS A 1 356 ? 3.488 -37.430 -18.566 1.00 93.25 356 LYS A C 1
ATOM 2900 O O . LYS A 1 356 ? 4.703 -37.250 -18.547 1.00 93.25 356 LYS A O 1
ATOM 2905 N N . LYS A 1 357 ? 2.748 -37.156 -19.647 1.00 95.75 357 LYS A N 1
ATOM 2906 C CA . LYS A 1 357 ? 3.287 -36.602 -20.908 1.00 95.75 357 LYS A CA 1
ATOM 2907 C C . LYS A 1 357 ? 3.593 -35.093 -20.803 1.00 95.75 357 LYS A C 1
ATOM 2909 O O . LYS A 1 357 ? 4.354 -34.552 -21.611 1.00 95.75 357 LYS A O 1
ATOM 2914 N N . PHE A 1 358 ? 3.036 -34.385 -19.815 1.00 95.69 358 PHE A N 1
ATOM 2915 C CA . PHE A 1 358 ? 3.201 -32.939 -19.657 1.00 95.69 358 PHE A CA 1
ATOM 2916 C C . PHE A 1 358 ? 4.581 -32.537 -19.106 1.00 95.69 358 PHE A C 1
ATOM 2918 O O . PHE A 1 358 ? 4.879 -32.629 -17.917 1.00 95.69 358 PHE A O 1
ATOM 2925 N N . SER A 1 359 ? 5.418 -31.943 -19.962 1.00 95.50 359 SER A N 1
ATOM 2926 C CA . SER A 1 359 ? 6.688 -31.348 -19.530 1.00 95.50 359 SER A CA 1
ATOM 2927 C C . SER A 1 359 ? 6.514 -29.908 -19.002 1.00 95.50 359 SER A C 1
ATOM 2929 O O . SER A 1 359 ? 6.617 -28.926 -19.756 1.00 95.50 359 SER A O 1
ATOM 2931 N N . ALA A 1 360 ? 6.398 -29.760 -17.678 1.00 96.44 360 ALA A N 1
ATOM 2932 C CA . ALA A 1 360 ? 6.262 -28.466 -16.996 1.00 96.44 360 ALA A CA 1
ATOM 2933 C C . ALA A 1 360 ? 7.415 -27.474 -17.274 1.00 96.44 360 ALA A C 1
ATOM 2935 O O . ALA A 1 360 ? 7.181 -26.278 -17.477 1.00 96.44 360 ALA A O 1
ATOM 2936 N N . TYR A 1 361 ? 8.666 -27.947 -17.336 1.00 95.69 361 TYR A N 1
ATOM 2937 C CA . TYR A 1 361 ? 9.832 -27.090 -17.595 1.00 95.69 361 TYR A CA 1
ATOM 2938 C C . TYR A 1 361 ? 9.755 -26.414 -18.974 1.00 95.69 361 TYR A C 1
ATOM 2940 O O . TYR A 1 361 ? 9.886 -25.188 -19.091 1.00 95.69 361 TYR A O 1
ATOM 2948 N N . ILE A 1 362 ? 9.493 -27.208 -20.020 1.00 96.56 362 ILE A N 1
ATOM 2949 C CA . ILE A 1 362 ? 9.336 -26.715 -21.394 1.00 96.56 362 ILE A CA 1
ATOM 2950 C C . ILE A 1 362 ? 8.149 -25.749 -21.480 1.00 96.56 362 ILE A C 1
ATOM 2952 O O . ILE A 1 362 ? 8.288 -24.682 -22.082 1.00 96.56 362 ILE A O 1
ATOM 2956 N N . ALA A 1 363 ? 7.016 -26.062 -20.839 1.00 97.12 363 ALA A N 1
ATOM 2957 C CA . ALA A 1 363 ? 5.846 -25.185 -20.812 1.00 97.12 363 ALA A CA 1
ATOM 2958 C C . ALA A 1 363 ? 6.174 -23.799 -20.220 1.00 97.12 363 ALA A C 1
ATOM 2960 O O . ALA A 1 363 ? 5.879 -22.773 -20.840 1.00 97.12 363 ALA A O 1
ATOM 2961 N N . LEU A 1 364 ? 6.882 -23.742 -19.084 1.00 96.94 364 LEU A N 1
ATOM 2962 C CA . LEU A 1 364 ? 7.304 -22.481 -18.459 1.00 96.94 364 LEU A CA 1
ATOM 2963 C C . LEU A 1 364 ? 8.251 -21.666 -19.355 1.00 96.94 364 LEU A C 1
ATOM 2965 O O . LEU A 1 364 ? 8.128 -20.440 -19.446 1.00 96.94 364 LEU A O 1
ATOM 2969 N N . ARG A 1 365 ? 9.202 -22.321 -20.034 1.00 97.12 365 ARG A N 1
ATOM 2970 C CA . ARG A 1 365 ? 10.138 -21.656 -20.960 1.00 97.12 365 ARG A CA 1
ATOM 2971 C C . ARG A 1 365 ? 9.417 -21.126 -22.202 1.00 97.12 365 ARG A C 1
ATOM 2973 O O . ARG A 1 365 ? 9.650 -19.974 -22.579 1.00 97.12 365 ARG A O 1
ATOM 2980 N N . LYS A 1 366 ? 8.510 -21.916 -22.789 1.00 96.56 366 LYS A N 1
ATOM 2981 C CA . LYS A 1 366 ? 7.652 -21.501 -23.910 1.00 96.56 366 LYS A CA 1
ATOM 2982 C C . LYS A 1 366 ? 6.786 -20.302 -23.519 1.00 96.56 366 LYS A C 1
ATOM 2984 O O . LYS A 1 366 ? 6.795 -19.312 -24.242 1.00 96.56 366 LYS A O 1
ATOM 2989 N N . ALA A 1 367 ? 6.142 -20.319 -22.349 1.00 97.31 367 ALA A N 1
ATOM 2990 C CA . ALA A 1 367 ? 5.324 -19.204 -21.862 1.00 97.31 367 ALA A CA 1
ATOM 2991 C C . ALA A 1 367 ? 6.129 -17.898 -21.709 1.00 97.31 367 ALA A C 1
ATOM 2993 O O . ALA A 1 367 ? 5.709 -16.850 -22.201 1.00 97.31 367 ALA A O 1
ATOM 2994 N N . ARG A 1 368 ? 7.330 -17.960 -21.110 1.00 96.69 368 ARG A N 1
ATOM 2995 C CA . ARG A 1 368 ? 8.236 -16.796 -21.003 1.00 96.69 368 ARG A CA 1
ATOM 2996 C C . ARG A 1 368 ? 8.659 -16.266 -22.375 1.00 96.69 368 ARG A C 1
ATOM 2998 O O . ARG A 1 368 ? 8.688 -15.054 -22.582 1.00 96.69 368 ARG A O 1
ATOM 3005 N N . SER A 1 369 ? 8.984 -17.165 -23.307 1.00 97.00 369 SER A N 1
ATOM 3006 C CA . SER A 1 369 ? 9.353 -16.805 -24.682 1.00 97.00 369 SER A CA 1
ATOM 3007 C C . SER A 1 369 ? 8.185 -16.149 -25.422 1.00 97.00 369 SER A C 1
ATOM 3009 O O . SER A 1 369 ? 8.352 -15.080 -26.003 1.00 97.00 369 SER A O 1
ATOM 3011 N N . ASN A 1 370 ? 6.985 -16.725 -25.321 1.00 96.31 370 ASN A N 1
ATOM 3012 C CA . ASN A 1 370 ? 5.763 -16.189 -25.914 1.00 96.31 370 ASN A CA 1
ATOM 3013 C C . ASN A 1 370 ? 5.448 -14.790 -25.374 1.00 96.31 370 ASN A C 1
ATOM 3015 O O . ASN A 1 370 ? 5.220 -13.890 -26.173 1.00 96.31 370 ASN A O 1
ATOM 3019 N N . GLN A 1 371 ? 5.524 -14.572 -24.055 1.00 96.56 371 GLN A N 1
ATOM 3020 C CA . GLN A 1 371 ? 5.319 -13.249 -23.454 1.00 96.56 371 GLN A CA 1
ATOM 3021 C C . GLN A 1 371 ? 6.343 -12.222 -23.961 1.00 96.56 371 GLN A C 1
ATOM 3023 O O . GLN A 1 371 ? 5.979 -11.096 -24.291 1.00 96.56 371 GLN A O 1
ATOM 3028 N N . LYS A 1 372 ? 7.625 -12.605 -24.050 1.00 96.06 372 LYS A N 1
ATOM 3029 C CA . LYS A 1 372 ? 8.700 -11.722 -24.529 1.00 96.06 372 LYS A CA 1
ATOM 3030 C C . LYS A 1 372 ? 8.562 -11.384 -26.018 1.00 96.06 372 LYS A C 1
ATOM 3032 O O . LYS A 1 372 ? 8.844 -10.257 -26.411 1.00 96.06 372 LYS A O 1
ATOM 3037 N N . LEU A 1 373 ? 8.175 -12.357 -26.843 1.00 95.38 373 LEU A N 1
ATOM 3038 C CA . LEU A 1 373 ? 8.129 -12.239 -28.304 1.00 95.38 373 LEU A CA 1
ATOM 3039 C C . LEU A 1 373 ? 6.749 -11.857 -28.851 1.00 95.38 373 LEU A C 1
ATOM 3041 O O . LEU A 1 373 ? 6.622 -11.711 -30.063 1.00 95.38 373 LEU A O 1
ATOM 3045 N N . TRP A 1 374 ? 5.732 -11.682 -28.002 1.00 95.62 374 TRP A N 1
ATOM 3046 C CA . TRP A 1 374 ? 4.350 -11.433 -28.427 1.00 95.62 374 TRP A CA 1
ATOM 3047 C C . TRP A 1 374 ? 4.231 -10.243 -29.387 1.00 95.62 374 TRP A C 1
ATOM 3049 O O . TRP A 1 374 ? 3.730 -10.402 -30.495 1.00 95.62 374 TRP A O 1
ATOM 3059 N N . GLY A 1 375 ? 4.788 -9.084 -29.020 1.00 94.25 375 GLY A N 1
ATOM 3060 C CA . GLY A 1 375 ? 4.733 -7.886 -29.866 1.00 94.25 375 GLY A CA 1
ATOM 3061 C C . GLY A 1 375 ? 5.501 -8.033 -31.184 1.00 94.25 375 GLY A C 1
ATOM 3062 O O . GLY A 1 375 ? 5.024 -7.597 -32.225 1.00 94.25 375 GLY A O 1
ATOM 3063 N N . ILE A 1 376 ? 6.659 -8.706 -31.168 1.00 92.38 376 ILE A N 1
ATOM 3064 C CA . ILE A 1 376 ? 7.455 -8.961 -32.384 1.00 92.38 376 ILE A CA 1
ATOM 3065 C C . ILE A 1 376 ? 6.702 -9.903 -33.321 1.00 92.38 376 ILE A C 1
ATOM 3067 O O . ILE A 1 376 ? 6.692 -9.694 -34.528 1.00 92.38 376 ILE A O 1
ATOM 3071 N N . ARG A 1 377 ? 6.068 -10.942 -32.772 1.00 91.94 377 ARG A N 1
ATOM 3072 C CA . ARG A 1 377 ? 5.276 -11.891 -33.556 1.00 91.94 377 ARG A CA 1
ATOM 3073 C C . ARG A 1 377 ? 4.031 -11.235 -34.134 1.00 91.94 377 ARG A C 1
ATOM 3075 O O . ARG A 1 377 ? 3.755 -11.472 -35.298 1.00 91.94 377 ARG A O 1
ATOM 3082 N N . GLN A 1 378 ? 3.340 -10.381 -33.377 1.00 93.94 378 GLN A N 1
ATOM 3083 C CA . GLN A 1 378 ? 2.226 -9.600 -33.918 1.00 93.94 378 GLN A CA 1
ATOM 3084 C C . GLN A 1 378 ? 2.675 -8.654 -35.028 1.00 93.94 378 GLN A C 1
ATOM 3086 O O . GLN A 1 378 ? 2.030 -8.605 -36.065 1.00 93.94 378 GLN A O 1
ATOM 3091 N N . LYS A 1 379 ? 3.789 -7.938 -34.838 1.00 91.19 379 LYS A N 1
ATOM 3092 C CA . LYS A 1 379 ? 4.342 -7.062 -35.874 1.00 91.19 379 LYS A CA 1
ATOM 3093 C C . LYS A 1 379 ? 4.673 -7.8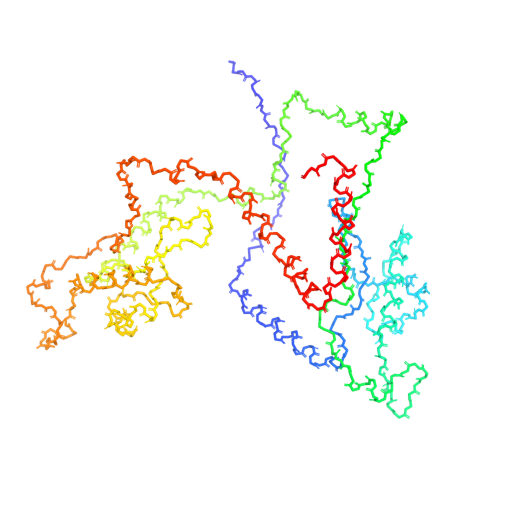52 -37.144 1.00 91.19 379 LYS A C 1
ATOM 3095 O O . LYS A 1 379 ? 4.208 -7.485 -38.209 1.00 91.19 379 LYS A O 1
ATOM 3100 N N . ARG A 1 380 ? 5.384 -8.975 -37.013 1.00 87.31 380 ARG A N 1
ATOM 3101 C CA . ARG A 1 380 ? 5.700 -9.856 -38.147 1.00 87.31 380 ARG A CA 1
ATOM 3102 C C . ARG A 1 380 ? 4.458 -10.434 -38.813 1.00 87.31 380 ARG A C 1
ATOM 3104 O O . ARG A 1 380 ? 4.466 -10.602 -40.017 1.00 87.31 380 ARG A O 1
ATOM 3111 N N . ALA A 1 381 ? 3.424 -10.768 -38.044 1.00 89.94 381 ALA A N 1
ATOM 3112 C CA . ALA A 1 381 ? 2.167 -11.258 -38.597 1.00 89.94 381 ALA A CA 1
ATOM 3113 C C . ALA A 1 381 ? 1.429 -10.164 -39.386 1.00 89.94 381 ALA A C 1
ATOM 3115 O O . ALA A 1 381 ? 0.838 -10.474 -40.408 1.00 89.94 381 ALA A O 1
ATOM 3116 N N . LYS A 1 382 ? 1.500 -8.900 -38.943 1.00 90.62 382 LYS A N 1
ATOM 3117 C CA . LYS A 1 382 ? 0.964 -7.751 -39.687 1.00 90.62 382 LYS A CA 1
ATOM 3118 C C . LYS A 1 382 ? 1.761 -7.473 -40.960 1.00 90.62 382 LYS A C 1
ATOM 3120 O O . LYS A 1 382 ? 1.171 -7.438 -42.024 1.00 90.62 382 LYS A O 1
ATOM 3125 N N . GLU A 1 383 ? 3.088 -7.394 -40.863 1.00 86.25 383 GLU A N 1
ATOM 3126 C CA . GLU A 1 383 ? 3.971 -7.206 -42.026 1.00 86.25 383 GLU A CA 1
ATOM 3127 C C . GLU A 1 383 ? 3.822 -8.349 -43.045 1.00 86.25 383 GLU A C 1
ATOM 3129 O O . GLU A 1 383 ? 3.848 -8.111 -44.241 1.00 86.25 383 GLU A O 1
ATOM 3134 N N . ALA A 1 384 ? 3.618 -9.590 -42.586 1.00 86.62 384 ALA A N 1
ATOM 3135 C CA . ALA A 1 384 ? 3.351 -10.727 -43.468 1.00 86.62 384 ALA A CA 1
ATOM 3136 C C . ALA A 1 384 ? 1.978 -10.669 -44.154 1.00 86.62 384 ALA A C 1
ATOM 3138 O O . ALA A 1 384 ? 1.816 -11.273 -45.208 1.00 86.62 384 ALA A O 1
ATOM 3139 N N . ALA A 1 385 ? 0.994 -10.008 -43.539 1.00 86.38 385 ALA A N 1
ATOM 3140 C CA . ALA A 1 385 ? -0.335 -9.827 -44.113 1.00 86.38 385 ALA A CA 1
ATOM 3141 C C . ALA A 1 385 ? -0.393 -8.630 -45.076 1.00 86.38 385 ALA A C 1
ATOM 3143 O O . ALA A 1 385 ? -1.137 -8.683 -46.046 1.00 86.38 385 ALA A O 1
ATOM 3144 N N . GLU A 1 386 ? 0.382 -7.575 -44.808 1.00 86.12 386 GLU A N 1
ATOM 3145 C CA . GLU A 1 386 ? 0.493 -6.382 -45.657 1.00 86.12 386 GLU A CA 1
ATOM 3146 C C . GLU A 1 386 ? 1.397 -6.642 -46.879 1.00 86.12 386 GLU A C 1
ATOM 3148 O O . GLU A 1 386 ? 0.997 -6.316 -47.990 1.00 86.12 386 GLU A O 1
ATOM 3153 N N . ASP A 1 387 ? 2.548 -7.308 -46.697 1.00 81.94 387 ASP A N 1
ATOM 3154 C CA . ASP A 1 387 ? 3.535 -7.586 -47.756 1.00 81.94 387 ASP A CA 1
ATOM 3155 C C . ASP A 1 387 ? 4.030 -9.057 -47.727 1.00 81.94 387 ASP A C 1
ATOM 3157 O O . ASP A 1 387 ? 5.145 -9.358 -47.260 1.00 81.94 387 ASP A O 1
ATOM 3161 N N . PRO A 1 388 ? 3.240 -10.018 -48.243 1.00 78.56 388 PRO A N 1
ATOM 3162 C CA . PRO A 1 388 ? 3.543 -11.448 -48.142 1.00 78.56 388 PRO A CA 1
ATOM 3163 C C . PRO A 1 388 ? 4.829 -11.865 -48.877 1.00 78.56 388 PRO A C 1
ATOM 3165 O O . PRO A 1 388 ? 5.576 -12.711 -48.375 1.00 78.56 388 PRO A O 1
ATOM 3168 N N . GLU A 1 389 ? 5.151 -11.245 -50.019 1.00 75.12 389 GLU A N 1
ATOM 3169 C CA . GLU A 1 389 ? 6.363 -11.559 -50.795 1.00 75.12 389 GLU A CA 1
ATOM 3170 C C . GLU A 1 389 ? 7.657 -11.134 -50.083 1.00 75.12 389 GLU A C 1
ATOM 3172 O O . GLU A 1 389 ? 8.640 -11.882 -50.037 1.00 75.12 389 GLU A O 1
ATOM 3177 N N . SER A 1 390 ? 7.653 -9.940 -49.482 1.00 71.62 390 SER A N 1
ATOM 3178 C CA . SER A 1 390 ? 8.777 -9.417 -48.695 1.00 71.62 390 SER A CA 1
ATOM 3179 C C . SER A 1 390 ? 9.031 -10.29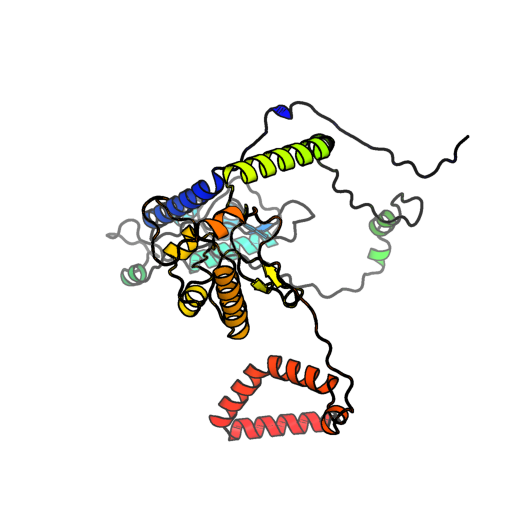3 -47.464 1.00 71.62 390 SER A C 1
ATOM 3181 O O . SER A 1 390 ? 10.172 -10.662 -47.148 1.00 71.62 390 SER A O 1
ATOM 3183 N N . TYR A 1 391 ? 7.951 -10.727 -46.809 1.00 72.50 391 TYR A N 1
ATOM 3184 C CA . TYR A 1 391 ? 8.027 -11.643 -45.682 1.00 72.50 391 TYR A CA 1
ATOM 3185 C C . TYR A 1 391 ? 8.582 -13.020 -46.079 1.00 72.50 391 TYR A C 1
ATOM 3187 O O . TYR A 1 391 ? 9.485 -13.519 -45.396 1.00 72.50 391 TYR A O 1
ATOM 3195 N N . ALA A 1 392 ? 8.113 -13.608 -47.186 1.00 75.44 392 ALA A N 1
ATOM 3196 C CA . ALA A 1 392 ? 8.589 -14.896 -47.697 1.00 75.44 392 ALA A CA 1
ATOM 3197 C C . ALA A 1 392 ? 10.100 -14.876 -47.997 1.00 75.44 392 ALA A C 1
ATOM 3199 O O . ALA A 1 392 ? 10.835 -15.720 -47.472 1.00 75.44 392 ALA A O 1
ATOM 3200 N N . LYS A 1 393 ? 10.592 -13.843 -48.700 1.00 75.81 393 LYS A N 1
ATOM 3201 C CA . LYS A 1 393 ? 12.033 -13.650 -48.968 1.00 75.81 393 LYS A CA 1
ATOM 3202 C C . LYS A 1 393 ? 12.850 -13.493 -47.680 1.00 75.81 393 LYS A C 1
ATOM 3204 O O . LYS A 1 393 ? 13.936 -14.063 -47.544 1.00 75.81 393 LYS A O 1
ATOM 3209 N N . SER A 1 394 ? 12.334 -12.760 -46.687 1.00 74.25 394 SER A N 1
ATOM 3210 C CA . SER A 1 394 ? 13.008 -12.605 -45.387 1.00 74.25 394 SER A CA 1
ATOM 3211 C C . SER A 1 394 ? 13.091 -13.927 -44.605 1.00 74.25 394 SER A C 1
ATOM 3213 O O . SER A 1 394 ? 14.110 -14.222 -43.966 1.00 74.25 394 SER A O 1
ATOM 3215 N N . LYS A 1 395 ? 12.037 -14.751 -44.690 1.00 78.19 395 LYS A N 1
ATOM 3216 C CA . LYS A 1 395 ? 11.940 -16.057 -44.038 1.00 78.19 395 LYS A CA 1
ATOM 3217 C C . LYS A 1 395 ? 12.922 -17.043 -44.662 1.00 78.19 395 LYS A C 1
ATOM 3219 O O . LYS A 1 395 ? 13.682 -17.651 -43.909 1.00 78.19 395 LYS A O 1
ATOM 3224 N N . GLU A 1 396 ? 12.991 -17.141 -45.988 1.00 80.00 396 GLU A N 1
ATOM 3225 C CA . GLU A 1 396 ? 13.964 -17.995 -46.687 1.00 80.00 396 GLU A CA 1
ATOM 3226 C C . GLU A 1 396 ? 15.407 -17.612 -46.361 1.00 80.00 396 GLU A C 1
ATOM 3228 O O . GLU A 1 396 ? 16.204 -18.472 -45.978 1.00 80.00 396 GLU A O 1
ATOM 3233 N N . LYS A 1 397 ? 15.731 -16.312 -46.384 1.00 79.69 397 LYS A N 1
ATOM 3234 C CA . LYS A 1 397 ? 17.067 -15.817 -46.020 1.00 79.69 397 LYS A CA 1
ATOM 3235 C C . LYS A 1 397 ? 17.443 -16.187 -44.582 1.00 79.69 397 LYS A C 1
ATOM 3237 O O . LYS A 1 397 ? 18.585 -16.558 -44.305 1.00 79.69 397 LYS A O 1
ATOM 3242 N N . SER A 1 398 ? 16.479 -16.132 -43.659 1.00 76.75 398 SER A N 1
ATOM 3243 C CA . SER A 1 398 ? 16.689 -16.550 -42.268 1.00 76.75 398 SER A CA 1
ATOM 3244 C C . SER A 1 398 ? 16.865 -18.069 -42.111 1.00 76.75 398 SER A C 1
ATOM 3246 O O . SER A 1 398 ? 17.697 -18.503 -41.313 1.00 76.75 398 SER A O 1
ATOM 3248 N N . LEU A 1 399 ? 16.149 -18.873 -42.905 1.00 79.62 399 LEU A N 1
ATOM 3249 C CA . LEU A 1 399 ? 16.236 -20.337 -42.910 1.00 79.62 399 LEU A CA 1
ATOM 3250 C C . LEU A 1 399 ? 17.574 -20.819 -43.488 1.00 79.62 399 LEU A C 1
ATOM 3252 O O . LEU A 1 399 ? 18.220 -21.694 -42.910 1.00 79.62 399 LEU A O 1
ATOM 3256 N N . ALA A 1 400 ? 18.033 -20.192 -44.573 1.00 80.38 400 ALA A N 1
ATOM 3257 C CA . ALA A 1 400 ? 19.343 -20.442 -45.166 1.00 80.38 400 ALA A CA 1
ATOM 3258 C C . ALA A 1 400 ? 20.484 -20.113 -44.184 1.00 80.38 400 ALA A C 1
ATOM 3260 O O . ALA A 1 400 ? 21.432 -20.886 -44.039 1.00 80.38 400 ALA A O 1
ATOM 3261 N N . ALA A 1 401 ? 20.366 -19.011 -43.432 1.00 76.75 401 ALA A N 1
ATOM 3262 C CA . ALA A 1 401 ? 21.344 -18.629 -42.411 1.00 76.75 401 ALA A CA 1
ATOM 3263 C C . ALA A 1 401 ? 21.372 -19.577 -41.192 1.00 76.75 401 ALA A C 1
ATOM 3265 O O . ALA A 1 401 ? 22.431 -19.769 -40.591 1.00 76.75 401 ALA A O 1
ATOM 3266 N N . LEU A 1 402 ? 20.231 -20.173 -40.822 1.00 73.44 402 LEU A N 1
ATOM 3267 C CA . LEU A 1 402 ? 20.135 -21.191 -39.767 1.00 73.44 402 LEU A CA 1
ATOM 3268 C C . LEU A 1 402 ? 20.789 -22.511 -40.192 1.00 73.44 402 LEU A C 1
ATOM 3270 O O . LEU A 1 402 ? 21.637 -23.024 -39.458 1.00 73.44 402 LEU A O 1
ATOM 3274 N N . LYS A 1 403 ? 20.494 -22.984 -41.413 1.00 77.25 403 LYS A N 1
ATOM 3275 C CA . LYS A 1 403 ? 21.142 -24.166 -42.008 1.00 77.25 403 LYS A CA 1
ATOM 3276 C C . LYS A 1 403 ? 22.666 -24.009 -42.071 1.00 77.25 403 LYS A C 1
ATOM 3278 O O . LYS A 1 403 ? 23.386 -24.919 -41.673 1.00 77.25 403 LYS A O 1
ATOM 3283 N N . LYS A 1 404 ? 23.165 -22.825 -42.449 1.00 73.56 404 LYS A N 1
ATOM 3284 C CA . LYS A 1 404 ? 24.610 -22.523 -42.508 1.00 73.56 404 LYS A CA 1
ATOM 3285 C C . LYS A 1 404 ? 25.307 -22.522 -41.135 1.00 73.56 404 LYS A C 1
ATOM 3287 O O . LYS A 1 404 ? 26.524 -22.625 -41.073 1.00 73.56 404 LYS A O 1
ATOM 3292 N N . LYS A 1 405 ? 24.556 -22.415 -40.030 1.00 72.19 405 LYS A N 1
ATOM 3293 C CA . LYS A 1 405 ? 25.070 -22.472 -38.645 1.00 72.19 405 LYS A CA 1
ATOM 3294 C C . LYS A 1 405 ? 24.889 -23.840 -37.973 1.00 72.19 405 LYS A C 1
ATOM 3296 O O . LYS A 1 405 ? 25.070 -23.932 -36.760 1.00 72.19 405 LYS A O 1
ATOM 3301 N N . GLY A 1 406 ? 24.494 -24.879 -38.717 1.00 58.19 406 GLY A N 1
ATOM 3302 C CA . GLY A 1 406 ? 24.341 -26.244 -38.194 1.00 58.19 406 GLY A CA 1
ATOM 3303 C C . GLY A 1 406 ? 23.240 -26.407 -37.137 1.00 58.19 406 GLY A C 1
ATOM 3304 O O . GLY A 1 406 ? 23.193 -27.417 -36.442 1.00 58.19 406 GLY A O 1
ATOM 3305 N N . ARG A 1 407 ? 22.351 -25.418 -36.986 1.00 51.97 407 ARG A N 1
ATOM 3306 C CA . ARG A 1 407 ? 21.195 -25.490 -36.086 1.00 51.97 407 ARG A CA 1
ATOM 3307 C C . ARG A 1 407 ? 19.957 -25.785 -36.924 1.00 51.97 407 ARG A C 1
ATOM 3309 O O . ARG A 1 407 ? 19.546 -24.928 -37.704 1.00 51.97 407 ARG A O 1
ATOM 3316 N N . LYS A 1 408 ? 19.427 -27.003 -36.774 1.00 45.06 408 LYS A N 1
ATOM 3317 C CA . LYS A 1 408 ? 18.115 -27.394 -37.307 1.00 45.06 408 LYS A CA 1
ATOM 3318 C C . LYS A 1 408 ? 17.002 -26.575 -36.662 1.00 45.06 408 LYS A C 1
ATOM 3320 O O . LYS A 1 408 ? 17.095 -26.316 -35.437 1.00 45.06 408 LYS A O 1
#

Organism: NCBI:txid399045

pLDDT: mean 82.98, std 14.24, range [35.81, 98.12]

Sequence (408 aa):
MPSKGATMVPNAHLHKDWQKRVSTWFTQPARKERRRKARMEKARKMAPRPVQRLRPVVRCPTQRYHRKLRMGRGFTLEELKAAGINRNEAKTIGIAVDHRRKNKNVEGLQLNVRRLKEYRSKLILFPKKMSKPKKGDATPEEMKLVVQAQGVLLAPSNKFVPEAARVPTEEEKKFSAYIALRKMPSKGATMVPNAHLHKDWQKRVSTWFTQPARKERRRKARMEKARKMAPRPVQRLRPVVRCPTQRYHRKLRMGRGFTLEELKTAGINRNEAKTIGIAVDHRRKNKNVEGLQLNVRRLKEYRSKLILFPKKMSKPKKGDATPEEMKLVVQAQGVLLAPSNKFVPEAARVPTEEEKKFSAYIALRKARSNQKLWGIRQKRAKEAAEDPESYAKSKEKSLAALKKKGRK

Radius of gyration: 36.38 Å; chains: 1; bounding box: 96×90×86 Å

Secondary structure (DSSP, 8-state):
-------PPP-----S-GGGG----TTHHHHHHHHHHHHHHHHHHHTTS-SSPB--EEE-SSTTTTT-EEE-S-B-HHHHHHTT--HHHHHHTTB-B-TT-----HHHHHHHHHHHHHHHHT--PPPSSTTS--TTPPPHHHHHT-PPPPSSTT-------PPP-PPPPHHHHT-HHHHHHH----SSSPPPP----SS--GGG----TTHHHHHHHHHHHHHHHHHHHTTS-SS-B--EEE-SSTTTTT-EEE-S-B-HHHHHHTT--HHHHHHHTB-B-TT-----HHHHHHHHHHHHHHHHTPPPPPSSTTSPPTTPPPHHHHHT-----SSTTPPP----PPPP-PPPHHHHH--HHHHHHHHHHHHHHHHHHHHHHHHHHH-HHHHHHHHHHHHHHHHTTT--